Protein 6ZSI (pdb70)

Nearest PDB structures (foldseek):
  6zsj-assembly1_A  TM=1.001E+00  e=4.972E-34  Homo sapiens
  9ikq-assembly1_B  TM=9.886E-01  e=4.206E-33  Homo sapiens
  6whe-assembly1_A  TM=9.885E-01  e=8.393E-33  Homo sapiens
  4lhw-assembly2_B  TM=9.897E-01  e=6.131E-33  Homo sapiens
  4rkf-assembly1_A  TM=9.813E-01  e=5.889E-26  Drosophila melanogaster

Secondary structure (DSSP, 8-state):
---EEEEEEEE-STTSSHHHHHHHHHHS----S-----SEEEEEEEEEETTEEEEEEEEEE--SGGGHHHHHTTSTT-SEEEEEEETT-HHHHHTHHHHHHHHHHHS-TT-EEEEEEE-TT-GGG--S-HHHHHHHHHHHT-EEEE-BTTTTBSHHHHHHHHHHHHHTT--/---SEEEEEEEEESTTSSHHHHHHHHHHS----S-----SEEEEEEEEEETTEEEEEEEEEE--SGGGHHHHHTTSTT-SEEEEEEETT-HHHHHTHHHHHHHHHHHS-TT-EEEEEEE-TT-GGG--S-HHHHHHHHHHHT-EEEE-BTTTTBSHHHHHHHHHHHHHHHHT-/-THHHHHHHHHHHHHHHHHHHHHHHHHHTTSS-S-SHHHHHHHHHHHHHHHHHHHHHHHHHHHHHHHHHHHHHHHHHHHHHHHHHHHTS-GGGS-HHHHHHHHHHHHHHHHHHHHHHHHHHHHHHTTT--/-THHHHHHHHHHHHHHHHHHHHHHHHHHHHHS-S-SSHHHHHHHHHHHHHHHHHHHHHHHHHHHHHHHHHHHHHHHHHHHHHHHHHHTS-GGGS-HHHHHHHHHHHHHHHHHHHHHHHHHHHHHHHHHHHTT-

GO terms:
  GO:0097730 non-motile cilium (C, IDA)
  GO:0005813 centrosome (C, IDA)
  GO:0005929 cilium (C, IDA)
  GO:0005525 GTP binding (F, IDA)
  GO:0045335 phagocytic vesicle (C, IDA)
  GO:0055038 recycling endosome membrane (C, IDA)
  GO:0010008 endosome membrane (C, IDA)
  GO:0030496 midbody (C, IDA)
  GO:0003925 G protein activity (F, IDA)
  GO:0019003 GDP binding (F, IDA)
  GO:0010506 regulation of autophagy (P, IMP)
  GO:0060271 cilium assembly (P, IMP)
  GO:0007030 Golgi organization (P, IMP)
  GO:0005515 protein binding (F, IPI)
  GO:0032588 trans-Golgi network membrane (C, TAS)
  GO:0000139 Golgi membrane (C, TAS)
  GO:0055038 recycling endosome membrane (C, TAS)
  GO:0005829 cytosol (C, TAS)
  GO:0060271 cilium assembly (P, IDA)
  GO:0048210 Golgi vesicle fusion to target membrane (P, IDA)

Radius of gyration: 33.67 Å; Cα contacts (8 Å, |Δi|>4): 830; chains: 4; bounding box: 106×55×89 Å

InterPro domains:
  IPR001806 Small GTPase [PF00071] (10-170)
  IPR001806 Small GTPase [PS51421] (1-207)
  IPR001806 Small GTPase [SM00174] (11-172)
  IPR005225 Small GTP-binding domain [TIGR00231] (7-162)
  IPR027417 P-loop containing nucleoside triphosphate hydrolase [G3DSA:3.40.50.300] (1-204)
  IPR027417 P-loop containing nucleoside triphosphate hydrolase [SSF52540] (4-182)
  IPR050305 Small GTPase superfamily, Rab [PTHR47980] (2-192)

Sequence (607 aa):
TYDYLFKLLLIGDSGVGKTCVLFRFSEDAFNSTFISTIGIDFKIRTIELDGKRIIKLQIWDTAGQERFRTITTAYYRGAMGIMLVYDITNEKSFDNIRNWIRNIEEHASADVEKMILGNKCDVNDKRQVSKERGEKLALDDYGIKFMETSAKANINVENAFFTLARDIKAKMDKTYDYLFKLLLIGDSGVGKTCVLFRFSEDAFNSTFISTIGIDFKIRTIELDGKRIKLQIWDTAGQERRFRTITTAYYRGAMGIMLVYDITNEKSFDNIRNWIRNIEEHASADVEKMILGNKCDVNDKRQVSKERGEKLALDYGIKFMETSAKANINVENAFFTLARDIKAKMDKVVGELAALENEQKQIDTRAALVEKRLRYLMDTGRNTEEEEAMAQEWFMLVNKKNALIRRMNQLSLLEKEHDLERRYELLNRELRAMLAIEDWQKTEAQKRREQLLLDELVALVNKRDALVRDLDAQEKQAVVGELAALENEQKQIDTRAALVEKRLRYLMDTGRNTEEEEAMAQEWFMLVNKKNALIRRMNQLSLLEKEHDLERRYELLNRELRAMLAIEDWQKTEAQKRREQLLLDELVALVNKRDALVRDLDAQEKQAEEE

Foldseek 3Di:
DADEEAEEEEAFAQPLQQVLLQCCQAVVDGDPDRDFDDAKDWDWDWDCAPNHIYIYIYMYGGRDPVNVVSRLVPAARHLEYEYEGEQLDPVRVVCSVVVVVSNCVRYDVNRAYEYEHEPVVDPVRGPHDVVNQCVVCVVVVHHYYYAYSVVGRCSNVVVSVRVVVSCVVPD/DQFDEEAEEEEAFAQPLQQVLLQCCVQPVDGDPDRDFDDQKDWDWDWDADPNGTYIYTYMYGGRDPVRVVSRLQCLARHQEYEYEGEQLDVVRVVCSVVVVVSNCVRYDVNRAYEYEHEPPVCPVRGPHDPVNQVVVCVVVVHHYDYYYSVVGGCSNVVVNVSVVVSVVVVVD/DLVVLVVLVVVLVVLVVVLVVLVCVLVVCPVPVPDVPVNVVSVVVNVVSVVVNVVSVLVSLVSVLVVVLVVLVVVLVVLVVVLVVVVVDDPVPDDVVVVVVSVVSVVVSVVSVVVNVVSVVVVVVSVVPD/DVVVLVVLVVVLVVLVVVLVVLVVVLVVCPVPVPDDPVNVVSVVSNVVSVVVNVVSVLVSVVSVLVVVLVVLVVVLVVLVVVLCVVVVDDPVVDDVVVVVVSVVSVVVSVVSVVVNVVSVVVVVVSVVVVPVD

Solvent-accessible surface area: 33455 Å² total; per-residue (Å²): 138,28,70,57,43,4,63,0,1,0,1,1,26,45,33,2,15,11,33,25,0,1,52,31,2,18,98,102,41,74,68,104,93,136,75,36,24,12,0,2,21,6,47,61,78,65,4,117,1,23,75,37,72,0,15,0,1,0,19,4,4,2,8,39,130,131,3,70,110,38,3,28,82,44,0,194,27,7,57,0,0,0,0,0,0,7,0,12,66,58,139,2,21,48,29,0,127,73,14,4,158,35,0,112,125,80,17,44,117,102,13,38,54,1,2,0,0,4,63,18,47,46,111,142,124,77,85,0,35,103,130,100,1,76,128,46,1,22,87,87,61,7,99,30,22,12,0,0,2,128,52,63,70,60,0,84,72,0,0,49,30,3,0,68,33,0,7,46,111,89,80,132,84,19,67,41,32,2,44,2,1,1,0,0,25,49,25,2,14,12,35,28,0,1,48,29,5,27,103,83,37,71,76,104,98,140,77,33,26,12,1,2,22,9,47,64,70,61,4,86,16,74,28,76,67,0,25,0,0,0,14,5,3,1,7,67,147,117,0,71,114,38,2,23,77,42,0,152,47,7,69,0,0,1,0,0,0,7,0,22,62,49,134,3,12,49,32,0,144,97,13,5,167,27,1,110,122,81,13,25,112,118,10,39,50,0,0,0,0,4,63,16,52,35,106,131,126,76,108,0,51,93,135,102,1,75,120,28,2,142,105,83,70,18,105,34,25,10,0,0,3,124,17,18,39,16,1,62,57,0,0,46,28,1,0,127,19,8,27,40,94,91,91,181,169,85,48,93,29,55,53,22,82,93,84,48,126,98,11,69,78,93,8,46,88,1,76,119,106,27,159,92,0,94,104,93,49,154,51,88,129,82,27,117,52,25,40,113,35,105,118,79,11,42,66,112,50,72,52,11,60,141,107,28,61,82,36,38,13,69,71,128,54,96,45,12,70,140,126,20,80,100,20,25,131,90,1,85,64,45,55,78,73,69,96,205,106,23,73,97,62,65,70,170,113,14,94,118,42,20,74,84,2,28,41,8,0,64,112,23,27,30,22,16,144,67,45,44,31,68,44,166,118,123,167,48,42,99,19,60,48,22,88,72,82,42,122,100,19,44,74,107,14,56,120,0,53,128,115,18,121,84,2,86,118,51,58,163,58,102,135,81,32,92,54,29,36,84,55,97,121,130,14,48,63,107,67,76,56,10,68,114,120,29,73,84,38,31,8,68,74,104,57,74,70,14,70,143,114,19,86,114,22,24,118,83,1,70,69,50,39,85,74,88,84,186,108,13,87,94,44,78,58,143,108,8,80,122,33,6,74,86,3,28,38,6,0,65,105,27,16,25,15,12,131,71,34,23,58,50,21,138,122,17,114,154,143

Structure (mmCIF, N/CA/C/O backbone):
data_6ZSI
#
_entry.id   6ZSI
#
_cell.length_a   116.360
_cell.length_b   35.380
_cell.length_c   165.670
_cell.angle_alpha   90.000
_cell.angle_beta   93.760
_cell.angle_gamma   90.000
#
_symmetry.space_group_name_H-M   'C 1 2 1'
#
loop_
_entity.id
_entity.type
_entity.pdbx_description
1 polymer 'Ras-related protein Rab-8A'
2 polymer 'EH domain-binding protein 1'
3 non-polymer 'PHOSPHOAMINOPHOSPHONIC ACID-GUANYLATE ESTER'
4 non-polymer DI(HYDROXYETHYL)ETHER
5 non-polymer 'MAGNESIUM ION'
6 water water
#
loop_
_atom_site.group_PDB
_atom_site.id
_atom_site.type_symbol
_atom_site.label_atom_id
_atom_site.label_alt_id
_atom_site.label_comp_id
_atom_site.label_asym_id
_atom_site.label_entity_id
_atom_site.label_seq_id
_atom_site.pdbx_PDB_ins_code
_atom_site.Cartn_x
_atom_site.Cartn_y
_atom_site.Cartn_z
_atom_site.occupancy
_atom_site.B_iso_or_equiv
_atom_site.auth_seq_id
_atom_site.auth_comp_id
_atom_site.auth_asym_id
_atom_site.auth_atom_id
_atom_site.pdbx_PDB_model_num
ATOM 1 N N . THR A 1 6 ? 39.748 25.341 24.069 1.00 158.21 4 THR A N 1
ATOM 2 C CA . THR A 1 6 ? 39.529 26.594 24.792 1.00 160.87 4 THR A CA 1
ATOM 3 C C . THR A 1 6 ? 40.712 26.990 25.707 1.00 155.40 4 THR A C 1
ATOM 4 O O . THR A 1 6 ? 41.160 26.217 26.561 1.00 157.33 4 THR A O 1
ATOM 8 N N . TYR A 1 7 ? 41.244 28.191 25.446 1.00 147.06 5 TYR A N 1
ATOM 9 C CA . TYR A 1 7 ? 42.251 28.846 26.281 1.00 131.88 5 TYR A CA 1
ATOM 10 C C . TYR A 1 7 ? 41.978 30.367 26.315 1.00 124.55 5 TYR A C 1
ATOM 11 O O . TYR A 1 7 ? 41.360 30.934 25.410 1.00 123.20 5 TYR A O 1
ATOM 20 N N . ASP A 1 8 ? 42.524 31.030 27.327 1.00 126.27 6 ASP A N 1
ATOM 21 C CA . ASP A 1 8 ? 42.228 32.428 27.584 1.00 124.16 6 ASP A CA 1
ATOM 22 C C . ASP A 1 8 ? 43.339 33.363 27.027 1.00 128.57 6 ASP A C 1
ATOM 23 O O . ASP A 1 8 ? 43.043 34.400 26.390 1.00 104.99 6 ASP A O 1
ATOM 28 N N . TYR A 1 9 ? 44.615 33.016 27.285 1.00 125.91 7 TYR A N 1
ATOM 29 C CA . TYR A 1 9 ? 45.736 33.918 26.892 1.00 124.37 7 TYR A CA 1
ATOM 30 C C . TYR A 1 9 ? 46.953 33.309 26.273 1.00 107.44 7 TYR A C 1
ATOM 31 O O . TYR A 1 9 ? 47.192 32.113 26.347 1.00 118.46 7 TYR A O 1
ATOM 40 N N . LEU A 1 10 ? 47.746 34.196 25.693 1.00 95.55 8 LEU A N 1
ATOM 41 C CA . LEU A 1 10 ? 48.883 33.806 24.886 1.00 86.08 8 LEU A CA 1
ATOM 42 C C . LEU A 1 10 ? 50.066 34.731 25.152 1.00 80.38 8 LEU A C 1
ATOM 43 O O . LEU A 1 10 ? 50.092 35.866 24.661 1.00 74.90 8 LEU A O 1
ATOM 48 N N . PHE A 1 11 ? 51.040 34.235 25.924 1.00 66.60 9 PHE A N 1
ATOM 49 C CA . PHE A 1 11 ? 52.204 35.022 26.275 1.00 68.20 9 PHE A CA 1
ATOM 50 C C . PHE A 1 11 ? 53.434 34.412 25.589 1.00 68.90 9 PHE A C 1
ATOM 51 O O . PHE A 1 11 ? 53.637 33.193 25.643 1.00 70.36 9 PHE A O 1
ATOM 59 N N . LYS A 1 12 ? 54.236 35.250 24.937 1.00 58.84 10 LYS A N 1
ATOM 60 C CA . LYS A 1 12 ? 55.470 34.789 24.323 1.00 64.42 10 LYS A CA 1
ATOM 61 C C . LYS A 1 12 ? 56.691 35.126 25.202 1.00 61.39 10 LYS A C 1
ATOM 62 O O . LYS A 1 12 ? 56.968 36.288 25.501 1.00 60.95 10 LYS A O 1
ATOM 68 N N . LEU A 1 13 ? 57.398 34.083 25.615 1.00 51.89 11 LEU A N 1
ATOM 69 C CA . LEU A 1 13 ? 58.566 34.204 26.494 1.00 51.76 11 LEU A CA 1
ATOM 70 C C . LEU A 1 13 ? 59.839 33.805 25.755 1.00 55.60 11 LEU A C 1
ATOM 71 O O . LEU A 1 13 ? 59.785 33.098 24.741 1.00 52.81 11 LEU A O 1
ATOM 76 N N . LEU A 1 14 ? 60.985 34.240 26.270 1.00 51.82 12 LEU A N 1
ATOM 77 C CA . LEU A 1 14 ? 62.261 33.985 25.611 1.00 51.50 12 LEU A CA 1
ATOM 78 C C . LEU A 1 14 ? 63.373 33.624 26.597 1.00 47.47 12 LEU A C 1
ATOM 79 O O . LEU A 1 14 ? 63.535 34.293 27.634 1.00 44.88 12 LEU A O 1
ATOM 84 N N . LEU A 1 15 ? 64.124 32.563 26.289 1.00 36.56 13 LEU A N 1
ATOM 85 C CA . LEU A 1 15 ? 65.298 32.188 27.083 1.00 34.64 13 LEU A CA 1
ATOM 86 C C . LEU A 1 15 ? 66.605 32.491 26.362 1.00 38.60 13 LEU A C 1
ATOM 87 O O . LEU A 1 15 ? 66.816 32.036 25.223 1.00 37.01 13 LEU A O 1
ATOM 92 N N . ILE A 1 16 ? 67.502 33.210 27.043 1.00 36.19 14 ILE A N 1
ATOM 93 C CA . ILE A 1 16 ? 68.800 33.530 26.483 1.00 37.07 14 ILE A CA 1
ATOM 94 C C . ILE A 1 16 ? 69.892 33.310 27.513 1.00 33.68 14 ILE A C 1
ATOM 95 O O . ILE A 1 16 ? 69.632 33.253 28.729 1.00 34.03 14 ILE A O 1
ATOM 100 N N . GLY A 1 17 ? 71.113 33.155 27.028 1.00 37.31 15 GLY A N 1
ATOM 101 C CA . GLY A 1 17 ? 72.249 32.893 27.910 1.00 39.86 15 GLY A CA 1
ATOM 102 C C . GLY A 1 17 ? 73.277 32.047 27.201 1.00 40.27 15 GLY A C 1
ATOM 103 O O . GLY A 1 17 ? 72.999 31.557 26.100 1.00 41.47 15 GLY A O 1
ATOM 104 N N . ASP A 1 18 ? 74.446 31.865 27.823 1.00 39.94 16 ASP A N 1
ATOM 105 C CA . ASP A 1 18 ? 75.549 31.095 27.244 1.00 39.88 16 ASP A CA 1
ATOM 106 C C . ASP A 1 18 ? 75.138 29.641 26.978 1.00 35.87 16 ASP A C 1
ATOM 107 O O . ASP A 1 18 ? 74.290 29.101 27.676 1.00 32.23 16 ASP A O 1
ATOM 112 N N . SER A 1 19 ? 75.769 29.015 25.993 1.00 36.94 17 SER A N 1
ATOM 113 C CA . SER A 1 19 ? 75.575 27.593 25.766 1.00 36.39 17 SER A CA 1
ATOM 114 C C . SER A 1 19 ? 75.964 26.825 27.015 1.00 40.35 17 SER A C 1
ATOM 115 O O . SER A 1 19 ? 76.979 27.128 27.635 1.00 42.05 17 SER A O 1
ATOM 118 N N . GLY A 1 20 ? 75.135 25.850 27.398 1.00 38.58 18 GLY A N 1
ATOM 119 C CA . GLY A 1 20 ? 75.416 24.993 28.540 1.00 37.09 18 GLY A CA 1
ATOM 120 C C . GLY A 1 20 ? 74.828 25.388 29.895 1.00 39.22 18 GLY A C 1
ATOM 121 O O . GLY A 1 20 ? 74.962 24.622 30.843 1.00 37.91 18 GLY A O 1
ATOM 122 N N . VAL A 1 21 ? 74.186 26.555 30.008 1.00 39.28 19 VAL A N 1
ATOM 123 C CA . VAL A 1 21 ? 73.690 27.009 31.319 1.00 31.55 19 VAL A CA 1
ATOM 124 C C . VAL A 1 21 ? 72.405 26.297 31.767 1.00 29.02 19 VAL A C 1
ATOM 125 O O . VAL A 1 21 ? 72.062 26.326 32.959 1.00 30.45 19 VAL A O 1
ATOM 129 N N . GLY A 1 22 ? 71.715 25.656 30.828 1.00 29.68 20 GLY A N 1
ATOM 130 C CA . GLY A 1 22 ? 70.527 24.871 31.131 1.00 29.81 20 GLY A CA 1
ATOM 131 C C . GLY A 1 22 ? 69.201 25.485 30.675 1.00 34.53 20 GLY A C 1
ATOM 132 O O . GLY A 1 22 ? 68.147 25.166 31.248 1.00 29.42 20 GLY A O 1
ATOM 133 N N . LYS A 1 23 ? 69.228 26.341 29.650 1.00 27.76 21 LYS A N 1
ATOM 134 C CA . LYS A 1 23 ? 67.992 26.926 29.103 1.00 31.61 21 LYS A CA 1
ATOM 135 C C . LYS A 1 23 ? 66.984 25.867 28.638 1.00 34.28 21 LYS A C 1
ATOM 136 O O . LYS A 1 23 ? 65.777 25.938 28.921 1.00 33.17 21 LYS A O 1
ATOM 142 N N . THR A 1 24 ? 67.474 24.889 27.896 1.00 29.48 22 THR A N 1
ATOM 143 C CA . THR A 1 24 ? 66.568 23.861 27.364 1.00 33.90 22 THR A CA 1
ATOM 144 C C . THR A 1 24 ? 66.042 23.025 28.506 1.00 33.77 22 THR A C 1
ATOM 145 O O . THR A 1 24 ? 64.857 22.680 28.539 1.00 30.16 22 THR A O 1
ATOM 149 N N . CYS A 1 25 ? 66.901 22.690 29.470 1.00 28.95 23 CYS A N 1
ATOM 150 C CA . CYS A 1 25 ? 66.428 21.857 30.587 1.00 36.98 23 CYS A CA 1
ATOM 151 C C . CYS A 1 25 ? 65.416 22.581 31.433 1.00 37.07 23 CYS A C 1
ATOM 152 O O . CYS A 1 25 ? 64.466 21.956 31.915 1.00 37.27 23 CYS A O 1
ATOM 155 N N . VAL A 1 26 ? 65.621 23.890 31.625 1.00 29.03 24 VAL A N 1
ATOM 156 C CA . VAL A 1 26 ? 64.636 24.691 32.353 1.00 36.10 24 VAL A CA 1
ATOM 157 C C . VAL A 1 26 ? 63.294 24.637 31.610 1.00 39.48 24 VAL A C 1
ATOM 158 O O . VAL A 1 26 ? 62.234 24.401 32.222 1.00 39.35 24 VAL A O 1
ATOM 162 N N . LEU A 1 27 ? 63.355 24.855 30.301 1.00 34.72 25 LEU A N 1
ATOM 163 C CA . LEU A 1 27 ? 62.154 24.794 29.457 1.00 36.87 25 LEU A CA 1
ATOM 164 C C . LEU A 1 27 ? 61.542 23.391 29.451 1.00 45.56 25 LEU A C 1
ATOM 165 O O . LEU A 1 27 ? 60.310 23.251 29.472 1.00 52.96 25 LEU A O 1
ATOM 170 N N . PHE A 1 28 ? 62.377 22.352 29.406 1.00 41.76 26 PHE A N 1
ATOM 171 C CA . PHE A 1 28 ? 61.830 20.980 29.367 1.00 50.08 26 PHE A CA 1
ATOM 172 C C . PHE A 1 28 ? 61.223 20.569 30.695 1.00 57.43 26 PHE A C 1
ATOM 173 O O . PHE A 1 28 ? 60.180 19.878 30.738 1.00 57.26 26 PHE A O 1
ATOM 181 N N . ARG A 1 29 ? 61.873 20.979 31.779 1.00 53.20 27 ARG A N 1
ATOM 182 C CA . ARG A 1 29 ? 61.309 20.762 33.102 1.00 56.10 27 ARG A CA 1
ATOM 183 C C . ARG A 1 29 ? 59.921 21.329 33.147 1.00 58.35 27 ARG A C 1
ATOM 184 O O . ARG A 1 29 ? 58.982 20.674 33.569 1.00 64.20 27 ARG A O 1
ATOM 192 N N . PHE A 1 30 ? 59.807 22.577 32.726 1.00 53.56 28 PHE A N 1
ATOM 193 C CA . PHE A 1 30 ? 58.555 23.269 32.855 1.00 62.44 28 PHE A CA 1
ATOM 194 C C . PHE A 1 30 ? 57.505 22.723 31.885 1.00 65.19 28 PHE A C 1
ATOM 195 O O . PHE A 1 30 ? 56.319 22.696 32.202 1.00 61.83 28 PHE A O 1
ATOM 203 N N . SER A 1 31 ? 57.934 22.274 30.711 1.00 60.20 29 SER A N 1
ATOM 204 C CA . SER A 1 31 ? 56.973 21.859 29.685 1.00 64.65 29 SER A CA 1
ATOM 205 C C . SER A 1 31 ? 56.616 20.378 29.713 1.00 58.61 29 SER A C 1
ATOM 206 O O . SER A 1 31 ? 55.453 20.012 29.575 1.00 72.72 29 SER A O 1
ATOM 209 N N . GLU A 1 32 ? 57.630 19.529 29.851 1.00 64.41 30 GLU A N 1
ATOM 210 C CA . GLU A 1 32 ? 57.476 18.085 29.736 1.00 71.99 30 GLU A CA 1
ATOM 211 C C . GLU A 1 32 ? 57.667 17.374 31.073 1.00 71.81 30 GLU A C 1
ATOM 212 O O . GLU A 1 32 ? 57.540 16.151 31.147 1.00 69.39 30 GLU A O 1
ATOM 218 N N . ASP A 1 33 ? 57.992 18.144 32.112 1.00 78.18 31 ASP A N 1
ATOM 219 C CA . ASP A 1 33 ? 58.416 17.604 33.407 1.00 73.83 31 ASP A CA 1
ATOM 220 C C . ASP A 1 33 ? 59.529 16.568 33.222 1.00 67.09 31 ASP A C 1
ATOM 221 O O . ASP A 1 33 ? 59.594 15.577 33.941 1.00 79.15 31 ASP A O 1
ATOM 226 N N . ALA A 1 34 ? 60.395 16.806 32.241 1.00 61.49 32 ALA A N 1
ATOM 227 C CA . ALA A 1 34 ? 61.495 15.897 31.921 1.00 69.80 32 ALA A CA 1
ATOM 228 C C . ALA A 1 34 ? 62.840 16.541 32.231 1.00 57.39 32 ALA A C 1
ATOM 229 O O . ALA A 1 34 ? 62.914 17.748 32.381 1.00 49.22 32 ALA A O 1
ATOM 231 N N . PHE A 1 35 ? 63.895 15.739 32.323 1.00 60.45 33 PHE A N 1
ATOM 232 C CA . PHE A 1 35 ? 65.249 16.283 32.437 1.00 53.05 33 PHE A CA 1
ATOM 233 C C . PHE A 1 35 ? 66.244 15.370 31.727 1.00 57.10 33 PHE A C 1
ATOM 234 O O . PHE A 1 35 ? 66.300 14.162 31.985 1.00 60.33 33 PHE A O 1
ATOM 242 N N . ASN A 1 36 ? 67.038 15.952 30.835 1.00 54.00 34 ASN A N 1
ATOM 243 C CA . ASN A 1 36 ? 68.099 15.213 30.173 1.00 64.52 34 ASN A CA 1
ATOM 244 C C . ASN A 1 36 ? 69.434 15.575 30.791 1.00 59.42 34 ASN A C 1
ATOM 245 O O . ASN A 1 36 ? 69.777 16.758 30.855 1.00 51.65 34 ASN A O 1
ATOM 250 N N . SER A 1 37 ? 70.195 14.571 31.228 1.00 50.75 35 SER A N 1
ATOM 251 C CA . SER A 1 37 ? 71.540 14.837 31.732 1.00 56.65 35 SER A CA 1
ATOM 252 C C . SER A 1 37 ? 72.475 15.066 30.563 1.00 51.53 35 SER A C 1
ATOM 253 O O . SER A 1 37 ? 73.483 15.751 30.686 1.00 65.19 35 SER A O 1
ATOM 256 N N . THR A 1 38 ? 72.140 14.487 29.420 1.00 47.36 36 THR A N 1
ATOM 257 C CA . THR A 1 38 ? 72.990 14.626 28.250 1.00 54.78 36 THR A CA 1
ATOM 258 C C . THR A 1 38 ? 72.937 16.070 27.790 1.00 55.62 36 THR A C 1
ATOM 259 O O . THR A 1 38 ? 71.868 16.681 27.798 1.00 60.27 36 THR A O 1
ATOM 263 N N . PHE A 1 39 ? 74.086 16.608 27.404 1.00 46.61 37 PHE A N 1
ATOM 264 C CA . PHE A 1 39 ? 74.135 17.936 26.820 1.00 50.08 37 PHE A CA 1
ATOM 265 C C . PHE A 1 39 ? 73.872 17.822 25.322 1.00 50.39 37 PHE A C 1
ATOM 266 O O . PHE A 1 39 ? 74.732 17.395 24.549 1.00 49.58 37 PHE A O 1
ATOM 274 N N . ILE A 1 40 ? 72.664 18.197 24.931 1.00 43.88 38 ILE A N 1
ATOM 275 C CA . ILE A 1 40 ? 72.277 18.242 23.534 1.00 46.85 38 ILE A CA 1
ATOM 276 C C . ILE A 1 40 ? 72.051 19.699 23.159 1.00 45.97 38 ILE A C 1
ATOM 277 O O . ILE A 1 40 ? 70.984 20.259 23.438 1.00 42.56 38 ILE A O 1
ATOM 282 N N . SER A 1 41 ? 73.061 20.308 22.548 1.00 42.62 39 SER A N 1
ATOM 283 C CA . SER A 1 41 ? 73.032 21.732 22.245 1.00 40.33 39 SER A CA 1
ATOM 284 C C . SER A 1 41 ? 71.886 22.096 21.303 1.00 40.69 39 SER A C 1
ATOM 285 O O . SER A 1 41 ? 71.610 21.383 20.336 1.00 45.87 39 SER A O 1
ATOM 288 N N . THR A 1 42 ? 71.247 23.224 21.557 1.00 43.48 40 THR A N 1
ATOM 289 C CA . THR A 1 42 ? 70.144 23.683 20.709 1.00 39.68 40 THR A CA 1
ATOM 290 C C . THR A 1 42 ? 70.632 24.264 19.377 1.00 51.54 40 THR A C 1
ATOM 291 O O . THR A 1 42 ? 71.617 25.002 19.321 1.00 46.38 40 THR A O 1
ATOM 295 N N . ILE A 1 43 ? 69.952 23.899 18.297 1.00 50.80 41 ILE A N 1
ATOM 296 C CA . ILE A 1 43 ? 70.293 24.425 16.984 1.00 45.16 41 ILE A CA 1
ATOM 297 C C . ILE A 1 43 ? 69.376 25.582 16.584 1.00 43.28 41 ILE A C 1
ATOM 298 O O . ILE A 1 43 ? 68.197 25.380 16.335 1.00 46.41 41 ILE A O 1
ATOM 303 N N . GLY A 1 44 ? 69.925 26.787 16.505 1.00 52.94 42 GLY A N 1
ATOM 304 C CA . GLY A 1 44 ? 69.131 27.957 16.158 1.00 52.74 42 GLY A CA 1
ATOM 305 C C . GLY A 1 44 ? 68.091 28.291 17.213 1.00 45.64 42 GLY A C 1
ATOM 306 O O . GLY A 1 44 ? 68.405 28.817 18.288 1.00 49.64 42 GLY A O 1
ATOM 307 N N . ILE A 1 45 ? 66.839 27.965 16.922 1.00 47.37 43 ILE A N 1
ATOM 308 C CA . ILE A 1 45 ? 65.755 28.374 17.806 1.00 48.37 43 ILE A CA 1
ATOM 309 C C . ILE A 1 45 ? 64.605 27.372 17.806 1.00 46.66 43 ILE A C 1
ATOM 310 O O . ILE A 1 45 ? 64.372 26.688 16.819 1.00 47.85 43 ILE A O 1
ATOM 315 N N . ASP A 1 46 ? 63.905 27.280 18.939 1.00 39.63 44 ASP A N 1
ATOM 316 C CA . ASP A 1 46 ? 62.763 26.360 19.064 1.00 41.20 44 ASP A CA 1
ATOM 317 C C . ASP A 1 46 ? 61.768 26.971 20.037 1.00 43.11 44 ASP A C 1
ATOM 318 O O . ASP A 1 46 ? 62.085 27.953 20.710 1.00 40.47 44 ASP A O 1
ATOM 323 N N . PHE A 1 47 ? 60.560 26.433 20.102 1.00 40.64 45 PHE A N 1
ATOM 324 C CA . PHE A 1 47 ? 59.694 26.828 21.203 1.00 38.97 45 PHE A CA 1
ATOM 325 C C . PHE A 1 47 ? 58.817 25.677 21.680 1.00 39.21 45 PHE A C 1
ATOM 326 O O . PHE A 1 47 ? 58.544 24.730 20.926 1.00 39.73 45 PHE A O 1
ATOM 334 N N . LYS A 1 48 ? 58.365 25.786 22.925 1.00 44.93 46 LYS A N 1
ATOM 335 C CA . LYS A 1 48 ? 57.340 24.883 23.449 1.00 45.50 46 LYS A CA 1
ATOM 336 C C . LYS A 1 48 ? 56.163 25.658 23.962 1.00 55.03 46 LYS A C 1
ATOM 337 O O . LYS A 1 48 ? 56.274 26.853 24.250 1.00 56.04 46 LYS A O 1
ATOM 343 N N . ILE A 1 49 ? 55.034 24.962 24.069 1.00 52.34 47 ILE A N 1
ATOM 344 C CA . ILE A 1 49 ? 53.824 25.512 24.661 1.00 67.58 47 ILE A CA 1
ATOM 345 C C . ILE A 1 49 ? 53.408 24.643 25.833 1.00 70.36 47 ILE A C 1
ATOM 346 O O . ILE A 1 49 ? 53.322 23.420 25.709 1.00 70.72 47 ILE A O 1
ATOM 351 N N . ARG A 1 50 ? 53.168 25.265 26.974 1.00 68.44 48 ARG A N 1
ATOM 352 C CA . ARG A 1 50 ? 52.402 24.607 28.020 1.00 65.74 48 ARG A CA 1
ATOM 353 C C . ARG A 1 50 ? 51.346 25.572 28.502 1.00 74.31 48 ARG A C 1
ATOM 354 O O . ARG A 1 50 ? 51.652 26.726 28.820 1.00 76.56 48 ARG A O 1
ATOM 362 N N . THR A 1 51 ? 50.103 25.096 28.528 1.00 75.21 49 THR A N 1
ATOM 363 C CA . THR A 1 51 ? 48.993 25.871 29.033 1.00 77.21 49 THR A CA 1
ATOM 364 C C . THR A 1 51 ? 48.814 25.565 30.512 1.00 83.16 49 THR A C 1
ATOM 365 O O . THR A 1 51 ? 48.630 24.411 30.900 1.00 82.48 49 THR A O 1
ATOM 369 N N . ILE A 1 52 ? 48.874 26.605 31.336 1.00 74.96 50 ILE A N 1
ATOM 370 C CA . ILE A 1 52 ? 48.906 26.418 32.772 1.00 90.26 50 ILE A CA 1
ATOM 371 C C . ILE A 1 52 ? 47.606 26.906 33.393 1.00 109.45 50 ILE A C 1
ATOM 372 O O . ILE A 1 52 ? 46.871 27.680 32.778 1.00 113.34 50 ILE A O 1
ATOM 377 N N . GLU A 1 53 ? 47.314 26.432 34.600 1.00 118.26 51 GLU A N 1
ATOM 378 C CA . GLU A 1 53 ? 46.186 26.943 35.367 1.00 127.99 51 GLU A CA 1
ATOM 379 C C . GLU A 1 53 ? 46.686 27.942 36.395 1.00 131.31 51 GLU A C 1
ATOM 380 O O . GLU A 1 53 ? 47.375 27.582 37.348 1.00 129.88 51 GLU A O 1
ATOM 386 N N . LEU A 1 54 ? 46.333 29.204 36.189 1.00 132.14 52 LEU A N 1
ATOM 387 C CA . LEU A 1 54 ? 46.860 30.288 37.001 1.00 128.02 52 LEU A CA 1
ATOM 388 C C . LEU A 1 54 ? 45.735 31.144 37.553 1.00 129.58 52 LEU A C 1
ATOM 389 O O . LEU A 1 54 ? 44.952 31.691 36.787 1.00 137.90 52 LEU A O 1
ATOM 394 N N . ASP A 1 55 ? 45.669 31.263 38.877 1.00 122.31 53 ASP A N 1
ATOM 395 C CA . ASP A 1 55 ? 44.753 32.185 39.546 1.00 121.46 53 ASP A CA 1
ATOM 396 C C . ASP A 1 55 ? 43.313 32.054 39.016 1.00 133.67 53 ASP A C 1
ATOM 397 O O . ASP A 1 55 ? 42.642 33.055 38.764 1.00 130.01 53 ASP A O 1
ATOM 402 N N . GLY A 1 56 ? 42.867 30.804 38.850 1.00 145.57 54 GLY A N 1
ATOM 403 C CA . GLY A 1 56 ? 41.500 30.477 38.453 1.00 163.58 54 GLY A CA 1
ATOM 404 C C . GLY A 1 56 ? 41.290 30.645 36.963 1.00 158.95 54 GLY A C 1
ATOM 405 O O . GLY A 1 56 ? 40.161 30.753 36.470 1.00 171.98 54 GLY A O 1
ATOM 406 N N . LYS A 1 57 ? 42.402 30.627 36.241 1.00 136.20 55 LYS A N 1
ATOM 407 C CA . LYS A 1 57 ? 42.449 31.178 34.898 1.00 126.39 55 LYS A CA 1
ATOM 408 C C . LYS A 1 57 ? 43.549 30.562 34.043 1.00 120.99 55 LYS A C 1
ATOM 409 O O . LYS A 1 57 ? 44.692 30.419 34.478 1.00 103.31 55 LYS A O 1
ATOM 415 N N . ARG A 1 58 ? 43.193 30.191 32.819 1.00 123.40 56 ARG A N 1
ATOM 416 C CA . ARG A 1 58 ? 44.077 29.367 32.004 1.00 120.19 56 ARG A CA 1
ATOM 417 C C . ARG A 1 58 ? 44.899 30.190 31.025 1.00 115.25 56 ARG A C 1
ATOM 418 O O . ARG A 1 58 ? 44.378 31.017 30.281 1.00 119.14 56 ARG A O 1
ATOM 426 N N . ILE A 1 59 ? 46.200 29.933 31.035 1.00 98.40 57 ILE A N 1
ATOM 427 C CA A ILE A 1 59 ? 47.175 30.682 30.243 0.22 90.57 57 ILE A CA 1
ATOM 428 C CA B ILE A 1 59 ? 47.076 30.674 30.170 0.78 90.75 57 ILE A CA 1
ATOM 429 C C . ILE A 1 59 ? 48.067 29.757 29.437 1.00 84.93 57 ILE A C 1
ATOM 430 O O . ILE A 1 59 ? 48.771 28.922 30.029 1.00 73.69 57 ILE A O 1
ATOM 439 N N . LYS A 1 60 ? 48.077 29.926 28.117 1.00 85.47 58 LYS A N 1
ATOM 440 C CA . LYS A 1 60 ? 48.997 29.212 27.256 1.00 80.42 58 LYS A CA 1
ATOM 441 C C . LYS A 1 60 ? 50.293 30.048 27.097 1.00 72.37 58 LYS A C 1
ATOM 442 O O . LYS A 1 60 ? 50.274 31.198 26.645 1.00 73.49 58 LYS A O 1
ATOM 448 N N . LEU A 1 61 ? 51.418 29.485 27.523 1.00 64.94 59 LEU A N 1
ATOM 449 C CA . LEU A 1 61 ? 52.697 30.166 27.374 1.00 69.92 59 LEU A CA 1
ATOM 450 C C . LEU A 1 61 ? 53.482 29.648 26.163 1.00 60.10 59 LEU A C 1
ATOM 451 O O . LEU A 1 61 ? 53.723 28.445 26.072 1.00 64.57 59 LEU A O 1
ATOM 456 N N . GLN A 1 62 ? 53.885 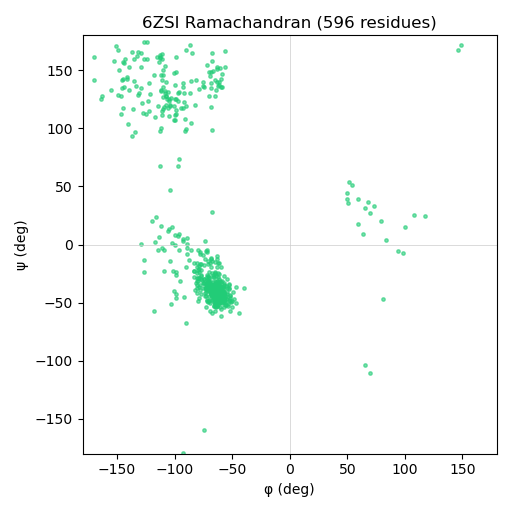30.536 25.250 1.00 57.12 60 GLN A N 1
ATOM 457 C CA . GLN A 1 62 ? 54.800 30.143 24.154 1.00 53.44 60 GLN A CA 1
ATOM 458 C C . GLN A 1 62 ? 56.237 30.575 24.463 1.00 49.30 60 GLN A C 1
ATOM 459 O O . GLN A 1 62 ? 56.583 31.745 24.366 1.00 59.33 60 GLN A O 1
ATOM 465 N N . ILE A 1 63 ? 57.086 29.611 24.785 1.00 45.42 61 ILE A N 1
ATOM 466 C CA . ILE A 1 63 ? 58.400 29.910 25.323 1.00 37.06 61 ILE A CA 1
ATOM 467 C C . ILE A 1 63 ? 59.453 29.542 24.287 1.00 50.25 61 ILE A C 1
ATOM 468 O O . ILE A 1 63 ? 59.588 28.394 23.920 1.00 44.02 61 ILE A O 1
ATOM 473 N N . TRP A 1 64 ? 60.161 30.548 23.798 1.00 44.67 62 TRP A N 1
ATOM 474 C CA . TRP A 1 64 ? 61.177 30.370 22.785 1.00 40.21 62 TRP A CA 1
ATOM 475 C C . TRP A 1 64 ? 62.497 30.033 23.424 1.00 41.56 62 TRP A C 1
ATOM 476 O O . TRP A 1 64 ? 62.956 30.729 24.329 1.00 42.24 62 TRP A O 1
ATOM 487 N N . ASP A 1 65 ? 63.118 28.979 22.923 1.00 35.71 63 ASP A N 1
ATOM 488 C CA . ASP A 1 65 ? 64.396 28.520 23.450 1.00 35.00 63 ASP A CA 1
ATOM 489 C C . ASP A 1 65 ? 65.501 28.856 22.447 1.00 44.12 63 ASP A C 1
ATOM 490 O O . ASP A 1 65 ? 65.394 28.539 21.286 1.00 46.91 63 ASP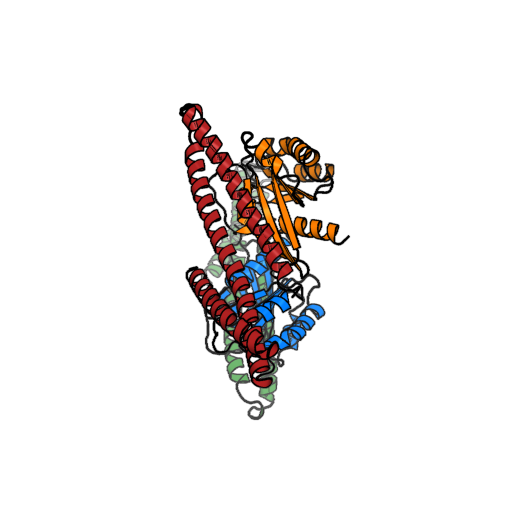 A O 1
ATOM 495 N N . THR A 1 66 ? 66.563 29.521 22.869 1.00 40.88 64 THR A N 1
ATOM 496 C CA . THR A 1 66 ? 67.552 29.936 21.883 1.00 40.17 64 THR A CA 1
ATOM 497 C C . THR A 1 66 ? 68.833 29.157 22.042 1.00 38.80 64 THR A C 1
ATOM 498 O O . THR A 1 66 ? 69.169 28.753 23.148 1.00 39.71 64 THR A O 1
ATOM 502 N N . ALA A 1 67 ? 69.541 28.956 20.935 1.00 40.01 65 ALA A N 1
ATOM 503 C CA . ALA A 1 67 ? 70.878 28.399 20.988 1.00 43.04 65 ALA A CA 1
ATOM 504 C C . ALA A 1 67 ? 71.805 29.412 21.636 1.00 39.60 65 ALA A C 1
ATOM 505 O O . ALA A 1 67 ? 71.748 30.607 21.318 1.00 50.72 65 ALA A O 1
ATOM 507 N N . GLY A 1 68 ? 72.634 28.943 22.561 1.00 42.09 66 GLY A N 1
ATOM 508 C CA . GLY A 1 68 ? 73.580 29.792 23.251 1.00 41.44 66 GLY A CA 1
ATOM 509 C C . GLY A 1 68 ? 74.888 30.041 22.506 1.00 52.27 66 GLY A C 1
ATOM 510 O O . GLY A 1 68 ? 75.573 31.019 22.764 1.00 50.55 66 GLY A O 1
ATOM 511 N N . GLN A 1 69 ? 75.235 29.151 21.587 1.00 52.45 67 GLN A N 1
ATOM 512 C CA . GLN A 1 69 ? 76.427 29.323 20.760 1.00 58.59 67 GLN A CA 1
ATOM 513 C C . GLN A 1 69 ? 76.378 30.566 19.859 1.00 63.49 67 GLN A C 1
ATOM 514 O O . GLN A 1 69 ? 75.366 30.866 19.213 1.00 59.88 67 GLN A O 1
ATOM 520 N N . GLU A 1 70 ? 77.506 31.271 19.830 1.00 65.12 68 GLU A N 1
ATOM 521 C CA . GLU A 1 70 ? 77.714 32.457 19.005 1.00 70.27 68 GLU A CA 1
ATOM 522 C C . GLU A 1 70 ? 77.491 32.189 17.511 1.00 61.92 68 GLU A C 1
ATOM 523 O O . GLU A 1 70 ? 77.163 33.096 16.749 1.00 65.30 68 GLU A O 1
ATOM 529 N N . ARG A 1 71 ? 77.700 30.938 17.113 1.00 50.51 69 ARG A N 1
ATOM 530 C CA . ARG A 1 71 ? 77.420 30.463 15.761 1.00 64.59 69 ARG A CA 1
ATOM 531 C C . ARG A 1 71 ? 75.970 30.729 15.320 1.00 66.06 69 ARG A C 1
ATOM 532 O O . ARG A 1 71 ? 75.692 30.902 14.131 1.00 63.33 69 ARG A O 1
ATOM 540 N N . PHE A 1 72 ? 75.053 30.754 16.284 1.00 56.36 70 PHE A N 1
ATOM 541 C CA . PHE A 1 72 ? 73.642 30.986 15.988 1.00 62.74 70 PHE A CA 1
ATOM 542 C C . PHE A 1 72 ? 73.144 32.314 16.523 1.00 65.41 70 PHE A C 1
ATOM 543 O O . PHE A 1 72 ? 71.938 32.536 16.599 1.00 59.47 70 PHE A O 1
ATOM 551 N N . ARG A 1 73 ? 74.070 33.199 16.880 1.00 63.81 71 ARG A N 1
ATOM 552 C CA . ARG A 1 73 ? 73.713 34.407 17.607 1.00 63.94 71 ARG A CA 1
ATOM 553 C C . ARG A 1 73 ? 72.801 35.297 16.784 1.00 65.41 71 ARG A C 1
ATOM 554 O O . ARG A 1 73 ? 71.827 35.830 17.299 1.00 74.24 71 ARG A O 1
ATOM 562 N N . THR A 1 74 ? 73.104 35.440 15.498 1.00 67.00 72 THR A N 1
ATOM 563 C CA . THR A 1 74 ? 72.295 36.266 14.619 1.00 72.14 72 THR A CA 1
ATOM 564 C C . THR A 1 74 ? 70.877 35.757 14.475 1.00 67.30 72 THR A C 1
ATOM 565 O O . THR A 1 74 ? 69.925 36.540 14.522 1.00 62.30 72 THR A O 1
ATOM 569 N N . ILE A 1 75 ? 70.750 34.450 14.275 1.00 62.74 73 ILE A N 1
ATOM 570 C CA . ILE A 1 75 ? 69.446 33.810 14.169 1.00 66.29 73 ILE A CA 1
ATOM 571 C C . ILE A 1 75 ? 68.584 34.096 15.393 1.00 58.32 73 ILE A C 1
ATOM 572 O O . ILE A 1 75 ? 67.413 34.448 15.277 1.00 59.19 73 ILE A O 1
ATOM 577 N N . THR A 1 76 ? 69.173 33.938 16.567 1.00 55.38 74 THR A N 1
ATOM 578 C CA . THR A 1 76 ? 68.422 34.052 17.813 1.00 52.81 74 THR A CA 1
ATOM 579 C C . THR A 1 76 ? 67.984 35.477 18.101 1.00 61.22 74 THR A C 1
ATOM 580 O O . THR A 1 76 ? 66.878 35.706 18.579 1.00 58.71 74 THR A O 1
ATOM 584 N N . THR A 1 77 ? 68.845 36.442 17.805 1.00 71.89 75 THR A N 1
ATOM 585 C CA . THR A 1 77 ? 68.538 37.826 18.158 1.00 74.30 75 THR A CA 1
ATOM 586 C C . THR A 1 77 ? 67.311 38.297 17.387 1.00 71.42 75 THR A C 1
ATOM 587 O O . THR A 1 77 ? 66.557 39.139 17.866 1.00 69.96 75 THR A O 1
ATOM 591 N N . ALA A 1 78 ? 67.082 37.698 16.221 1.00 65.93 76 ALA A N 1
ATOM 592 C CA . ALA A 1 78 ? 65.921 38.030 15.408 1.00 63.19 76 ALA A CA 1
ATOM 593 C C . ALA A 1 78 ? 64.591 37.772 16.126 1.00 63.42 76 ALA A C 1
ATOM 594 O O . ALA A 1 78 ? 63.561 38.328 15.740 1.00 64.21 76 ALA A O 1
ATOM 596 N N . TYR A 1 79 ? 64.612 36.949 17.172 1.00 61.75 77 TYR A N 1
ATOM 597 C CA . TYR A 1 79 ? 63.385 36.600 17.887 1.00 52.97 77 TYR A CA 1
ATOM 598 C C . TYR A 1 79 ? 63.125 37.428 19.147 1.00 54.06 77 TYR A C 1
ATOM 599 O O . TYR A 1 79 ? 62.198 37.145 19.901 1.00 70.17 77 TYR A O 1
ATOM 608 N N . TYR A 1 80 ? 63.928 38.452 19.378 1.00 57.87 78 TYR A N 1
ATOM 609 C CA . TYR A 1 80 ? 63.791 39.224 20.621 1.00 60.62 78 TYR A CA 1
ATOM 610 C C . TYR A 1 80 ? 62.547 40.140 20.668 1.00 67.03 78 TYR A C 1
ATOM 611 O O . TYR A 1 80 ? 61.877 40.217 21.700 1.00 75.01 78 TYR A O 1
ATOM 620 N N . ARG A 1 81 ? 62.221 40.807 19.558 1.00 75.06 79 ARG A N 1
ATOM 621 C CA . ARG A 1 81 ? 61.202 41.869 19.578 1.00 77.68 79 ARG A CA 1
ATOM 622 C C . ARG A 1 81 ? 59.799 41.341 19.912 1.00 74.78 79 ARG A C 1
ATOM 623 O O . ARG A 1 81 ? 58.961 42.065 20.441 1.00 77.29 79 ARG A O 1
ATOM 631 N N . GLY A 1 82 ? 59.556 40.065 19.651 1.00 72.87 80 GLY A N 1
ATOM 632 C CA . GLY A 1 82 ? 58.268 39.488 19.978 1.00 75.60 80 GLY A CA 1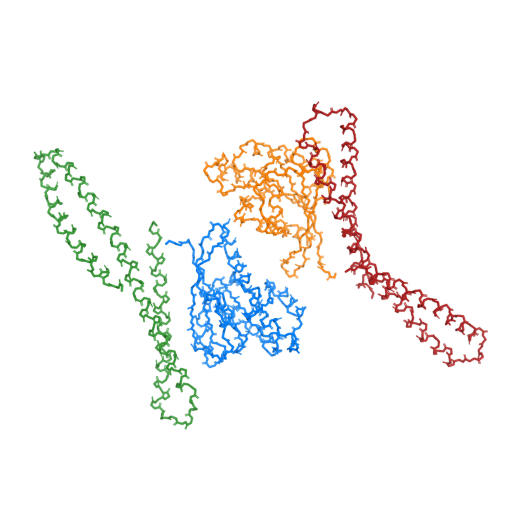
ATOM 633 C C . GLY A 1 82 ? 58.053 39.129 21.438 1.00 76.45 80 GLY A C 1
ATOM 634 O O . GLY A 1 82 ? 56.917 39.022 21.890 1.00 75.26 80 GLY A O 1
ATOM 635 N N . ALA A 1 83 ? 59.138 38.952 22.188 1.00 71.63 81 ALA A N 1
ATOM 636 C CA . ALA A 1 83 ? 59.016 38.518 23.574 1.00 65.86 81 ALA A CA 1
ATOM 637 C C . ALA A 1 83 ? 58.283 39.530 24.462 1.00 71.44 81 ALA A C 1
ATOM 638 O O . ALA A 1 83 ? 58.560 40.719 24.426 1.00 73.64 81 ALA A O 1
ATOM 640 N N . MET A 1 84 ? 57.335 39.031 25.251 1.00 70.62 82 MET A N 1
ATOM 641 C CA . MET A 1 84 ? 56.688 39.804 26.308 1.00 69.71 82 MET A CA 1
ATOM 642 C C . MET A 1 84 ? 57.482 39.643 27.611 1.00 61.73 82 MET A C 1
ATOM 643 O O . MET A 1 84 ? 57.236 40.301 28.627 1.00 63.51 82 MET A O 1
ATOM 648 N N . GLY A 1 85 ? 58.456 38.744 27.577 1.00 61.15 83 GLY A N 1
ATOM 649 C CA . GLY A 1 85 ? 59.248 38.494 28.767 1.00 61.20 83 GLY A CA 1
ATOM 650 C C . GLY A 1 85 ? 60.449 37.633 28.453 1.00 58.35 83 GLY A C 1
ATOM 651 O O . GLY A 1 85 ? 60.362 36.721 27.627 1.00 61.72 83 GLY A O 1
ATOM 652 N N . ILE A 1 86 ? 61.581 37.932 29.085 1.00 52.68 84 ILE A N 1
ATOM 653 C CA . ILE A 1 86 ? 62.814 37.198 28.789 1.00 51.23 84 ILE A CA 1
ATOM 654 C C . ILE A 1 86 ? 63.502 36.666 30.047 1.00 52.38 84 ILE A C 1
ATOM 655 O O . ILE A 1 86 ? 63.626 37.388 31.043 1.00 52.29 84 ILE A O 1
ATOM 660 N N . MET A 1 87 ? 63.938 35.398 30.014 1.00 48.81 85 MET A N 1
ATOM 661 C CA . MET A 1 87 ? 64.807 34.883 31.065 1.00 45.33 85 MET A CA 1
ATOM 662 C C . MET A 1 87 ? 66.241 34.968 30.613 1.00 46.94 85 MET A C 1
ATOM 663 O O . MET A 1 87 ? 66.584 34.410 29.572 1.00 46.98 85 MET A O 1
ATOM 668 N N . LEU A 1 88 ? 67.073 35.656 31.391 1.00 47.81 86 LEU A N 1
ATOM 669 C CA . LEU A 1 88 ? 68.523 35.602 31.224 1.00 44.50 86 LEU A CA 1
ATOM 670 C C . LEU A 1 88 ? 69.072 34.546 32.158 1.00 41.45 86 LEU A C 1
ATOM 671 O O . LEU A 1 88 ? 68.960 34.659 33.383 1.00 43.97 86 LEU A O 1
ATOM 676 N N . VAL A 1 89 ? 69.670 33.515 31.584 1.00 39.82 87 VAL A N 1
ATOM 677 C CA . VAL A 1 89 ? 70.086 32.404 32.386 1.00 30.00 87 VAL A CA 1
ATOM 678 C C . VAL A 1 89 ? 71.598 32.315 32.444 1.00 29.51 87 VAL A C 1
ATOM 679 O O . VAL A 1 89 ? 72.292 32.359 31.403 1.00 34.48 87 VAL A O 1
ATOM 683 N N . TYR A 1 90 ? 72.084 32.136 33.654 1.00 36.07 88 TYR A N 1
ATOM 684 C CA . TYR A 1 90 ? 73.448 31.689 33.842 1.00 35.23 88 TYR A CA 1
ATOM 685 C C . TYR A 1 90 ? 73.511 30.412 34.673 1.00 36.25 88 TYR A C 1
ATOM 686 O O . TYR A 1 90 ? 72.496 29.885 35.171 1.00 33.37 88 TYR A O 1
ATOM 695 N N . ASP A 1 91 ? 74.732 29.892 34.778 1.00 30.20 89 ASP A N 1
ATOM 696 C CA . ASP A 1 91 ? 75.023 28.651 35.459 1.00 33.54 89 ASP A CA 1
ATOM 697 C C . ASP A 1 91 ? 75.754 29.027 36.727 1.00 32.56 89 ASP A C 1
ATOM 698 O O . ASP A 1 91 ? 76.839 29.607 36.641 1.00 32.47 89 ASP A O 1
ATOM 703 N N . ILE A 1 92 ? 75.207 28.706 37.900 1.00 27.14 90 ILE A N 1
ATOM 704 C CA . ILE A 1 92 ? 75.840 29.142 39.136 1.00 31.46 90 ILE A CA 1
ATOM 705 C C . ILE A 1 92 ? 77.190 28.415 39.332 1.00 35.67 90 ILE A C 1
ATOM 706 O O . ILE A 1 92 ? 77.999 28.843 40.159 1.00 36.87 90 ILE A O 1
ATOM 711 N N . THR A 1 93 ? 77.425 27.343 38.571 1.00 31.41 91 THR A N 1
ATOM 712 C CA . THR A 1 93 ? 78.722 26.609 38.680 1.00 31.03 91 THR A CA 1
ATOM 713 C C . THR A 1 93 ? 79.772 27.134 37.651 1.00 33.62 91 THR A C 1
ATOM 714 O O . THR A 1 93 ? 80.885 26.577 37.528 1.00 38.30 91 THR A O 1
ATOM 718 N N . ASN A 1 94 ? 79.411 28.162 36.897 1.00 34.52 92 ASN A N 1
ATOM 719 C CA . ASN A 1 94 ? 80.282 28.690 35.827 1.00 31.86 92 ASN A CA 1
ATOM 720 C C . ASN A 1 94 ? 80.327 30.197 35.898 1.00 41.19 92 ASN A C 1
ATOM 721 O O . ASN A 1 94 ? 79.463 30.881 35.349 1.00 36.30 92 ASN A O 1
ATOM 726 N N . GLU A 1 95 ? 81.369 30.701 36.553 1.00 40.76 93 GLU A N 1
ATOM 727 C CA . GLU A 1 95 ? 81.599 32.120 36.732 1.00 41.15 93 GLU A CA 1
ATOM 728 C C . GLU A 1 95 ? 81.485 32.928 35.439 1.00 40.25 93 GLU A C 1
ATOM 729 O O . GLU A 1 95 ? 80.957 34.036 35.425 1.00 47.54 93 GLU A O 1
ATOM 735 N N . LYS A 1 96 ? 82.016 32.377 34.357 1.00 44.53 94 LYS A N 1
ATOM 736 C CA . LYS A 1 96 ? 82.059 33.121 33.109 1.00 49.42 94 LYS A CA 1
ATOM 737 C C . LYS A 1 96 ? 80.659 33.346 32.546 1.00 50.78 94 LYS A C 1
ATOM 738 O O . LYS A 1 96 ? 80.385 34.399 31.965 1.00 46.05 94 LYS A O 1
ATOM 744 N N . SER A 1 97 ? 79.764 32.381 32.736 1.00 44.28 95 SER A N 1
ATOM 745 C CA . SER A 1 97 ? 78.414 32.550 32.227 1.00 37.83 95 SER A CA 1
ATOM 746 C C . SER A 1 97 ? 77.701 33.678 32.972 1.00 42.74 95 SER A C 1
ATOM 747 O O . SER A 1 97 ? 76.826 34.343 32.414 1.00 42.27 95 SER A O 1
ATOM 750 N N . PHE A 1 98 ? 78.094 33.908 34.219 1.00 36.03 96 PHE A N 1
ATOM 751 C CA . PHE A 1 98 ? 77.489 34.951 35.051 1.00 39.10 96 PHE A CA 1
ATOM 752 C C . PHE A 1 98 ? 78.045 36.289 34.631 1.00 51.83 96 PHE A C 1
ATOM 753 O O . PHE A 1 98 ? 77.336 37.296 34.576 1.00 52.74 96 PHE A O 1
ATOM 761 N N . ASP A 1 99 ? 79.335 36.292 34.339 1.00 50.68 97 ASP A N 1
ATOM 762 C CA . ASP A 1 99 ? 79.979 37.522 33.900 1.00 63.09 97 ASP A CA 1
ATOM 763 C C . ASP A 1 99 ? 79.289 38.040 32.632 1.00 65.01 97 ASP A C 1
ATOM 764 O O . ASP A 1 99 ? 79.170 39.260 32.425 1.00 55.12 97 ASP A O 1
ATOM 769 N N . ASN A 1 100 ? 78.773 37.109 31.828 1.00 57.99 98 ASN A N 1
ATOM 770 C CA . ASN A 1 100 ? 78.177 37.451 30.537 1.00 59.57 98 ASN A CA 1
ATOM 771 C C . ASN A 1 100 ? 76.773 37.996 30.606 1.00 61.84 98 ASN A C 1
ATOM 772 O O . ASN A 1 100 ? 76.210 38.387 29.585 1.00 68.11 98 ASN A O 1
ATOM 777 N N . ILE A 1 101 ? 76.204 38.020 31.804 1.00 57.13 99 ILE A N 1
ATOM 778 C CA . ILE A 1 101 ? 74.850 38.507 31.966 1.00 62.48 99 ILE A CA 1
ATOM 779 C C . ILE A 1 101 ? 74.746 39.961 31.504 1.00 67.94 99 ILE A C 1
ATOM 780 O O . ILE A 1 101 ? 73.777 40.320 30.840 1.00 65.48 99 ILE A O 1
ATOM 785 N N . ARG A 1 102 ? 75.761 40.777 31.800 1.00 66.08 100 ARG A N 1
ATOM 786 C CA . ARG A 1 102 ? 75.763 42.176 31.361 1.00 70.97 100 ARG A CA 1
ATOM 787 C C . ARG A 1 102 ? 75.617 42.338 29.829 1.00 70.81 100 ARG A C 1
ATOM 788 O O . ARG A 1 102 ? 74.843 43.176 29.360 1.00 66.97 100 ARG A O 1
ATOM 796 N N . ASN A 1 103 ? 76.354 41.531 29.066 1.00 72.75 101 ASN A N 1
ATOM 797 C CA . ASN A 1 103 ? 76.248 41.506 27.608 1.00 75.95 101 ASN A CA 1
ATOM 798 C C . ASN A 1 103 ? 74.876 41.095 27.108 1.00 68.17 101 ASN A C 1
ATOM 799 O O . ASN A 1 103 ? 74.403 41.596 26.092 1.00 66.66 101 ASN A O 1
ATOM 804 N N . TRP A 1 104 ? 74.265 40.136 27.798 1.00 58.09 102 TRP A N 1
ATOM 805 C CA . TRP A 1 104 ? 72.973 39.626 27.392 1.00 61.12 102 TRP A CA 1
ATOM 806 C C . TRP A 1 104 ? 71.895 40.657 27.731 1.00 63.61 102 TRP A C 1
ATOM 807 O O . TRP A 1 104 ? 70.869 40.739 27.054 1.00 60.24 102 TRP A O 1
ATOM 818 N N . ILE A 1 105 ? 72.132 41.444 28.783 1.00 59.84 103 ILE A N 1
ATOM 819 C CA . ILE A 1 105 ? 71.248 42.557 29.110 1.00 64.06 103 ILE A CA 1
ATOM 820 C C . ILE A 1 105 ? 71.309 43.599 27.993 1.00 68.61 103 ILE A C 1
ATOM 821 O O . ILE A 1 105 ? 70.289 44.215 27.634 1.00 62.95 103 ILE A O 1
ATOM 826 N N . ARG A 1 106 ? 72.500 43.767 27.422 1.00 65.10 104 ARG A N 1
ATOM 827 C CA . ARG A 1 106 ? 72.666 44.688 26.303 1.00 77.35 104 ARG A CA 1
ATOM 828 C C . ARG A 1 106 ? 71.812 44.267 25.104 1.00 74.35 104 ARG A C 1
ATOM 829 O O . ARG A 1 106 ? 71.085 45.082 24.535 1.00 69.57 104 ARG A O 1
ATOM 837 N N . ASN A 1 107 ? 71.874 42.997 24.717 1.00 76.26 105 ASN A N 1
ATOM 838 C CA . ASN A 1 107 ? 71.108 42.589 23.544 1.00 73.35 105 ASN A CA 1
ATOM 839 C C . ASN A 1 107 ? 69.602 42.719 23.760 1.00 69.76 105 ASN A C 1
ATOM 840 O O . ASN A 1 107 ? 68.899 43.184 22.871 1.00 72.73 105 ASN A O 1
ATOM 845 N N . ILE A 1 108 ? 69.105 42.356 24.940 1.00 57.05 106 ILE A N 1
ATOM 846 C CA . ILE A 1 108 ? 67.695 42.629 25.263 1.00 54.97 106 ILE A CA 1
ATOM 847 C C . ILE A 1 108 ? 67.271 44.095 25.082 1.00 64.81 106 ILE A C 1
ATOM 848 O O . ILE A 1 108 ? 66.280 44.412 24.416 1.00 66.91 106 ILE A O 1
ATOM 853 N N . GLU A 1 109 ? 68.012 44.997 25.696 1.00 67.25 107 GLU A N 1
ATOM 854 C CA . GLU A 1 109 ? 67.610 46.403 25.668 1.00 70.98 107 GLU A CA 1
ATOM 855 C C . GLU A 1 109 ? 67.800 46.989 24.267 1.00 74.84 107 GLU A C 1
ATOM 856 O O . GLU A 1 109 ? 67.081 47.906 23.849 1.00 80.16 107 GLU A O 1
ATOM 862 N N . GLU A 1 110 ? 68.739 46.412 23.527 1.00 72.51 108 GLU A N 1
ATOM 863 C CA . GLU A 1 110 ? 68.989 46.802 22.147 1.00 75.95 108 GLU A CA 1
ATOM 864 C C . GLU A 1 110 ? 67.991 46.216 21.140 1.00 74.51 108 GLU A C 1
ATOM 865 O O . GLU A 1 110 ? 67.775 46.804 20.096 1.00 78.82 108 GLU A O 1
ATOM 871 N N . HIS A 1 111 ? 67.407 45.048 21.410 1.00 75.06 109 HIS A N 1
ATOM 872 C CA . HIS A 1 111 ? 66.564 44.415 20.380 1.00 81.06 109 HIS A CA 1
ATOM 873 C C . HIS A 1 111 ? 65.137 44.023 20.784 1.00 82.91 109 HIS A C 1
ATOM 874 O O . HIS A 1 111 ? 64.325 43.704 19.923 1.00 84.96 109 HIS A O 1
ATOM 881 N N . ALA A 1 112 ? 64.825 44.017 22.073 1.00 78.55 110 ALA A N 1
ATOM 882 C CA . ALA A 1 112 ? 63.454 43.726 22.495 1.00 78.69 110 ALA A CA 1
ATOM 883 C C . ALA A 1 112 ? 62.638 45.017 22.639 1.00 81.80 110 ALA A C 1
ATOM 884 O O . ALA A 1 112 ? 63.156 46.104 22.405 1.00 83.33 110 ALA A O 1
ATOM 886 N N . SER A 1 113 ? 61.371 44.873 23.034 1.00 82.94 111 SER A N 1
ATOM 887 C CA . SER A 1 113 ? 60.515 46.006 23.395 1.00 97.19 111 SER A CA 1
ATOM 888 C C . SER A 1 113 ? 60.984 46.645 24.704 1.00 95.45 111 SER A C 1
ATOM 889 O O . SER A 1 113 ? 61.445 45.949 25.613 1.00 79.42 111 SER A O 1
ATOM 892 N N . ALA A 1 114 ? 60.852 47.967 24.816 1.00 94.73 112 ALA A N 1
ATOM 893 C CA . ALA A 1 114 ? 61.378 48.682 25.977 1.00 89.72 112 ALA A CA 1
ATOM 894 C C . ALA A 1 114 ? 60.714 48.243 27.279 1.00 93.98 112 ALA A C 1
ATOM 895 O O . ALA A 1 114 ? 61.315 48.322 28.354 1.00 97.51 112 ALA A O 1
ATOM 897 N N . ASP A 1 115 ? 59.471 47.784 27.176 1.00 94.35 113 ASP A N 1
ATOM 898 C CA . ASP A 1 115 ? 58.710 47.350 28.343 1.00 104.57 113 ASP A CA 1
ATOM 899 C C . ASP A 1 115 ? 58.777 45.837 28.570 1.00 93.85 113 ASP A C 1
ATOM 900 O O . ASP A 1 115 ? 58.032 45.301 29.397 1.00 93.82 113 ASP A O 1
ATOM 905 N N . VAL A 1 116 ? 59.640 45.151 27.827 1.00 84.69 114 VAL A N 1
ATOM 906 C CA . VAL A 1 116 ? 59.746 43.693 27.969 1.00 85.65 114 VAL A CA 1
ATOM 907 C C . VAL A 1 116 ? 60.178 43.344 29.383 1.00 72.59 114 VAL A C 1
ATOM 908 O O . VAL A 1 116 ? 61.036 44.005 29.958 1.00 80.97 114 VAL A O 1
ATOM 912 N N . GLU A 1 117 ? 59.561 42.333 29.973 1.00 75.07 115 GLU A N 1
ATOM 913 C CA . GLU A 1 117 ? 59.842 42.089 31.371 1.00 75.49 115 GLU A CA 1
ATOM 914 C C . GLU A 1 117 ? 60.913 41.022 31.509 1.00 78.74 115 GLU A C 1
ATOM 915 O O . GLU A 1 117 ? 60.855 39.968 30.876 1.00 70.88 115 GLU A O 1
ATOM 921 N N . LYS A 1 118 ? 61.905 41.346 32.329 1.00 71.71 116 LYS A N 1
ATOM 922 C CA . LYS A 1 118 ? 63.140 40.585 32.415 1.00 71.37 116 LYS A CA 1
ATOM 923 C C . LYS A 1 118 ? 63.286 39.903 33.761 1.00 74.17 116 LYS A C 1
ATOM 924 O O . LYS A 1 118 ? 62.718 40.328 34.771 1.00 78.20 116 LYS A O 1
ATOM 930 N N . MET A 1 119 ? 64.087 38.848 33.767 1.00 60.94 117 MET A N 1
ATOM 931 C CA . MET A 1 119 ? 64.223 38.014 34.935 1.00 53.71 117 MET A CA 1
ATOM 932 C C . MET A 1 119 ? 65.482 37.195 34.776 1.00 49.63 117 MET A C 1
ATOM 933 O O . MET A 1 119 ? 65.690 36.578 33.734 1.00 53.46 117 MET A O 1
ATOM 938 N N . ILE A 1 120 ? 66.335 37.236 35.789 1.00 49.69 118 ILE A N 1
ATOM 939 C CA . ILE A 1 120 ? 67.587 36.488 35.762 1.00 45.90 118 ILE A CA 1
ATOM 940 C C . ILE A 1 120 ? 67.414 35.228 36.561 1.00 45.68 118 ILE A C 1
ATOM 941 O O . ILE A 1 120 ? 66.802 35.227 37.620 1.00 47.93 118 ILE A O 1
ATOM 946 N N . LEU A 1 121 ? 67.926 34.134 36.017 1.00 40.08 119 LEU A N 1
ATOM 947 C CA . LEU A 1 121 ? 67.845 32.874 36.665 1.00 35.63 119 LEU A CA 1
ATOM 948 C C . LEU A 1 121 ? 69.288 32.381 36.803 1.00 37.86 119 LEU A C 1
ATOM 949 O O . LEU A 1 121 ? 70.014 32.314 35.798 1.00 40.84 119 LEU A O 1
ATOM 954 N N . GLY A 1 122 ? 69.687 32.100 38.041 1.00 38.72 120 GLY A N 1
ATOM 955 C CA . GLY A 1 122 ? 70.912 31.361 38.316 1.00 34.02 120 GLY A CA 1
ATOM 956 C C . GLY A 1 122 ? 70.546 29.898 38.384 1.00 29.17 120 GLY A C 1
ATOM 957 O O . G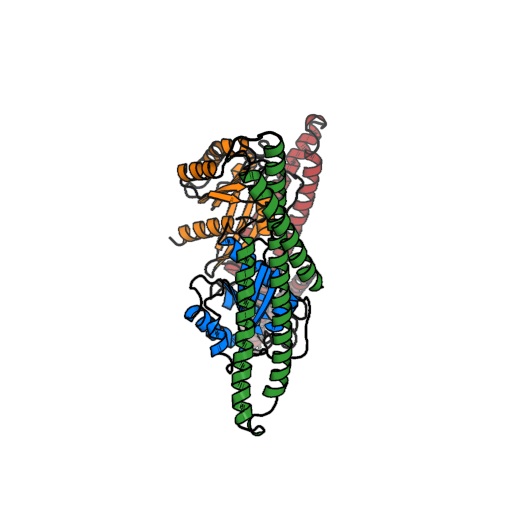LY A 1 122 ? 70.072 29.375 39.400 1.00 36.11 120 GLY A O 1
ATOM 958 N N . ASN A 1 123 ? 70.763 29.220 37.280 1.00 30.51 121 ASN A N 1
ATOM 959 C CA . ASN A 1 123 ? 70.407 27.824 37.201 1.00 29.96 121 ASN A CA 1
ATOM 960 C C . ASN A 1 123 ? 71.495 26.888 37.754 1.00 32.24 121 ASN A C 1
ATOM 961 O O . ASN A 1 123 ? 72.641 27.317 37.993 1.00 32.84 121 ASN A O 1
ATOM 966 N N . LYS A 1 124 ? 71.097 25.637 37.994 1.00 32.63 122 LYS A N 1
ATOM 967 C CA . LYS A 1 124 ? 71.929 24.547 38.540 1.00 36.01 122 LYS A CA 1
ATOM 968 C C . LYS A 1 124 ? 72.199 24.757 40.019 1.00 38.91 122 LYS A C 1
ATOM 969 O O . LYS A 1 124 ? 73.275 24.392 40.523 1.00 36.55 122 LYS A O 1
ATOM 975 N N . CYS A 1 125 ? 71.228 25.341 40.729 1.00 34.25 123 CYS A N 1
ATOM 976 C CA . CYS A 1 125 ? 71.445 25.660 42.134 1.00 37.52 123 CYS A CA 1
ATOM 977 C C . CYS A 1 125 ? 71.422 24.408 43.015 1.00 45.58 123 CYS A C 1
ATOM 978 O O . CYS A 1 125 ? 71.573 24.495 44.227 1.00 50.14 123 CYS A O 1
ATOM 981 N N . ASP A 1 126 ? 71.281 23.240 42.393 1.00 40.53 124 ASP A N 1
ATOM 982 C CA . ASP A 1 126 ? 71.444 21.964 43.082 1.00 48.02 124 ASP A CA 1
ATOM 983 C C . ASP A 1 126 ? 72.911 21.567 43.295 1.00 50.57 124 ASP A C 1
ATOM 984 O O . ASP A 1 126 ? 73.210 20.726 44.135 1.00 49.67 124 ASP A O 1
ATOM 989 N N . VAL A 1 127 ? 73.821 22.179 42.541 1.00 40.44 125 VAL A N 1
ATOM 990 C CA . VAL A 1 127 ? 75.227 21.743 42.525 1.00 42.77 125 VAL A CA 1
ATOM 991 C C . VAL A 1 127 ? 76.097 22.558 43.484 1.00 46.65 125 VAL A C 1
ATOM 992 O O . VAL A 1 127 ? 76.910 23.376 43.050 1.00 50.82 125 VAL A O 1
ATOM 996 N N . ASN A 1 128 ? 75.942 22.305 44.783 1.00 46.29 126 ASN A N 1
ATOM 997 C CA . ASN A 1 128 ? 76.655 23.043 45.824 1.00 44.29 126 ASN A CA 1
ATOM 998 C C . ASN A 1 128 ? 78.190 22.963 45.769 1.00 49.44 126 ASN A C 1
ATOM 999 O O . ASN A 1 128 ? 78.882 23.963 46.011 1.00 42.92 126 ASN A O 1
ATOM 1004 N N . ASP A 1 129 ? 78.736 21.778 45.506 1.00 41.30 127 ASP A N 1
ATOM 1005 C CA . ASP A 1 129 ? 80.192 21.630 45.628 1.00 44.27 127 ASP A CA 1
ATOM 1006 C C . ASP A 1 129 ? 80.929 22.426 44.530 1.00 36.29 127 ASP A C 1
ATOM 1007 O O . ASP A 1 129 ? 82.103 22.772 44.698 1.00 44.44 127 ASP A O 1
ATOM 1012 N N . LYS A 1 130 ? 80.234 22.777 43.447 1.00 35.36 128 LYS A N 1
ATOM 1013 C CA . LYS A 1 130 ? 80.895 23.515 42.359 1.00 38.15 128 LYS A CA 1
ATOM 1014 C C . LYS A 1 130 ? 80.315 24.909 42.166 1.00 35.68 128 LYS A C 1
ATOM 1015 O O . LYS A 1 130 ? 80.432 25.494 41.078 1.00 30.55 128 LYS A O 1
ATOM 1021 N N . ARG A 1 131 ? 79.707 25.457 43.216 1.00 37.61 129 ARG A N 1
ATOM 1022 C CA . ARG A 1 131 ? 79.118 26.791 43.098 1.00 32.91 129 ARG A CA 1
ATOM 1023 C C . ARG A 1 131 ? 80.227 27.835 42.943 1.00 30.72 129 ARG A C 1
ATOM 1024 O O . ARG A 1 131 ? 81.073 27.982 43.818 1.00 38.90 129 ARG A O 1
ATOM 1032 N N . GLN A 1 132 ? 80.216 28.537 41.819 1.00 33.37 130 GLN A N 1
ATOM 1033 C CA . GLN A 1 132 ? 81.197 29.595 41.588 1.00 37.83 130 GLN A CA 1
ATOM 1034 C C . GLN A 1 132 ? 80.615 30.990 41.765 1.00 35.68 130 GLN A C 1
ATOM 1035 O O . GLN A 1 132 ? 81.356 31.953 41.889 1.00 40.31 130 GLN A O 1
ATOM 1041 N N . VAL A 1 133 ? 79.283 31.098 41.809 1.00 35.67 131 VAL A N 1
ATOM 1042 C CA . VAL A 1 133 ? 78.586 32.382 41.999 1.00 35.58 131 VAL A CA 1
ATOM 1043 C C . VAL A 1 133 ? 77.631 32.298 43.208 1.00 35.90 131 VAL A C 1
ATOM 1044 O O . VAL A 1 133 ? 76.658 31.547 43.158 1.00 40.14 131 VAL A O 1
ATOM 1048 N N . SER A 1 134 ? 77.925 33.034 44.278 1.00 35.09 132 SER A N 1
ATOM 1049 C CA . SER A 1 134 ? 77.129 33.025 45.499 1.00 41.62 132 SER A CA 1
ATOM 1050 C C . SER A 1 134 ? 75.747 33.634 45.214 1.00 45.93 132 SER A C 1
ATOM 1051 O O . SER A 1 134 ? 75.608 34.488 44.340 1.00 41.88 132 SER A O 1
ATOM 1054 N N . LYS A 1 135 ? 74.728 33.175 45.935 1.00 46.30 133 LYS A N 1
ATOM 1055 C CA . LYS A 1 135 ? 73.356 33.661 45.693 1.00 52.54 133 LYS A CA 1
ATOM 1056 C C . LYS A 1 135 ? 73.273 35.156 45.955 1.00 50.41 133 LYS A C 1
ATOM 1057 O O . LYS A 1 135 ? 72.490 35.882 45.298 1.00 49.93 133 LYS A O 1
ATOM 1063 N N . GLU A 1 136 ? 74.072 35.609 46.923 1.00 46.56 134 GLU A N 1
ATOM 1064 C CA . GLU A 1 136 ? 74.094 37.020 47.290 1.00 55.41 134 GLU A CA 1
ATOM 1065 C C . GLU A 1 136 ? 74.627 37.865 46.116 1.00 64.59 134 GLU A C 1
ATOM 1066 O O . GLU A 1 136 ? 74.093 38.953 45.850 1.00 64.33 134 GLU A O 1
ATOM 1072 N N . ARG A 1 137 ? 75.623 37.358 45.377 1.00 56.50 135 ARG A N 1
ATOM 1073 C CA . ARG A 1 137 ? 76.116 38.095 44.203 1.00 64.70 135 ARG A CA 1
ATOM 1074 C C . ARG A 1 137 ? 75.072 38.093 43.077 1.00 68.85 135 ARG A C 1
ATOM 1075 O O . ARG A 1 137 ? 74.973 39.050 42.313 1.00 69.47 135 ARG A O 1
ATOM 1083 N N . GLY A 1 138 ? 74.288 37.024 42.987 1.00 58.02 136 GLY A N 1
ATOM 1084 C CA . GLY A 1 138 ? 73.215 36.969 42.006 1.00 53.34 136 GLY A CA 1
ATOM 1085 C C . GLY A 1 138 ? 72.100 37.942 42.370 1.00 56.81 136 GLY A C 1
ATOM 1086 O O . GLY A 1 138 ? 71.662 38.757 41.551 1.00 59.58 136 GLY A O 1
ATOM 1087 N N . GLU A 1 139 ? 71.655 37.860 43.623 1.00 56.81 137 GLU A N 1
ATOM 1088 C CA . GLU A 1 139 ? 70.515 38.634 44.104 1.00 64.49 137 GLU A CA 1
ATOM 1089 C C . GLU A 1 139 ? 70.764 40.123 44.015 1.00 70.62 137 GLU A C 1
ATOM 1090 O O . GLU A 1 139 ? 69.836 40.913 43.709 1.00 65.50 137 GLU A O 1
ATOM 1096 N N . LYS A 1 140 ? 72.004 40.531 44.276 1.00 57.33 138 LYS A N 1
ATOM 1097 C CA . LYS A 1 140 ? 72.251 41.960 44.276 1.00 67.18 138 LYS A CA 1
ATOM 1098 C C . LYS A 1 140 ? 72.485 42.486 42.861 1.00 63.42 138 LYS A C 1
ATOM 1099 O O . LYS A 1 140 ? 72.289 43.666 42.611 1.00 77.48 138 LYS A O 1
ATOM 1105 N N . LEU A 1 141 ? 72.899 41.628 41.934 1.00 54.37 139 LEU A N 1
ATOM 1106 C CA . LEU A 1 141 ? 73.002 42.080 40.546 1.00 65.39 139 LEU A CA 1
ATOM 1107 C C . LEU A 1 141 ? 71.611 42.400 39.990 1.00 68.09 139 LEU A C 1
ATOM 1108 O O . LEU A 1 141 ? 71.374 43.467 39.420 1.00 65.49 139 LEU A O 1
ATOM 1113 N N . ALA A 1 142 ? 70.691 41.460 40.179 1.00 53.76 140 ALA A N 1
ATOM 1114 C CA . ALA A 1 142 ? 69.299 41.646 39.813 1.00 66.62 140 ALA A CA 1
ATOM 1115 C C . ALA A 1 142 ? 68.621 42.851 40.510 1.00 73.86 140 ALA A C 1
ATOM 1116 O O . ALA A 1 142 ? 67.828 43.545 39.890 1.00 69.67 140 ALA A O 1
ATOM 1118 N N . LEU A 1 143 ? 68.924 43.101 41.782 1.00 86.62 141 LEU A N 1
ATOM 1119 C CA . LEU A 1 143 ? 68.431 44.327 42.421 1.00 85.93 141 LEU A CA 1
ATOM 1120 C C . LEU A 1 143 ? 68.984 45.545 41.668 1.00 89.66 141 LEU A C 1
ATOM 1121 O O . LEU A 1 143 ? 68.254 46.505 41.404 1.00 99.38 141 LEU A O 1
ATOM 1126 N N . ASP A 1 144 ? 70.261 45.470 41.293 1.00 83.10 142 ASP A N 1
ATOM 1127 C CA A ASP A 1 144 ? 70.938 46.572 40.605 0.49 86.97 142 ASP A CA 1
ATOM 1128 C CA B ASP A 1 144 ? 70.955 46.557 40.605 0.51 84.61 142 ASP A CA 1
ATOM 1129 C C . ASP A 1 144 ? 70.330 46.910 39.244 1.00 91.20 142 ASP A C 1
ATOM 1130 O O . ASP A 1 144 ? 70.392 48.056 38.808 1.00 101.23 142 ASP A O 1
ATOM 1139 N N . TYR A 1 145 ? 69.736 45.920 38.573 1.00 82.18 143 TYR A N 1
ATOM 1140 C CA . TYR A 1 145 ? 69.122 46.138 37.259 1.00 72.07 143 TYR A CA 1
ATOM 1141 C C . TYR A 1 145 ? 67.605 46.311 37.345 1.00 70.80 143 TYR A C 1
ATOM 1142 O O . TYR A 1 145 ? 66.934 46.477 36.328 1.00 71.76 143 TYR A O 1
ATOM 1151 N N . GLY A 1 146 ? 67.068 46.242 38.563 1.00 82.64 144 GLY A N 1
ATOM 1152 C CA . GLY A 1 146 ? 65.630 46.343 38.769 1.00 86.61 144 GLY A CA 1
ATOM 1153 C C . GLY A 1 146 ? 64.923 45.115 38.228 1.00 85.53 144 GLY A C 1
ATOM 1154 O O . GLY A 1 146 ? 63.749 45.164 37.856 1.00 93.41 144 GLY A O 1
ATOM 1155 N N . ILE A 1 147 ? 65.663 44.008 38.204 1.00 79.72 145 ILE A N 1
ATOM 1156 C CA . ILE A 1 147 ? 65.242 42.744 37.605 1.00 77.65 145 ILE A CA 1
ATOM 1157 C C . ILE A 1 147 ? 64.937 41.723 38.698 1.00 72.16 145 ILE A C 1
ATOM 1158 O O . ILE A 1 147 ? 65.648 41.668 39.688 1.00 69.16 145 ILE A O 1
ATOM 1163 N N . LYS A 1 148 ? 63.881 40.929 38.546 1.00 62.06 146 LYS A N 1
ATOM 1164 C CA . LYS A 1 148 ? 63.611 39.915 39.562 1.00 64.51 146 LYS A CA 1
ATOM 1165 C C . LYS A 1 148 ? 64.666 38.825 39.431 1.00 60.01 146 LYS A C 1
ATOM 1166 O O . LYS A 1 148 ? 65.221 38.639 38.352 1.00 53.52 146 LYS A O 1
ATOM 1172 N N . PHE A 1 149 ? 64.923 38.117 40.521 1.00 62.80 147 PHE A N 1
ATOM 1173 C CA . PHE A 1 149 ? 65.961 37.089 40.547 1.00 50.29 147 PHE A CA 1
ATOM 1174 C C . PHE A 1 149 ? 65.439 35.817 41.194 1.00 55.76 147 PHE A C 1
ATOM 1175 O O . PHE A 1 149 ? 64.732 35.867 42.199 1.00 60.34 147 PHE A O 1
ATOM 1183 N N . MET A 1 150 ? 65.749 34.682 40.589 1.00 48.37 148 MET A N 1
ATOM 1184 C CA . MET A 1 150 ? 65.477 33.384 41.201 1.00 54.34 148 MET A CA 1
ATOM 1185 C C . MET A 1 150 ? 66.637 32.448 40.906 1.00 52.19 148 MET A C 1
ATOM 1186 O O . MET A 1 150 ? 67.203 32.499 39.813 1.00 49.92 148 MET A O 1
ATOM 1191 N N . GLU A 1 151 ? 66.995 31.615 41.877 1.00 44.26 149 GLU A N 1
ATOM 1192 C CA . GLU A 1 151 ? 67.907 30.512 41.619 1.00 44.81 149 GLU A CA 1
ATOM 1193 C C . GLU A 1 151 ? 67.035 29.330 41.297 1.00 43.29 149 GLU A C 1
ATOM 1194 O O . GLU A 1 151 ? 65.990 29.094 41.925 1.00 50.44 149 GLU A O 1
ATOM 1200 N N . THR A 1 152 ? 67.421 28.623 40.264 1.00 35.45 150 THR A N 1
ATOM 1201 C CA . THR A 1 152 ? 66.624 27.515 39.795 1.00 43.53 150 THR A CA 1
ATOM 1202 C C . THR A 1 152 ? 67.469 26.297 39.706 1.00 40.33 150 THR A C 1
ATOM 1203 O O . THR A 1 152 ? 68.702 26.394 39.624 1.00 39.02 150 THR A O 1
ATOM 1207 N N . SER A 1 153 ? 66.800 25.156 39.703 1.00 40.42 151 SER A N 1
ATOM 1208 C CA . SER A 1 153 ? 67.380 23.910 39.234 1.00 36.93 151 SER A CA 1
ATOM 1209 C C . SER A 1 153 ? 66.388 23.173 38.381 1.00 42.52 151 SER A C 1
ATOM 1210 O O . SER A 1 153 ? 65.350 22.750 38.881 1.00 49.15 151 SER A O 1
ATOM 1213 N N . ALA A 1 154 ? 66.704 22.987 37.107 1.00 42.38 152 ALA A N 1
ATOM 1214 C CA . ALA A 1 154 ? 65.899 22.104 36.260 1.00 49.95 152 ALA A CA 1
ATOM 1215 C C . ALA A 1 154 ? 66.011 20.652 36.700 1.00 51.56 152 ALA A C 1
ATOM 1216 O O . ALA A 1 154 ? 65.066 19.855 36.553 1.00 46.23 152 ALA A O 1
ATOM 1218 N N . LYS A 1 155 ? 67.190 20.290 37.193 1.00 38.27 153 LYS A N 1
ATOM 1219 C CA . LYS A 1 155 ? 67.427 18.907 37.607 1.00 40.86 153 LYS A CA 1
ATOM 1220 C C . LYS A 1 155 ? 66.639 18.572 38.855 1.00 51.77 153 LYS A C 1
ATOM 1221 O O . LYS A 1 155 ? 65.957 17.545 38.913 1.00 58.71 153 LYS A O 1
ATOM 1227 N N . ALA A 1 156 ? 66.716 19.446 39.853 1.00 51.63 154 ALA A N 1
ATOM 1228 C CA . ALA A 1 156 ? 66.066 19.183 41.128 1.00 62.34 154 ALA A CA 1
ATOM 1229 C C . ALA A 1 156 ? 64.637 19.701 41.130 1.00 58.13 154 ALA A C 1
ATOM 1230 O O . ALA A 1 156 ? 63.945 19.579 42.134 1.00 66.85 154 ALA A O 1
ATOM 1232 N N . ASN A 1 157 ? 64.212 20.285 40.005 1.00 50.19 155 ASN A N 1
ATOM 1233 C CA . ASN A 1 157 ? 62.916 20.959 39.915 1.00 58.06 155 ASN A CA 1
ATOM 1234 C C . ASN A 1 157 ? 62.723 21.967 41.040 1.00 61.93 155 ASN A C 1
ATOM 1235 O O . ASN A 1 157 ? 61.751 21.910 41.798 1.00 60.80 155 ASN A O 1
ATOM 1240 N N . ILE A 1 158 ? 63.685 22.871 41.162 1.00 46.82 156 ILE A N 1
ATOM 1241 C CA . ILE A 1 158 ? 63.599 23.960 42.119 1.00 45.86 156 ILE A CA 1
ATOM 1242 C C . ILE A 1 158 ? 63.261 25.266 41.445 1.00 47.23 156 ILE A C 1
ATOM 1243 O O . ILE A 1 158 ? 64.020 25.737 40.589 1.00 51.12 156 ILE A O 1
ATOM 1248 N N . ASN A 1 159 ? 62.141 25.860 41.836 1.00 55.61 157 ASN A N 1
ATOM 1249 C CA . ASN A 1 159 ? 61.757 27.188 41.365 1.00 54.03 157 ASN A CA 1
ATOM 1250 C C . ASN A 1 159 ? 61.585 27.345 39.848 1.00 47.97 157 ASN A C 1
ATOM 1251 O O . ASN A 1 159 ? 61.591 28.462 39.346 1.00 54.82 157 ASN A O 1
ATOM 1256 N N . VAL A 1 160 ? 61.444 26.248 39.109 1.00 50.66 158 VAL A N 1
ATOM 1257 C CA . VAL A 1 160 ? 61.162 26.378 37.685 1.00 51.47 158 VAL A CA 1
ATOM 1258 C C . VAL A 1 160 ? 59.712 26.836 37.476 1.00 60.14 158 VAL A C 1
ATOM 1259 O O . VAL A 1 160 ? 59.467 27.856 36.821 1.00 54.13 158 VAL A O 1
ATOM 1263 N N . GLU A 1 161 ? 58.765 26.102 38.060 1.00 58.68 159 GLU A N 1
ATOM 1264 C CA . GLU A 1 161 ? 57.356 26.475 37.947 1.00 66.74 159 GLU A CA 1
ATOM 1265 C C . GLU A 1 161 ? 57.185 27.879 38.493 1.00 62.14 159 GLU A C 1
ATOM 1266 O O . GLU A 1 161 ? 56.608 28.732 37.833 1.00 64.13 159 GLU A O 1
ATOM 1272 N N . ASN A 1 162 ? 57.723 28.106 39.690 1.00 68.52 160 ASN A N 1
ATOM 1273 C CA . ASN A 1 162 ? 57.814 29.436 40.280 1.00 56.79 160 ASN A CA 1
ATOM 1274 C C . ASN A 1 162 ? 58.286 30.467 39.251 1.00 55.59 160 ASN A C 1
ATOM 1275 O O . ASN A 1 162 ? 57.581 31.420 38.976 1.00 69.78 160 ASN A O 1
ATOM 1280 N N . ALA A 1 163 ? 59.471 30.271 38.670 1.00 60.44 161 ALA A N 1
ATOM 1281 C CA . ALA A 1 163 ? 60.023 31.207 37.672 1.00 62.85 161 ALA A CA 1
ATOM 1282 C C . ALA A 1 163 ? 59.066 31.667 36.561 1.00 62.96 161 ALA A C 1
ATOM 1283 O O . ALA A 1 163 ? 58.966 32.854 36.250 1.00 50.44 161 ALA A O 1
ATOM 1285 N N . PHE A 1 164 ? 58.410 30.711 35.927 1.00 55.40 162 PHE A N 1
ATOM 1286 C CA . PHE A 1 164 ? 57.519 31.024 34.828 1.00 53.04 162 PHE A CA 1
ATOM 1287 C C . PHE A 1 164 ? 56.176 31.535 35.332 1.00 66.86 162 PHE A C 1
ATOM 1288 O O . PHE A 1 164 ? 55.659 32.531 34.819 1.00 72.35 162 PHE A O 1
ATOM 1296 N N . PHE A 1 165 ? 55.615 30.851 36.329 1.00 59.63 163 PHE A N 1
ATOM 1297 C CA . PHE A 1 165 ? 54.349 31.287 36.935 1.00 62.49 163 PHE A CA 1
ATOM 1298 C C . PHE A 1 165 ? 54.451 32.730 37.426 1.00 67.34 163 PHE A C 1
ATOM 1299 O O . PHE A 1 165 ? 53.479 33.482 37.359 1.00 76.40 163 PHE A O 1
ATOM 1307 N N . THR A 1 166 ? 55.634 33.091 37.928 1.00 67.03 164 THR A N 1
ATOM 1308 C CA . THR A 1 166 ? 55.945 34.453 38.360 1.00 66.47 164 THR A CA 1
ATOM 1309 C C . THR A 1 166 ? 55.971 35.379 37.158 1.00 67.83 164 THR A C 1
ATOM 1310 O O . THR A 1 166 ? 55.187 36.326 37.088 1.00 71.51 164 THR A O 1
ATOM 1314 N N . LEU A 1 167 ? 56.836 35.078 36.194 1.00 60.18 165 LEU A N 1
ATOM 1315 C CA . LEU A 1 167 ? 56.970 35.912 35.000 1.00 70.51 165 LEU A CA 1
ATOM 1316 C C . LEU A 1 167 ? 55.619 36.151 34.309 1.00 76.75 165 LEU A C 1
ATOM 1317 O O . LEU A 1 167 ? 55.379 37.227 33.770 1.00 79.94 165 LEU A O 1
ATOM 1322 N N . ALA A 1 168 ? 54.739 35.151 34.345 1.00 75.72 166 ALA A N 1
ATOM 1323 C CA . ALA A 1 168 ? 53.425 35.240 33.704 1.00 71.97 166 ALA A CA 1
ATOM 1324 C C . ALA A 1 168 ? 52.380 35.999 34.533 1.00 86.36 166 ALA A C 1
ATOM 1325 O O . ALA A 1 168 ? 51.535 36.707 33.967 1.00 89.24 166 ALA A O 1
ATOM 1327 N N . ARG A 1 169 ? 52.399 35.839 35.857 1.00 100.06 167 ARG A N 1
ATOM 1328 C CA . ARG A 1 169 ? 51.502 36.639 36.698 1.00 118.64 167 ARG A CA 1
ATOM 1329 C C . ARG A 1 169 ? 51.933 38.079 36.577 1.00 122.57 167 ARG A C 1
ATOM 1330 O O . ARG A 1 169 ? 51.125 38.995 36.738 1.00 131.33 167 ARG A O 1
ATOM 1338 N N . ASP A 1 170 ? 53.225 38.256 36.303 1.00 79.63 168 ASP A N 1
ATOM 1339 C CA . ASP A 1 170 ? 53.826 39.564 36.199 1.00 80.81 168 ASP A CA 1
ATOM 1340 C C . ASP A 1 170 ? 53.355 40.161 34.882 1.00 97.81 168 ASP A C 1
ATOM 1341 O O . ASP A 1 170 ? 52.993 41.341 34.844 1.00 87.91 168 ASP A O 1
ATOM 1346 N N . ILE A 1 171 ? 53.324 39.345 33.816 1.00 78.53 169 ILE A N 1
ATOM 1347 C CA . ILE A 1 171 ? 52.700 39.774 32.554 1.00 86.41 169 ILE A CA 1
ATOM 1348 C C . ILE A 1 171 ? 51.204 40.125 32.681 1.00 96.55 169 ILE A C 1
ATOM 1349 O O . ILE A 1 171 ? 50.763 41.230 32.310 1.00 93.41 169 ILE A O 1
ATOM 1354 N N . LYS A 1 172 ? 50.430 39.166 33.183 1.00 89.36 170 LYS A N 1
ATOM 1355 C CA . LYS A 1 172 ? 49.005 39.359 33.483 1.00 104.09 170 LYS A CA 1
ATOM 1356 C C . LYS A 1 172 ? 48.729 40.653 34.238 1.00 108.83 170 LYS A C 1
ATOM 1357 O O . LYS A 1 172 ? 47.701 41.290 34.032 1.00 113.26 170 LYS A O 1
ATOM 1363 N N . ALA A 1 173 ? 49.650 41.010 35.131 1.00 106.48 171 ALA A N 1
ATOM 1364 C CA . ALA A 1 173 ? 49.509 42.168 36.005 1.00 110.65 171 ALA A CA 1
ATOM 1365 C C . ALA A 1 173 ? 49.490 43.481 35.230 1.00 112.32 171 ALA A C 1
ATOM 1366 O O . ALA A 1 173 ? 48.949 44.471 35.709 1.00 119.93 171 ALA A O 1
ATOM 1368 N N . LYS A 1 174 ? 50.094 43.498 34.044 1.00 118.15 172 LYS A N 1
ATOM 1369 C CA . LYS A 1 174 ? 50.036 44.688 33.201 1.00 120.38 172 LYS A CA 1
ATOM 1370 C C . LYS A 1 174 ? 48.660 44.813 32.564 1.00 135.10 172 LYS A C 1
ATOM 1371 O O . LYS A 1 174 ? 48.191 45.918 32.281 1.00 141.20 172 LYS A O 1
ATOM 1377 N N . MET A 1 175 ? 48.013 43.673 32.343 1.00 133.73 173 MET A N 1
ATOM 1378 C CA . MET A 1 175 ? 46.566 43.648 32.165 1.00 137.47 173 MET A CA 1
ATOM 1379 C C . MET A 1 175 ? 45.966 43.853 33.557 1.00 146.81 173 MET A C 1
ATOM 1380 O O . MET A 1 175 ? 46.651 44.349 34.445 1.00 149.54 173 MET A O 1
ATOM 1385 N N . ASP A 1 176 ? 44.708 43.473 33.761 1.00 155.81 174 ASP A N 1
ATOM 1386 C CA . ASP A 1 176 ? 44.054 43.679 35.060 1.00 156.29 174 ASP A CA 1
ATOM 1387 C C . ASP A 1 176 ? 44.216 45.120 35.546 1.00 153.67 174 ASP A C 1
ATOM 1388 O O . ASP A 1 176 ? 43.469 45.588 36.399 1.00 156.89 174 ASP A O 1
ATOM 1393 N N . LYS B 1 5 ? 70.672 46.773 56.557 1.00 78.26 3 LYS B N 1
ATOM 1394 C CA . LYS B 1 5 ? 71.325 45.529 56.176 1.00 86.53 3 LYS B CA 1
ATOM 1395 C C . LYS B 1 5 ? 70.409 44.598 55.378 1.00 84.73 3 LYS B C 1
ATOM 1396 O O . LYS B 1 5 ? 70.830 44.027 54.373 1.00 87.42 3 LYS B O 1
ATOM 1402 N N . THR B 1 6 ? 69.161 44.437 55.804 1.00 67.87 4 THR B N 1
ATOM 1403 C CA . THR B 1 6 ? 68.280 43.538 55.073 1.00 73.00 4 THR B CA 1
ATOM 1404 C C . THR B 1 6 ? 67.130 44.283 54.397 1.00 74.92 4 THR B C 1
ATOM 1405 O O . THR B 1 6 ? 66.232 43.655 53.826 1.00 82.68 4 THR B O 1
ATOM 1409 N N . TYR B 1 7 ? 67.157 45.613 54.455 1.00 65.30 5 TYR B N 1
ATOM 1410 C CA . TYR B 1 7 ? 66.158 46.422 53.759 1.00 65.53 5 TYR B CA 1
ATOM 1411 C C . TYR B 1 7 ? 66.562 47.877 53.789 1.00 62.83 5 TYR B C 1
ATOM 1412 O O . TYR B 1 7 ? 67.378 48.278 54.607 1.00 59.18 5 TYR B O 1
ATOM 1421 N N . ASP B 1 8 ? 65.975 48.661 52.890 1.00 54.19 6 ASP B N 1
ATOM 1422 C CA . ASP B 1 8 ? 66.322 50.068 52.734 1.00 56.71 6 ASP B CA 1
ATOM 1423 C C . ASP B 1 8 ? 65.311 50.982 53.405 1.00 56.82 6 ASP B C 1
ATOM 1424 O O . ASP B 1 8 ? 65.674 51.987 54.003 1.00 55.06 6 ASP B O 1
ATOM 1429 N N . TYR B 1 9 ? 64.031 50.642 53.282 1.00 48.30 7 TYR B N 1
ATOM 1430 C CA . TYR B 1 9 ? 62.966 51.430 53.897 1.00 46.11 7 TYR B CA 1
ATOM 1431 C C . TYR B 1 9 ? 62.053 50.513 54.696 1.00 45.01 7 TYR B C 1
ATOM 1432 O O . TYR B 1 9 ? 61.881 49.334 54.348 1.00 42.68 7 TYR B O 1
ATOM 1441 N N . LEU B 1 10 ? 61.425 51.070 55.727 1.00 43.86 8 LEU B N 1
ATOM 1442 C CA . LEU B 1 10 ? 60.385 50.355 56.462 1.00 41.79 8 LEU B CA 1
ATOM 1443 C C . LEU B 1 10 ? 59.092 51.165 56.430 1.00 44.01 8 LEU B C 1
ATOM 1444 O O . LEU B 1 10 ? 59.040 52.262 56.965 1.00 46.92 8 LEU B O 1
ATOM 1449 N N . PHE B 1 11 ? 58.053 50.629 55.789 1.00 42.52 9 PHE B N 1
ATOM 1450 C CA . PHE B 1 11 ? 56.791 51.357 55.656 1.00 37.55 9 PHE B CA 1
ATOM 1451 C C . PHE B 1 11 ? 55.715 50.690 56.490 1.00 42.39 9 PHE B C 1
ATOM 1452 O O . PHE B 1 11 ? 55.655 49.452 56.566 1.00 41.46 9 PHE B O 1
ATOM 1460 N N . LYS B 1 12 ? 54.862 51.496 57.121 1.00 38.33 10 LYS B N 1
ATOM 1461 C CA . LYS B 1 12 ? 53.724 50.925 57.841 1.00 39.00 10 LYS B CA 1
ATOM 1462 C C . LYS B 1 12 ? 52.446 51.140 57.038 1.00 28.01 10 LYS B C 1
ATOM 1463 O O . LYS B 1 12 ? 52.131 52.269 56.672 1.00 34.49 10 LYS B O 1
ATOM 1469 N N . LEU B 1 13 ? 51.750 50.041 56.731 1.00 33.84 11 LEU B N 1
ATOM 1470 C CA . LEU B 1 13 ? 50.481 50.093 55.996 1.00 32.56 11 LEU B CA 1
ATOM 1471 C C . LEU B 1 13 ? 49.364 49.593 56.890 1.00 32.92 11 LEU B C 1
ATOM 1472 O O . LEU B 1 13 ? 49.600 48.868 57.863 1.00 34.18 11 LEU B O 1
ATOM 1477 N N . LEU B 1 14 ? 48.138 49.932 56.514 1.00 32.61 12 LEU B N 1
ATOM 1478 C CA . LEU B 1 14 ? 46.983 49.647 57.367 1.00 30.13 12 LEU B CA 1
ATOM 1479 C C . LEU B 1 14 ? 45.799 49.319 56.455 1.00 33.55 12 LEU B C 1
ATOM 1480 O O . LEU B 1 14 ? 45.589 50.005 55.455 1.00 32.18 12 LEU B O 1
ATOM 1485 N N . LEU B 1 15 ? 45.064 48.254 56.780 1.00 28.72 13 LEU B N 1
ATOM 1486 C CA . LEU B 1 15 ? 43.835 47.897 56.038 1.00 28.75 13 LEU B CA 1
ATOM 1487 C C . LEU B 1 15 ? 42.622 48.151 56.912 1.00 25.19 13 LEU B C 1
ATOM 1488 O O . LEU B 1 15 ? 42.580 47.664 58.051 1.00 33.35 13 LEU B O 1
ATOM 1493 N N . ILE B 1 16 ? 41.659 48.919 56.396 1.00 30.43 14 ILE B N 1
ATOM 1494 C CA . ILE B 1 16 ? 40.447 49.182 57.142 1.00 26.66 14 ILE B CA 1
ATOM 1495 C C . ILE B 1 16 ? 39.232 48.979 56.248 1.00 28.13 14 ILE B C 1
ATOM 1496 O O . ILE B 1 16 ? 39.357 48.926 55.025 1.00 30.66 14 ILE B O 1
ATOM 1501 N N . GLY B 1 17 ? 38.067 48.823 56.871 1.00 30.16 15 GLY B N 1
ATOM 1502 C CA . GLY B 1 17 ? 36.852 48.563 56.114 1.00 29.23 15 GLY B CA 1
ATOM 1503 C C . GLY B 1 17 ? 35.925 47.662 56.903 1.00 32.09 15 GLY B C 1
ATOM 1504 O O . GLY B 1 17 ? 36.331 47.081 57.920 1.00 31.69 15 GLY B O 1
ATOM 1505 N N . ASP B 1 18 ? 34.681 47.548 56.447 1.00 32.32 16 ASP B N 1
ATOM 1506 C CA . ASP B 1 18 ? 33.656 46.793 57.172 1.00 32.08 16 ASP B CA 1
ATOM 1507 C C . ASP B 1 18 ? 34.075 45.341 57.429 1.00 33.36 16 ASP B C 1
ATOM 1508 O O . ASP B 1 18 ? 34.831 44.762 56.666 1.00 28.52 16 ASP B O 1
ATOM 1513 N N . SER B 1 19 ? 33.561 44.731 58.482 1.00 32.01 17 SER B N 1
ATOM 1514 C CA . SER B 1 19 ? 33.816 43.293 58.661 1.00 33.67 17 SER B CA 1
ATOM 1515 C C . SER B 1 19 ? 33.275 42.508 57.458 1.00 39.32 17 SER B C 1
ATOM 1516 O O . SER B 1 19 ? 32.191 42.799 56.966 1.00 32.31 17 SER B O 1
ATOM 1519 N N . GLY B 1 20 ? 34.061 41.562 56.951 1.00 33.66 18 GLY B N 1
ATOM 1520 C CA . GLY B 1 20 ? 33.602 40.651 55.912 1.00 32.36 18 GLY B CA 1
ATOM 1521 C C . GLY B 1 20 ? 34.024 41.034 54.499 1.00 28.45 18 GLY B C 1
ATOM 1522 O O . GLY B 1 20 ? 33.766 40.268 53.564 1.00 33.41 18 GLY B O 1
ATOM 1523 N N . VAL B 1 21 ? 34.626 42.207 54.329 1.00 31.62 19 VAL B N 1
ATOM 1524 C CA . VAL B 1 21 ? 34.949 42.725 52.982 1.00 33.10 19 VAL B CA 1
ATOM 1525 C C . VAL B 1 21 ? 36.175 42.043 52.366 1.00 27.85 19 VAL B C 1
ATOM 1526 O O . VAL B 1 21 ? 36.355 42.107 51.151 1.00 31.03 19 VAL B O 1
ATOM 1530 N N . GLY B 1 22 ? 37.032 41.458 53.200 1.00 30.38 20 GLY B N 1
ATOM 1531 C CA . GLY B 1 22 ? 38.132 40.609 52.726 1.00 26.74 20 GLY B CA 1
ATOM 1532 C C . GLY B 1 22 ? 39.514 41.152 53.069 1.00 31.66 20 GLY B C 1
ATOM 1533 O O . GLY B 1 22 ? 40.490 40.835 52.398 1.00 28.42 20 GLY B O 1
ATOM 1534 N N . LYS B 1 23 ? 39.608 41.959 54.112 1.00 27.07 21 LYS B N 1
ATOM 1535 C CA . LYS B 1 23 ? 40.903 42.568 54.448 1.00 31.93 21 LYS B CA 1
ATOM 1536 C C . LYS B 1 23 ? 41.975 41.533 54.758 1.00 31.44 21 LYS B C 1
ATOM 1537 O O . LYS B 1 23 ? 43.083 41.585 54.240 1.00 31.52 21 LYS B O 1
ATOM 1543 N N . THR B 1 24 ? 41.638 40.599 55.624 1.00 28.88 22 THR B N 1
ATOM 1544 C CA . THR B 1 24 ? 42.585 39.556 56.019 1.00 32.74 22 THR B CA 1
ATOM 1545 C C . THR B 1 24 ? 42.998 38.698 54.840 1.00 34.89 22 THR B C 1
ATOM 1546 O O . THR B 1 24 ? 44.185 38.361 54.670 1.00 33.34 22 THR B O 1
ATOM 1550 N N . CYS B 1 25 ? 42.032 38.392 53.985 1.00 31.42 23 CYS B N 1
ATOM 1551 C CA . CYS B 1 25 ? 42.305 37.587 52.806 1.00 35.49 23 CYS B CA 1
ATOM 1552 C C . CYS B 1 25 ? 43.230 38.330 51.838 1.00 30.68 23 CYS B C 1
ATOM 1553 O O . CYS B 1 25 ? 44.116 37.714 51.243 1.00 30.73 23 CYS B O 1
ATOM 1556 N N . VAL B 1 26 ? 43.021 39.633 51.664 1.00 32.11 24 VAL B N 1
ATOM 1557 C CA . VAL B 1 26 ? 43.904 40.431 50.805 1.00 28.97 24 VAL B CA 1
ATOM 1558 C C . VAL B 1 26 ? 45.316 40.376 51.394 1.00 28.82 24 VAL B C 1
ATOM 1559 O O . VAL B 1 26 ? 46.288 40.119 50.684 1.00 33.79 24 VAL B O 1
ATOM 1563 N N . LEU B 1 27 ? 45.410 40.584 52.700 1.00 29.55 25 LEU B N 1
ATOM 1564 C CA . LEU B 1 27 ? 46.736 40.509 53.352 1.00 38.21 25 LEU B CA 1
ATOM 1565 C C . LEU B 1 27 ? 47.389 39.120 53.227 1.00 42.04 25 LEU B C 1
ATOM 1566 O O . LEU B 1 27 ? 48.596 38.982 53.000 1.00 39.36 25 LEU B O 1
ATOM 1571 N N . PHE B 1 28 ? 46.594 38.080 53.396 1.00 34.43 26 PHE B N 1
ATOM 1572 C CA . PHE B 1 28 ? 47.126 36.745 53.326 1.00 38.43 26 PHE B CA 1
ATOM 1573 C C . PHE B 1 28 ? 47.514 36.370 51.904 1.00 34.82 26 PHE B C 1
ATOM 1574 O O . PHE B 1 28 ? 48.515 35.647 51.698 1.00 37.13 26 PHE B O 1
ATOM 1582 N N . ARG B 1 29 ? 46.745 36.835 50.909 1.00 33.62 27 ARG B N 1
ATOM 1583 C CA . ARG B 1 29 ? 47.184 36.620 49.515 1.00 37.62 27 ARG B CA 1
ATOM 1584 C C . ARG B 1 29 ? 48.528 37.306 49.265 1.00 41.40 27 ARG B C 1
ATOM 1585 O O . ARG B 1 29 ? 49.441 36.732 48.695 1.00 41.59 27 ARG B O 1
ATOM 1593 N N . PHE B 1 30 ? 48.649 38.549 49.694 1.00 35.39 28 PHE B N 1
ATOM 1594 C CA . PHE B 1 30 ? 49.882 39.290 49.431 1.00 36.58 28 PHE B CA 1
ATOM 1595 C C . PHE B 1 30 ? 51.117 38.739 50.183 1.00 36.83 28 PHE B C 1
ATOM 1596 O O . PHE B 1 30 ? 52.219 38.698 49.645 1.00 39.49 28 PHE B O 1
ATOM 1604 N N . SER B 1 31 ? 50.945 38.317 51.429 1.00 37.10 29 SER B N 1
ATOM 1605 C CA . SER B 1 31 ? 52.117 37.996 52.253 1.00 43.97 29 SER B CA 1
ATOM 1606 C C . SER B 1 31 ? 52.395 36.498 52.275 1.00 54.07 29 SER B C 1
ATOM 1607 O O . SER B 1 31 ? 53.523 36.072 52.504 1.00 49.75 29 SER B O 1
ATOM 1610 N N . GLU B 1 32 ? 51.382 35.682 52.011 1.00 41.24 30 GLU B N 1
ATOM 1611 C CA . GLU B 1 32 ? 51.613 34.240 52.093 1.00 53.78 30 GLU B CA 1
ATOM 1612 C C . GLU B 1 32 ? 51.147 33.478 50.862 1.00 48.85 30 GLU B C 1
ATOM 1613 O O . GLU B 1 32 ? 51.327 32.257 50.774 1.00 50.13 30 GLU B O 1
ATOM 1619 N N . ASP B 1 33 ? 50.607 34.207 49.889 1.00 45.91 31 ASP B N 1
ATOM 1620 C CA . ASP B 1 33 ? 49.983 33.612 48.713 1.00 49.34 31 ASP B CA 1
ATOM 1621 C C . ASP B 1 33 ? 48.977 32.527 49.107 1.00 54.72 31 ASP B C 1
ATOM 1622 O O . ASP B 1 33 ? 48.904 31.470 48.469 1.00 54.15 31 ASP B O 1
ATOM 1627 N N . ALA B 1 34 ? 48.229 32.784 50.174 1.00 54.95 32 ALA B N 1
ATOM 1628 C CA . ALA B 1 34 ? 47.229 31.845 50.688 1.00 58.35 32 ALA B CA 1
ATOM 1629 C C . ALA B 1 34 ? 45.827 32.399 50.457 1.00 48.91 32 ALA B C 1
ATOM 1630 O O . ALA B 1 34 ? 45.675 33.590 50.202 1.00 39.02 32 ALA B O 1
ATOM 1632 N N . PHE B 1 35 ? 44.805 31.552 50.552 1.00 45.18 33 PHE B N 1
ATOM 1633 C CA . PHE B 1 35 ? 43.423 32.067 50.633 1.00 47.43 33 PHE B CA 1
ATOM 1634 C C . PHE B 1 35 ? 42.574 31.121 51.455 1.00 41.34 33 PHE B C 1
ATOM 1635 O O . PHE B 1 35 ? 42.602 29.920 51.207 1.00 53.17 33 PHE B O 1
ATOM 1643 N N . ASN B 1 36 ? 41.866 31.655 52.446 1.00 52.85 34 ASN B N 1
ATOM 1644 C CA . ASN B 1 36 ? 40.910 30.878 53.224 1.00 58.33 34 ASN B CA 1
ATOM 1645 C C . ASN B 1 36 ? 39.488 31.245 52.816 1.00 48.19 34 ASN B C 1
ATOM 1646 O O . ASN B 1 36 ? 39.152 32.416 52.736 1.00 46.34 34 ASN B O 1
ATOM 1651 N N . SER B 1 37 ? 38.670 30.230 52.551 1.00 42.12 35 SER B N 1
ATOM 1652 C CA . SER B 1 37 ? 37.239 30.401 52.278 1.00 41.76 35 SER B CA 1
ATOM 1653 C C . SER B 1 37 ? 36.451 30.698 53.538 1.00 37.92 35 SER B C 1
ATOM 1654 O O . SER B 1 37 ? 35.515 31.461 53.513 1.00 48.27 35 SER B O 1
ATOM 1657 N N . THR B 1 38 ? 36.830 30.063 54.641 1.00 40.95 36 THR B N 1
ATOM 1658 C CA . THR B 1 38 ? 36.139 30.232 55.918 1.00 46.48 36 THR B CA 1
ATOM 1659 C C . THR B 1 38 ? 36.267 31.667 56.449 1.00 52.62 36 THR B C 1
ATOM 1660 O O . THR B 1 38 ? 37.374 32.202 56.547 1.00 47.12 36 THR B O 1
ATOM 1664 N N . PHE B 1 39 ? 35.127 32.267 56.784 1.00 41.03 37 PHE B N 1
ATOM 1665 C CA . PHE B 1 39 ? 35.059 33.568 57.462 1.00 39.56 37 PHE B CA 1
ATOM 1666 C C . PHE B 1 39 ? 35.602 33.453 58.885 1.00 43.18 37 PHE B C 1
ATOM 1667 O O . PHE B 1 39 ? 34.877 33.043 59.788 1.00 44.01 37 PHE B O 1
ATOM 1675 N N . ILE B 1 40 ? 36.856 33.826 59.105 1.00 44.29 38 ILE B N 1
ATOM 1676 C CA . ILE B 1 40 ? 37.378 33.873 60.469 1.00 44.09 38 ILE B CA 1
ATOM 1677 C C . ILE B 1 40 ? 37.632 35.317 60.864 1.00 44.40 38 ILE B C 1
ATOM 1678 O O . ILE B 1 40 ? 38.650 35.905 60.488 1.00 36.88 38 ILE B O 1
ATOM 1683 N N . SER B 1 41 ? 36.700 35.888 61.617 1.00 36.56 39 SER B N 1
ATOM 1684 C CA . SER B 1 41 ? 36.743 37.333 61.884 1.00 41.47 39 SER B CA 1
ATOM 1685 C C . SER B 1 41 ? 38.008 37.729 62.661 1.00 38.39 39 SER B C 1
ATOM 1686 O O . SER B 1 41 ? 38.416 37.024 63.565 1.00 39.43 39 SER B O 1
ATOM 1689 N N . THR B 1 42 ? 38.608 38.857 62.312 1.00 36.45 40 THR B N 1
ATOM 1690 C CA . THR B 1 42 ? 39.827 39.309 62.974 1.00 39.02 40 THR B CA 1
ATOM 1691 C C . THR B 1 42 ? 39.501 39.871 64.350 1.00 39.58 40 THR B C 1
ATOM 1692 O O . THR B 1 42 ? 38.480 40.517 64.540 1.00 42.63 40 THR B O 1
ATOM 1696 N N . ILE B 1 43 ? 40.355 39.563 65.324 1.00 40.36 41 ILE B N 1
ATOM 1697 C CA . ILE B 1 43 ? 40.156 40.034 66.684 1.00 42.52 41 ILE B CA 1
ATOM 1698 C C . ILE B 1 43 ? 41.123 41.153 66.995 1.00 39.22 41 ILE B C 1
ATOM 1699 O O . ILE B 1 43 ? 42.319 40.921 67.132 1.00 40.80 41 ILE B O 1
ATOM 1704 N N . GLY B 1 44 ? 40.597 42.361 67.137 1.00 40.40 42 GLY B N 1
ATOM 1705 C CA . GLY B 1 44 ? 41.418 43.509 67.458 1.00 38.70 42 GLY B CA 1
ATOM 1706 C C . GLY B 1 44 ? 42.310 43.910 66.303 1.00 35.50 42 GLY B C 1
ATOM 1707 O O . GLY B 1 44 ? 41.852 44.427 65.291 1.00 35.75 42 GLY B O 1
ATOM 1708 N N . ILE B 1 45 ? 43.618 43.697 66.459 1.00 33.12 43 ILE B N 1
ATOM 1709 C CA . ILE B 1 45 ? 44.567 44.143 65.437 1.00 32.64 43 ILE B CA 1
ATOM 1710 C C . ILE B 1 45 ? 45.649 43.059 65.242 1.00 30.09 43 ILE B C 1
ATOM 1711 O O . ILE B 1 45 ? 45.905 42.310 66.172 1.00 36.41 43 ILE B O 1
ATOM 1716 N N . ASP B 1 46 ? 46.242 42.980 64.050 1.00 31.74 44 ASP B N 1
ATOM 1717 C CA . ASP B 1 46 ? 47.414 42.118 63.826 1.00 40.63 44 ASP B CA 1
ATOM 1718 C C . ASP B 1 46 ? 48.261 42.742 62.724 1.00 37.72 44 ASP B C 1
ATOM 1719 O O . ASP B 1 46 ? 47.834 43.718 62.118 1.00 38.08 44 ASP B O 1
ATOM 1724 N N . PHE B 1 47 ? 49.469 42.225 62.494 1.00 34.90 45 PHE B N 1
ATOM 1725 C CA . PHE B 1 47 ? 50.247 42.649 61.343 1.00 33.62 45 PHE B CA 1
ATOM 1726 C C . PHE B 1 47 ? 51.039 41.489 60.746 1.00 35.03 45 PHE B C 1
ATOM 1727 O O . PHE B 1 47 ? 51.367 40.499 61.426 1.00 38.00 45 PHE B O 1
ATOM 1735 N N . LYS B 1 48 ? 51.364 41.625 59.466 1.00 36.35 46 LYS B N 1
ATOM 1736 C CA . LYS B 1 48 ? 52.250 40.680 58.792 1.00 38.29 46 LYS B CA 1
ATOM 1737 C C . LYS B 1 48 ? 53.329 41.471 58.085 1.00 37.13 46 LYS B C 1
ATOM 1738 O O . LYS B 1 48 ? 53.203 42.678 57.881 1.00 37.21 46 LYS B O 1
ATOM 1744 N N . ILE B 1 49 ? 54.386 40.791 57.686 1.00 32.57 47 ILE B N 1
ATOM 1745 C CA . ILE B 1 49 ? 55.510 41.483 57.055 1.00 35.43 47 ILE B CA 1
ATOM 1746 C C . ILE B 1 49 ? 55.730 40.887 55.675 1.00 38.13 47 ILE B C 1
ATOM 1747 O O . ILE B 1 49 ? 55.670 39.672 55.519 1.00 44.51 47 ILE B O 1
ATOM 1752 N N . ARG B 1 50 ? 56.005 41.735 54.684 1.00 39.36 48 ARG B N 1
ATOM 1753 C CA . ARG B 1 50 ? 56.665 41.274 53.458 1.00 42.58 48 ARG B CA 1
ATOM 1754 C C . ARG B 1 50 ? 57.620 42.326 52.937 1.00 45.59 48 ARG B C 1
ATOM 1755 O O . ARG B 1 50 ? 57.297 43.513 52.890 1.00 37.70 48 ARG B O 1
ATOM 1763 N N . THR B 1 51 ? 58.809 41.887 52.546 1.00 38.92 49 THR B N 1
ATOM 1764 C CA . THR B 1 51 ? 59.779 42.783 51.965 1.00 44.87 49 THR B CA 1
ATOM 1765 C C . THR B 1 51 ? 59.727 42.655 50.447 1.00 52.28 49 THR B C 1
ATOM 1766 O O . THR B 1 51 ? 59.815 41.558 49.899 1.00 45.03 49 THR B O 1
ATOM 1770 N N . ILE B 1 52 ? 59.538 43.781 49.773 1.00 41.10 50 ILE B N 1
ATOM 1771 C CA . ILE B 1 52 ? 59.444 43.786 48.328 1.00 43.04 50 ILE B CA 1
ATOM 1772 C C . ILE B 1 52 ? 60.651 44.506 47.768 1.00 47.48 50 ILE B C 1
ATOM 1773 O O . ILE B 1 52 ? 61.315 45.258 48.479 1.00 50.14 50 ILE B O 1
ATOM 1778 N N . GLU B 1 53 ? 60.922 44.279 46.491 1.00 48.71 51 GLU B N 1
ATOM 1779 C CA . GLU B 1 53 ? 61.945 45.029 45.803 1.00 58.50 51 GLU B CA 1
ATOM 1780 C C . GLU B 1 53 ? 61.280 45.988 44.838 1.00 60.79 51 GLU B C 1
ATOM 1781 O O . GLU B 1 53 ? 60.382 45.621 44.068 1.00 58.06 51 GLU B O 1
ATOM 1787 N N . LEU B 1 54 ? 61.701 47.238 44.914 1.00 58.07 52 LEU B N 1
ATOM 1788 C CA . LEU B 1 54 ? 61.069 48.296 44.155 1.00 59.84 52 LEU B CA 1
ATOM 1789 C C . LEU B 1 54 ? 62.097 49.335 43.736 1.00 55.78 52 LEU B C 1
ATOM 1790 O O . LEU B 1 54 ? 62.651 50.033 44.577 1.00 56.17 52 LEU B O 1
ATOM 1795 N N . ASP B 1 55 ? 62.350 49.420 42.434 1.00 56.34 53 ASP B N 1
ATOM 1796 C CA . ASP B 1 55 ? 63.239 50.425 41.873 1.00 60.58 53 ASP B CA 1
ATOM 1797 C C . ASP B 1 55 ? 64.634 50.299 42.475 1.00 61.22 53 ASP B C 1
ATOM 1798 O O . ASP B 1 55 ? 65.289 51.298 42.756 1.00 61.23 53 ASP B O 1
ATOM 1803 N N . GLY B 1 56 ? 65.071 49.061 42.677 1.00 58.76 54 GLY B N 1
ATOM 1804 C CA . GLY B 1 56 ? 66.422 48.790 43.145 1.00 62.88 54 GLY B CA 1
ATOM 1805 C C . GLY B 1 56 ? 66.543 48.889 44.655 1.00 55.51 54 GLY B C 1
ATOM 1806 O O . GLY B 1 56 ? 67.626 48.751 45.210 1.00 57.59 54 GLY B O 1
ATOM 1807 N N . LYS B 1 57 ? 65.423 49.126 45.319 1.00 51.94 55 LYS B N 1
ATOM 1808 C CA . LYS B 1 57 ? 65.378 49.240 46.778 1.00 62.96 55 LYS B CA 1
ATOM 1809 C C . LYS B 1 57 ? 64.628 48.080 47.437 1.00 62.53 55 LYS B C 1
ATOM 1810 O O . LYS B 1 57 ? 63.650 47.587 46.903 1.00 60.31 55 LYS B O 1
ATOM 1816 N N . ARG B 1 58 ? 65.087 47.684 48.616 1.00 57.26 56 ARG B N 1
ATOM 1817 C CA . ARG B 1 58 ? 64.390 46.720 49.451 1.00 51.71 56 ARG B CA 1
ATOM 1818 C C . ARG B 1 58 ? 63.481 47.455 50.442 1.00 50.85 56 ARG B C 1
ATOM 1819 O O . ARG B 1 58 ? 63.937 48.247 51.272 1.00 46.73 56 ARG B O 1
ATOM 1827 N N . ILE B 1 59 ? 62.189 47.214 50.322 1.00 44.74 57 ILE B N 1
ATOM 1828 C CA . ILE B 1 59 ? 61.200 47.894 51.141 1.00 47.21 57 ILE B CA 1
ATOM 1829 C C . ILE B 1 59 ? 60.428 46.908 52.029 1.00 47.95 57 ILE B C 1
ATOM 1830 O O . ILE B 1 59 ? 59.623 46.100 51.552 1.00 41.71 57 ILE B O 1
ATOM 1835 N N . LYS B 1 60 ? 60.682 46.981 53.329 1.00 45.01 58 LYS B N 1
ATOM 1836 C CA . LYS B 1 60 ? 59.996 46.129 54.278 1.00 42.60 58 LYS B CA 1
ATOM 1837 C C . LYS B 1 60 ? 58.642 46.745 54.592 1.00 39.86 58 LYS B C 1
ATOM 1838 O O . LYS B 1 60 ? 58.552 47.900 55.021 1.00 39.23 58 LYS B O 1
ATOM 1844 N N . LEU B 1 61 ? 57.583 45.995 54.301 1.00 41.38 59 LEU B N 1
ATOM 1845 C CA . LEU B 1 61 ? 56.241 46.457 54.552 1.00 38.44 59 LEU B CA 1
ATOM 1846 C C . LEU B 1 61 ? 55.692 45.753 55.796 1.00 38.17 59 LEU B C 1
ATOM 1847 O O . LEU B 1 61 ? 55.616 44.522 55.850 1.00 39.95 59 LEU B O 1
ATOM 1852 N N . GLN B 1 62 ? 55.362 46.541 56.808 1.00 35.49 60 GLN B N 1
ATOM 1853 C CA . GLN B 1 62 ? 54.628 46.040 57.960 1.00 34.02 60 GLN B CA 1
ATOM 1854 C C . GLN B 1 62 ? 53.166 46.425 57.759 1.00 36.52 60 GLN B C 1
ATOM 1855 O O . GLN B 1 62 ? 52.790 47.605 57.861 1.00 37.21 60 GLN B O 1
ATOM 1861 N N . ILE B 1 63 ? 52.352 45.429 57.441 1.00 37.68 61 ILE B N 1
ATOM 1862 C CA . ILE B 1 63 ? 50.970 45.690 57.081 1.00 34.71 61 ILE B CA 1
ATOM 1863 C C . ILE B 1 63 ? 50.033 45.287 58.207 1.00 32.88 61 ILE B C 1
ATOM 1864 O O . ILE B 1 63 ? 49.953 44.115 58.591 1.00 31.48 61 ILE B O 1
ATOM 1869 N N . TRP B 1 64 ? 49.334 46.293 58.728 1.00 31.63 62 TRP B N 1
ATOM 1870 C CA . TRP B 1 64 ? 48.466 46.118 59.863 1.00 32.46 62 TRP B CA 1
ATOM 1871 C C . TRP B 1 64 ? 47.063 45.794 59.389 1.00 37.63 62 TRP B C 1
ATOM 1872 O O . TRP B 1 64 ? 46.515 46.471 58.510 1.00 33.54 62 TRP B O 1
ATOM 1883 N N . ASP B 1 65 ? 46.514 44.738 59.975 1.00 33.98 63 ASP B N 1
ATOM 1884 C CA . ASP B 1 65 ? 45.190 44.210 59.627 1.00 33.50 63 ASP B CA 1
ATOM 1885 C C . ASP B 1 65 ? 44.274 44.589 60.769 1.00 28.80 63 ASP B C 1
ATOM 1886 O O . ASP B 1 65 ? 44.597 44.312 61.910 1.00 38.14 63 ASP B O 1
ATOM 1891 N N . THR B 1 66 ? 43.161 45.259 60.487 1.00 33.95 64 THR B N 1
ATOM 1892 C CA . THR B 1 66 ? 42.256 45.682 61.550 1.00 35.31 64 THR B CA 1
ATOM 1893 C C . THR B 1 66 ? 40.976 44.866 61.551 1.00 34.91 64 THR B C 1
ATOM 1894 O O . THR B 1 66 ? 40.552 44.343 60.535 1.00 37.33 64 THR B O 1
ATOM 1898 N N . ALA B 1 67 ? 40.358 44.773 62.712 1.00 31.86 65 ALA B N 1
ATOM 1899 C CA . ALA B 1 67 ? 39.058 44.139 62.815 1.00 39.80 65 ALA B CA 1
ATOM 1900 C C . ALA B 1 67 ? 38.015 45.091 62.249 1.00 38.85 65 ALA B C 1
ATOM 1901 O O . ALA B 1 67 ? 38.065 46.298 62.523 1.00 36.73 65 ALA B O 1
ATOM 1903 N N . GLY B 1 68 ? 37.088 44.579 61.441 1.00 36.03 66 GLY B N 1
ATOM 1904 C CA . GLY B 1 68 ? 35.997 45.423 60.972 1.00 33.76 66 GLY B CA 1
ATOM 1905 C C . GLY B 1 68 ? 34.866 45.584 61.978 1.00 34.20 66 GLY B C 1
ATOM 1906 O O . GLY B 1 68 ? 34.110 46.569 61.925 1.00 43.58 66 GLY B O 1
ATOM 1907 N N . GLN B 1 69 ? 34.715 44.626 62.884 1.00 34.92 67 GLN B N 1
ATOM 1908 C CA . GLN B 1 69 ? 33.553 44.689 63.797 1.00 44.36 67 GLN B CA 1
ATOM 1909 C C . GLN B 1 69 ? 33.596 45.884 64.715 1.00 44.45 67 GLN B C 1
ATOM 1910 O O . GLN B 1 69 ? 34.661 46.258 65.234 1.00 40.00 67 GLN B O 1
ATOM 1916 N N . GLU B 1 70 ? 32.408 46.457 64.926 1.00 43.59 68 GLU B N 1
ATOM 1917 C CA . GLU B 1 70 ? 32.245 47.682 65.698 1.00 48.65 68 GLU B CA 1
ATOM 1918 C C . GLU B 1 70 ? 32.811 47.519 67.083 1.00 46.54 68 GLU B C 1
ATOM 1919 O O . GLU B 1 70 ? 33.315 48.480 67.667 1.00 44.78 68 GLU B O 1
ATOM 1925 N N . ARG B 1 71 ? 32.709 46.299 67.610 1.00 42.22 69 ARG B N 1
ATOM 1926 C CA A ARG B 1 71 ? 33.137 46.068 68.984 0.50 48.33 69 ARG B CA 1
ATOM 1927 C CA B ARG B 1 71 ? 33.179 45.946 68.943 0.50 49.32 69 ARG B CA 1
ATOM 1928 C C . ARG B 1 71 ? 34.628 46.371 69.129 1.00 49.30 69 ARG B C 1
ATOM 1929 O O . ARG B 1 71 ? 35.093 46.697 70.224 1.00 46.84 69 ARG B O 1
ATOM 1944 N N . PHE B 1 72 ? 35.361 46.325 68.032 1.00 38.27 70 PHE B N 1
ATOM 1945 C CA . PHE B 1 72 ? 36.789 46.612 68.086 1.00 47.91 70 PHE B CA 1
ATOM 1946 C C . PHE B 1 72 ? 37.150 47.989 67.531 1.00 40.03 70 PHE B C 1
ATOM 1947 O O . PHE B 1 72 ? 38.316 48.266 67.287 1.00 42.76 70 PHE B O 1
ATOM 1955 N N . ARG B 1 73 ? 36.164 48.851 67.334 1.00 43.14 71 ARG B N 1
ATOM 1956 C CA . ARG B 1 73 ? 36.437 50.088 66.610 1.00 37.98 71 ARG B CA 1
ATOM 1957 C C . ARG B 1 73 ? 37.476 50.945 67.347 1.00 40.11 71 ARG B C 1
ATOM 1958 O O . ARG B 1 73 ? 38.410 51.438 66.733 1.00 45.17 71 ARG B O 1
ATOM 1966 N N . THR B 1 74 ? 37.346 51.081 68.659 1.00 38.08 72 THR B N 1
ATOM 1967 C CA . THR B 1 74 ? 38.215 52.002 69.374 1.00 47.68 72 THR B CA 1
ATOM 1968 C C . THR B 1 74 ? 39.645 51.475 69.405 1.00 48.57 72 THR B C 1
ATOM 1969 O O . THR B 1 74 ? 40.596 52.250 69.255 1.00 44.21 72 THR B O 1
ATOM 1973 N N . ILE B 1 75 ? 39.811 50.162 69.553 1.00 48.26 73 ILE B N 1
ATOM 1974 C CA . ILE B 1 75 ? 41.158 49.579 69.508 1.00 45.38 73 ILE B CA 1
ATOM 1975 C C . ILE B 1 75 ? 41.862 49.845 68.181 1.00 43.74 73 ILE B C 1
ATOM 1976 O O . ILE B 1 75 ? 43.040 50.221 68.137 1.00 42.75 73 ILE B O 1
ATOM 1981 N N . THR B 1 76 ? 41.147 49.622 67.083 1.00 38.37 74 THR B N 1
ATOM 1982 C CA . THR B 1 76 ? 41.781 49.727 65.769 1.00 38.73 74 THR B CA 1
ATOM 1983 C C . THR B 1 76 ? 42.158 51.166 65.460 1.00 34.41 74 THR B C 1
ATOM 1984 O O . THR B 1 76 ? 43.201 51.438 64.863 1.00 37.19 74 THR B O 1
ATOM 1988 N N . THR B 1 77 ? 41.315 52.112 65.843 1.00 42.36 75 THR B N 1
ATOM 1989 C CA . THR B 1 77 ? 41.551 53.467 65.356 1.00 38.72 75 THR B CA 1
ATOM 1990 C C . THR B 1 77 ? 42.794 54.016 66.053 1.00 47.58 75 THR B C 1
ATOM 1991 O O . THR B 1 77 ? 43.465 54.944 65.570 1.00 42.75 75 THR B O 1
ATOM 1995 N N . ALA B 1 78 ? 43.180 53.363 67.142 1.00 57.15 76 ALA B N 1
ATOM 1996 C CA . ALA B 1 78 ? 44.432 53.710 67.806 1.00 47.33 76 ALA B CA 1
ATOM 1997 C C . ALA B 1 78 ? 45.687 53.484 66.938 1.00 43.78 76 ALA B C 1
ATOM 1998 O O . ALA B 1 78 ? 46.749 54.048 67.224 1.00 48.85 76 ALA B O 1
ATOM 2000 N N . TYR B 1 79 ? 45.586 52.673 65.887 1.00 38.86 77 TYR B N 1
ATOM 2001 C CA . TYR B 1 79 ? 46.759 52.380 65.043 1.00 35.50 77 TYR B CA 1
ATOM 2002 C C . TYR B 1 79 ? 46.814 53.196 63.764 1.00 41.31 77 TYR B C 1
ATOM 2003 O O . TYR B 1 79 ? 47.642 52.921 62.898 1.00 39.92 77 TYR B O 1
ATOM 2012 N N . TYR B 1 80 ? 45.914 54.171 63.629 1.00 39.21 78 TYR B N 1
ATOM 2013 C CA . TYR B 1 80 ? 45.851 55.002 62.425 1.00 37.97 78 TYR B CA 1
ATOM 2014 C C . TYR B 1 80 ? 47.029 55.948 62.308 1.00 38.01 78 TYR B C 1
ATOM 2015 O O . TYR B 1 80 ? 47.560 56.173 61.220 1.00 41.42 78 TYR B O 1
ATOM 2024 N N . ARG B 1 81 ? 47.417 56.515 63.443 1.00 39.99 79 ARG B N 1
ATOM 2025 C CA . ARG B 1 81 ? 48.371 57.598 63.466 1.00 42.75 79 ARG B CA 1
ATOM 2026 C C . ARG B 1 81 ? 49.744 57.177 62.936 1.00 47.24 79 ARG B C 1
ATOM 2027 O O . ARG B 1 81 ? 50.437 57.966 62.294 1.00 51.66 79 ARG B O 1
ATOM 2035 N N . GLY B 1 82 ? 50.131 55.935 63.178 1.00 46.52 80 GLY B N 1
ATOM 2036 C CA . GLY B 1 82 ? 51.437 55.481 62.720 1.00 60.03 80 GLY B CA 1
ATOM 2037 C C . GLY B 1 82 ? 51.520 55.131 61.239 1.00 53.14 80 GLY B C 1
ATOM 2038 O O . GLY B 1 82 ? 52.601 54.900 60.696 1.00 46.30 80 GLY B O 1
ATOM 2039 N N . ALA B 1 83 ? 50.382 55.105 60.559 1.00 39.81 81 ALA B N 1
ATOM 2040 C CA . ALA B 1 83 ? 50.363 54.541 59.213 1.00 33.90 81 ALA B CA 1
ATOM 2041 C C . ALA B 1 83 ? 50.838 55.523 58.157 1.00 39.72 81 ALA B C 1
ATOM 2042 O O . ALA B 1 83 ? 50.527 56.728 58.219 1.00 42.75 81 ALA B O 1
ATOM 2044 N N . MET B 1 84 ? 51.589 55.012 57.184 1.00 41.10 82 MET B N 1
ATOM 2045 C CA . MET B 1 84 ? 52.092 55.828 56.075 1.00 41.00 82 MET B CA 1
ATOM 2046 C C . MET B 1 84 ? 51.203 55.632 54.857 1.00 35.89 82 MET B C 1
ATOM 2047 O O . MET B 1 84 ? 51.113 56.494 53.996 1.00 37.05 82 MET B O 1
ATOM 2052 N N . GLY B 1 85 ? 50.548 54.486 54.786 1.00 37.73 83 GLY B N 1
ATOM 2053 C CA . GLY B 1 85 ? 49.587 54.243 53.723 1.00 38.51 83 GLY B CA 1
ATOM 2054 C C . GLY B 1 85 ? 48.397 53.488 54.281 1.00 39.81 83 GLY B C 1
ATOM 2055 O O . GLY B 1 85 ? 48.555 52.632 55.159 1.00 36.13 83 GLY B O 1
ATOM 2056 N N . ILE B 1 86 ? 47.204 53.787 53.775 1.00 36.83 84 ILE B N 1
ATOM 2057 C CA . ILE B 1 86 ? 46.016 53.092 54.242 1.00 36.35 84 ILE B CA 1
ATOM 2058 C C . ILE B 1 86 ? 45.191 52.593 53.067 1.00 35.23 84 ILE B C 1
ATOM 2059 O O . ILE B 1 86 ? 44.875 53.355 52.140 1.00 36.70 84 ILE B O 1
ATOM 2064 N N . MET B 1 87 ? 44.817 51.320 53.122 1.00 30.50 85 MET B N 1
ATOM 2065 C CA . MET B 1 87 ? 43.893 50.802 52.131 1.00 33.19 85 MET B CA 1
ATOM 2066 C C . MET B 1 87 ? 42.521 50.641 52.755 1.00 33.17 85 MET B C 1
ATOM 2067 O O . MET B 1 87 ? 42.373 50.000 53.785 1.00 33.38 85 MET B O 1
ATOM 2072 N N . LEU B 1 88 ? 41.541 51.271 52.099 1.00 32.74 86 LEU B N 1
ATOM 2073 C CA . LEU B 1 88 ? 40.137 51.208 52.465 1.00 35.08 86 LEU B CA 1
ATOM 2074 C C . LEU B 1 88 ? 39.445 50.200 51.588 1.00 33.77 86 LEU B C 1
ATOM 2075 O O . LEU B 1 88 ? 39.360 50.375 50.361 1.00 31.29 86 LEU B O 1
ATOM 2080 N N . VAL B 1 89 ? 38.950 49.142 52.210 1.00 27.95 87 VAL B N 1
ATOM 2081 C CA . VAL B 1 89 ? 38.436 48.041 51.426 1.00 26.86 87 VAL B CA 1
ATOM 2082 C C . VAL B 1 89 ? 36.899 47.976 51.563 1.00 27.79 87 VAL B C 1
ATOM 2083 O O . VAL B 1 89 ? 36.340 48.148 52.670 1.00 27.89 87 VAL B O 1
ATOM 2087 N N . TYR B 1 90 ? 36.234 47.784 50.430 1.00 30.40 88 TYR B N 1
ATOM 2088 C CA . TYR B 1 90 ? 34.826 47.387 50.460 1.00 29.85 88 TYR B CA 1
ATOM 2089 C C . TYR B 1 90 ? 34.657 46.130 49.624 1.00 36.65 88 TYR B C 1
ATOM 2090 O O . TYR B 1 90 ? 35.587 45.637 48.991 1.00 29.16 88 TYR B O 1
ATOM 2099 N N . ASP B 1 91 ? 33.452 45.591 49.668 1.00 29.71 89 ASP B N 1
ATOM 2100 C CA . ASP B 1 91 ? 33.134 44.347 49.020 1.00 29.35 89 ASP B CA 1
ATOM 2101 C C . ASP B 1 91 ? 32.210 44.675 47.854 1.00 33.93 89 ASP B C 1
ATOM 2102 O O . ASP B 1 91 ? 31.089 45.149 48.090 1.00 30.88 89 ASP B O 1
ATOM 2107 N N . ILE B 1 92 ? 32.632 44.414 46.614 1.00 28.96 90 ILE B N 1
ATOM 2108 C CA . ILE B 1 92 ? 31.799 44.790 45.456 1.00 32.99 90 ILE B CA 1
ATOM 2109 C C . ILE B 1 92 ? 30.446 44.065 45.449 1.00 32.54 90 ILE B C 1
ATOM 2110 O O . ILE B 1 92 ? 29.517 44.490 44.738 1.00 36.87 90 ILE B O 1
ATOM 2115 N N . THR B 1 93 ? 30.327 43.011 46.244 1.00 31.30 91 THR B N 1
ATOM 2116 C CA . THR B 1 93 ? 29.053 42.236 46.311 1.00 30.84 91 THR B CA 1
ATOM 2117 C C . THR B 1 93 ? 28.157 42.749 47.437 1.00 37.44 91 THR B C 1
ATOM 2118 O O . THR B 1 93 ? 27.090 42.180 47.686 1.00 35.39 91 THR B O 1
ATOM 2122 N N . ASN B 1 94 ? 28.582 43.828 48.098 1.00 30.07 92 ASN B N 1
ATOM 2123 C CA . ASN B 1 94 ? 27.916 44.335 49.300 1.00 32.99 92 ASN B CA 1
ATOM 2124 C C . ASN B 1 94 ? 27.785 45.848 49.284 1.00 37.02 92 ASN B C 1
ATOM 2125 O O . ASN B 1 94 ? 28.697 46.559 49.717 1.00 32.94 92 ASN B O 1
ATOM 2130 N N . GLU B 1 95 ? 26.644 46.335 48.796 1.00 31.48 93 GLU B N 1
ATOM 2131 C CA . GLU B 1 95 ? 26.408 47.772 48.698 1.00 33.60 93 GLU B CA 1
ATOM 2132 C C . GLU B 1 95 ? 26.642 48.513 50.008 1.00 34.38 93 GLU B C 1
ATOM 2133 O O . GLU B 1 95 ? 27.126 49.633 49.997 1.00 34.42 93 GLU B O 1
ATOM 2139 N N . LYS B 1 96 ? 26.259 47.905 51.136 1.00 35.45 94 LYS B N 1
ATOM 2140 C CA . LYS B 1 96 ? 26.435 48.562 52.445 1.00 34.16 94 LYS B CA 1
ATOM 2141 C C . LYS B 1 96 ? 27.898 48.901 52.734 1.00 36.77 94 LYS B C 1
ATOM 2142 O O . LYS B 1 96 ? 28.227 50.016 53.172 1.00 35.95 94 LYS B O 1
ATOM 2148 N N . SER B 1 97 ? 28.775 47.943 52.489 1.00 34.47 95 SER B N 1
ATOM 2149 C CA . SER B 1 97 ? 30.221 48.160 52.704 1.00 34.41 95 SER B CA 1
ATOM 2150 C C . SER B 1 97 ? 30.753 49.313 51.858 1.00 37.42 95 SER B C 1
ATOM 2151 O O . SER B 1 97 ? 31.685 50.015 52.267 1.00 32.76 95 SE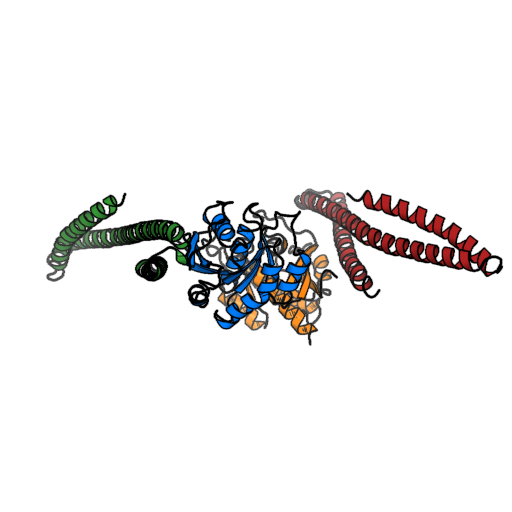R B O 1
ATOM 2154 N N . PHE B 1 98 ? 30.173 49.505 50.673 1.00 35.06 96 PHE B N 1
ATOM 2155 C CA . PHE B 1 98 ? 30.532 50.646 49.803 1.00 34.48 96 PHE B CA 1
ATOM 2156 C C . PHE B 1 98 ? 30.003 51.961 50.357 1.00 45.18 96 PHE B C 1
ATOM 2157 O O . PHE B 1 98 ? 30.715 52.963 50.417 1.00 41.87 96 PHE B O 1
ATOM 2165 N N . ASP B 1 99 ? 28.729 51.970 50.736 1.00 37.14 97 ASP B N 1
ATOM 2166 C CA . ASP B 1 99 ? 28.148 53.141 51.378 1.00 41.71 97 ASP B CA 1
ATOM 2167 C C . ASP B 1 99 ? 28.956 53.618 52.583 1.00 46.02 97 ASP B C 1
ATOM 2168 O O . ASP B 1 99 ? 29.025 54.816 52.867 1.00 47.54 97 ASP B O 1
ATOM 2173 N N . ASN B 1 100 ? 29.552 52.678 53.296 1.00 40.54 98 ASN B N 1
ATOM 2174 C CA . ASN B 1 100 ? 30.269 53.001 54.517 1.00 38.75 98 ASN B CA 1
ATOM 2175 C C . ASN B 1 100 ? 31.639 53.602 54.280 1.00 45.35 98 ASN B C 1
ATOM 2176 O O . ASN B 1 100 ? 32.299 54.006 55.231 1.00 40.37 98 ASN B O 1
ATOM 2181 N N . ILE B 1 101 ? 32.073 53.638 53.021 1.00 47.42 99 ILE B N 1
ATOM 2182 C CA . ILE B 1 101 ? 33.370 54.212 52.663 1.00 46.02 99 ILE B CA 1
ATOM 2183 C C . ILE B 1 101 ? 33.498 55.645 53.181 1.00 43.34 99 ILE B C 1
ATOM 2184 O O . ILE B 1 101 ? 34.534 56.031 53.711 1.00 44.06 99 ILE B O 1
ATOM 2189 N N . ARG B 1 102 ? 32.427 56.425 53.041 1.00 44.25 100 ARG B N 1
ATOM 2190 C CA . ARG B 1 102 ? 32.400 57.801 53.499 1.00 51.63 100 ARG B CA 1
ATOM 2191 C C . ARG B 1 102 ? 32.753 57.924 54.984 1.00 53.40 100 ARG B C 1
ATOM 2192 O O . ARG B 1 102 ? 33.556 58.796 55.375 1.00 45.27 100 ARG B O 1
ATOM 2200 N N . ASN B 1 103 ? 32.172 57.040 55.796 1.00 49.65 101 ASN B N 1
ATOM 2201 C CA . ASN B 1 103 ? 32.433 57.012 57.234 1.00 47.67 101 ASN B CA 1
ATOM 2202 C C . ASN B 1 103 ? 33.871 56.584 57.515 1.00 38.52 101 ASN B C 1
ATOM 2203 O O . ASN B 1 103 ? 34.498 57.085 58.444 1.00 39.56 101 ASN B O 1
ATOM 2208 N N . TRP B 1 104 ? 34.378 55.652 56.720 1.00 39.82 102 TRP B N 1
ATOM 2209 C CA . TRP B 1 104 ? 35.749 55.180 56.901 1.00 41.50 102 TRP B CA 1
ATOM 2210 C C . TRP B 1 104 ? 36.730 56.278 56.519 1.00 47.43 102 TRP B C 1
ATOM 2211 O O . TRP B 1 104 ? 37.787 56.416 57.128 1.00 41.41 102 TRP B O 1
ATOM 2222 N N . ILE B 1 105 ? 36.384 57.063 55.503 1.00 39.88 103 ILE B N 1
ATOM 2223 C CA . ILE B 1 105 ? 37.264 58.152 55.127 1.00 40.27 103 ILE B CA 1
ATOM 2224 C C . ILE B 1 105 ? 37.285 59.218 56.225 1.00 44.45 103 ILE B C 1
ATOM 2225 O O . ILE B 1 105 ? 38.358 59.740 56.548 1.00 39.29 103 ILE B O 1
ATOM 2230 N N . ARG B 1 106 ? 36.133 59.529 56.818 1.00 40.21 104 ARG B N 1
ATOM 2231 C CA . ARG B 1 106 ? 36.125 60.477 57.905 1.00 45.94 104 ARG B CA 1
ATOM 2232 C C . ARG B 1 106 ? 37.019 59.934 59.025 1.00 51.34 104 ARG B C 1
ATOM 2233 O O . ARG B 1 106 ? 37.774 60.688 59.628 1.00 45.92 104 ARG B O 1
ATOM 2241 N N . ASN B 1 107 ? 36.957 58.632 59.279 1.00 45.00 105 ASN B N 1
ATOM 2242 C CA . ASN B 1 107 ? 37.765 58.052 60.359 1.00 42.03 105 ASN B CA 1
ATOM 2243 C C . ASN B 1 107 ? 39.252 58.206 60.105 1.00 41.70 105 ASN B C 1
ATOM 2244 O O . ASN B 1 107 ? 39.985 58.563 61.006 1.00 40.78 105 ASN B O 1
ATOM 2249 N N . ILE B 1 108 ? 39.708 57.938 58.884 1.00 37.67 106 ILE B N 1
ATOM 2250 C CA . ILE B 1 108 ? 41.104 58.218 58.545 1.00 42.36 106 ILE B CA 1
ATOM 2251 C C . ILE B 1 108 ? 41.492 59.671 58.783 1.00 51.43 106 ILE B C 1
ATOM 2252 O O . ILE B 1 108 ? 42.497 59.982 59.422 1.00 44.53 106 ILE B O 1
ATOM 2257 N N . GLU B 1 109 ? 40.703 60.570 58.222 1.00 40.63 107 GLU B N 1
ATOM 2258 C CA . GLU B 1 109 ? 41.045 61.975 58.285 1.00 40.93 107 GLU B CA 1
ATOM 2259 C C . GLU B 1 109 ? 40.977 62.506 59.713 1.00 40.82 107 GLU B C 1
ATOM 2260 O O . GLU B 1 109 ? 41.671 63.460 60.078 1.00 43.68 107 GLU B O 1
ATOM 2266 N N . GLU B 1 110 ? 40.161 61.892 60.553 1.00 38.81 108 GLU B N 1
ATOM 2267 C CA . GLU B 1 110 ? 40.099 62.386 61.926 1.00 43.48 108 GLU B CA 1
ATOM 2268 C C . GLU B 1 110 ? 41.277 61.873 62.771 1.00 43.55 108 GLU B C 1
ATOM 2269 O O . GLU B 1 110 ? 41.626 62.495 63.773 1.00 42.62 108 GLU B O 1
ATOM 2275 N N . HIS B 1 111 ? 41.905 60.770 62.351 1.00 44.11 109 HIS B N 1
ATOM 2276 C CA . HIS B 1 111 ? 42.863 60.076 63.236 1.00 48.63 109 HIS B CA 1
ATOM 2277 C C . HIS B 1 111 ? 44.267 59.826 62.660 1.00 51.08 109 HIS B C 1
ATOM 2278 O O . HIS B 1 111 ? 45.223 59.667 63.415 1.00 52.97 109 HIS B O 1
ATOM 2285 N N . ALA B 1 112 ? 44.400 59.788 61.342 1.00 43.61 110 ALA B N 1
ATOM 2286 C CA . ALA B 1 112 ? 45.700 59.571 60.717 1.00 47.42 110 ALA B CA 1
ATOM 2287 C C . ALA B 1 112 ? 46.462 60.890 60.527 1.00 46.83 110 ALA B C 1
ATOM 2288 O O . ALA B 1 112 ? 45.911 61.975 60.736 1.00 47.92 110 ALA B O 1
ATOM 2290 N N . SER B 1 113 ? 47.723 60.791 60.120 1.00 52.39 111 SER B N 1
ATOM 2291 C CA . SER B 1 113 ? 48.463 61.965 59.671 1.00 58.12 111 SER B CA 1
ATOM 2292 C C . SER B 1 113 ? 47.710 62.577 58.503 1.00 58.98 111 SER B C 1
ATOM 2293 O O . SER B 1 113 ? 47.103 61.855 57.727 1.00 52.73 111 SER B O 1
ATOM 2296 N N . ALA B 1 114 ? 47.751 63.901 58.377 1.00 56.29 112 ALA B N 1
ATOM 2297 C CA . ALA B 1 114 ? 47.011 64.597 57.328 1.00 67.47 112 ALA B CA 1
ATOM 2298 C C . ALA B 1 114 ? 47.458 64.168 55.938 1.00 65.66 112 ALA B C 1
ATOM 2299 O O . ALA B 1 114 ? 46.667 64.186 54.993 1.00 66.50 112 ALA B O 1
ATOM 2301 N N . ASP B 1 115 ? 48.725 63.780 55.836 1.00 56.14 113 ASP B N 1
ATOM 2302 C CA . ASP B 1 115 ? 49.359 63.419 54.570 1.00 65.99 113 ASP B CA 1
ATOM 2303 C C . ASP B 1 115 ? 49.524 61.902 54.302 1.00 63.36 113 ASP B C 1
ATOM 2304 O O . ASP B 1 115 ? 50.324 61.506 53.443 1.00 60.74 113 ASP B O 1
ATOM 2309 N N . VAL B 1 116 ? 48.833 61.058 55.058 1.00 58.83 114 VAL B N 1
ATOM 2310 C CA . VAL B 1 116 ? 48.914 59.612 54.831 1.00 51.22 114 VAL B CA 1
ATOM 2311 C C . VAL B 1 116 ? 48.436 59.297 53.403 1.00 58.50 114 VAL B C 1
ATOM 2312 O O . VAL B 1 116 ? 47.508 59.932 52.903 1.00 53.20 114 VAL B O 1
ATOM 2316 N N . GLU B 1 117 ? 49.080 58.337 52.742 1.00 47.91 115 GLU B N 1
ATOM 2317 C CA . GLU B 1 117 ? 48.622 57.891 51.424 1.00 42.03 115 GLU B CA 1
ATOM 2318 C C . GLU B 1 117 ? 47.427 56.951 51.563 1.00 43.78 115 GLU B C 1
ATOM 2319 O O . GLU B 1 117 ? 47.440 56.048 52.392 1.00 41.18 115 GLU B O 1
ATOM 2325 N N . LYS B 1 118 ? 46.398 57.190 50.745 1.00 43.27 116 LYS B N 1
ATOM 2326 C CA . LYS B 1 118 ? 45.129 56.461 50.805 1.00 45.06 116 LYS B CA 1
ATOM 2327 C C . LYS B 1 118 ? 44.903 55.711 49.489 1.00 50.80 116 LYS B C 1
ATOM 2328 O O . LYS B 1 118 ? 45.278 56.195 48.414 1.00 49.28 116 LYS B O 1
ATOM 2334 N N . MET B 1 119 ? 44.276 54.541 49.565 1.00 35.89 117 MET B N 1
ATOM 2335 C CA . MET B 1 119 ? 43.904 53.804 48.366 1.00 35.63 117 MET B CA 1
ATOM 2336 C C . MET B 1 119 ? 42.574 53.103 48.652 1.00 36.61 117 MET B C 1
ATOM 2337 O O . MET B 1 119 ? 42.344 52.665 49.770 1.00 39.80 117 MET B O 1
ATOM 2342 N N . ILE B 1 120 ? 41.684 53.039 47.669 1.00 42.57 118 ILE B N 1
ATOM 2343 C CA . ILE B 1 120 ? 40.443 52.276 47.839 1.00 38.27 118 ILE B CA 1
ATOM 2344 C C . ILE B 1 120 ? 40.519 51.004 46.992 1.00 29.92 118 ILE B C 1
ATOM 2345 O O . ILE B 1 120 ? 40.852 51.058 45.810 1.00 35.43 118 ILE B O 1
ATOM 2350 N N . LEU B 1 121 ? 40.176 49.882 47.613 1.00 33.19 119 LEU B N 1
ATOM 2351 C CA . LEU B 1 121 ? 40.065 48.573 46.980 1.00 32.05 119 LEU B CA 1
ATOM 2352 C C . LEU B 1 121 ? 38.611 48.090 46.994 1.00 32.05 119 LEU B C 1
ATOM 2353 O O . LEU B 1 121 ? 38.022 47.952 48.085 1.00 35.20 119 LEU B O 1
ATOM 2358 N N . GLY B 1 122 ? 38.040 47.864 45.810 1.00 29.86 120 GLY B N 1
ATOM 2359 C CA . GLY B 1 122 ? 36.798 47.091 45.710 1.00 32.87 120 GLY B CA 1
ATOM 2360 C C . GLY B 1 122 ? 37.138 45.621 45.537 1.00 32.35 120 GLY B C 1
ATOM 2361 O O . GLY B 1 122 ? 37.477 45.162 44.441 1.00 36.91 120 GLY B O 1
ATOM 2362 N N . ASN B 1 123 ? 37.068 44.881 46.636 1.00 30.68 121 ASN B N 1
ATOM 2363 C CA . ASN B 1 123 ? 37.522 43.506 46.685 1.00 30.33 121 ASN B CA 1
ATOM 2364 C C . ASN B 1 123 ? 36.363 42.536 46.320 1.00 33.44 121 ASN B C 1
ATOM 2365 O O . ASN B 1 123 ? 35.204 42.962 46.247 1.00 32.78 121 ASN B O 1
ATOM 2370 N N . LYS B 1 124 ? 36.715 41.275 46.074 1.00 33.60 122 LYS B N 1
ATOM 2371 C CA . LYS B 1 124 ? 35.824 40.196 45.603 1.00 36.62 122 LYS B CA 1
ATOM 2372 C C . LYS B 1 124 ? 35.341 40.440 44.155 1.00 38.35 122 LYS B C 1
ATOM 2373 O O . LYS B 1 124 ? 34.215 40.121 43.813 1.00 39.40 122 LYS B O 1
ATOM 2379 N N . CYS B 1 125 ? 36.197 40.989 43.297 1.00 36.99 123 CYS B N 1
ATOM 2380 C CA . CYS B 1 125 ? 35.789 41.288 41.934 1.00 38.42 123 CYS B CA 1
ATOM 2381 C C . CYS B 1 125 ? 35.649 40.022 41.087 1.00 42.55 123 CYS B C 1
ATOM 2382 O O . CYS B 1 125 ? 35.166 40.069 39.957 1.00 46.68 123 CYS B O 1
ATOM 2385 N N . ASP B 1 126 ? 36.025 38.883 41.655 1.00 34.22 124 ASP B N 1
ATOM 2386 C CA . ASP B 1 126 ? 35.816 37.586 41.010 1.00 41.36 124 ASP B CA 1
ATOM 2387 C C . ASP B 1 126 ? 34.352 37.121 41.052 1.00 39.50 124 ASP B C 1
ATOM 2388 O O . ASP B 1 126 ? 33.965 36.230 40.296 1.00 42.92 124 ASP B O 1
ATOM 2393 N N . VAL B 1 127 ? 33.536 37.712 41.930 1.00 41.86 125 VAL B N 1
ATOM 2394 C CA . VA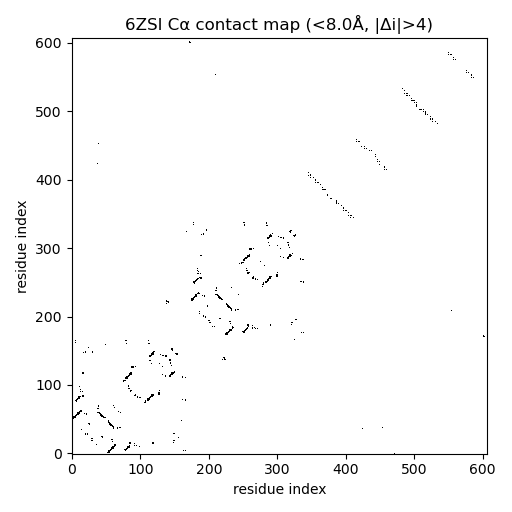L B 1 127 ? 32.131 37.286 42.064 1.00 47.03 125 VAL B CA 1
ATOM 2395 C C . VAL B 1 127 ? 31.160 38.165 41.257 1.00 40.93 125 VAL B C 1
ATOM 2396 O O . VAL B 1 127 ? 30.311 38.879 41.820 1.00 45.28 125 VAL B O 1
ATOM 2400 N N . ASN B 1 128 ? 31.260 38.087 39.934 1.00 47.30 126 ASN B N 1
ATOM 2401 C CA . ASN B 1 128 ? 30.464 38.936 39.050 1.00 56.44 126 ASN B CA 1
ATOM 2402 C C . ASN B 1 128 ? 28.965 38.733 39.177 1.00 56.74 126 ASN B C 1
ATOM 2403 O O . ASN B 1 128 ? 28.192 39.687 39.042 1.00 49.82 126 ASN B O 1
ATOM 2408 N N . ASP B 1 129 ? 28.564 37.485 39.422 1.00 48.74 127 ASP B N 1
ATOM 2409 C CA . ASP B 1 129 ? 27.158 37.134 39.554 1.00 57.84 127 ASP B CA 1
ATOM 2410 C C . ASP B 1 129 ? 26.506 37.711 40.818 1.00 52.63 127 ASP B C 1
ATOM 2411 O O . ASP B 1 129 ? 25.270 37.699 40.943 1.00 43.78 127 ASP B O 1
ATOM 2416 N N . LYS B 1 130 ? 27.314 38.217 41.751 1.00 39.49 128 LYS B N 1
ATOM 2417 C CA . LYS B 1 130 ? 26.745 38.823 42.956 1.00 41.26 128 LYS B CA 1
ATOM 2418 C C . LYS B 1 130 ? 27.114 40.274 43.126 1.00 36.58 128 LYS B C 1
ATOM 2419 O O . LYS B 1 130 ? 27.038 40.812 44.235 1.00 35.80 128 LYS B O 1
ATOM 2425 N N . ARG B 1 131 ? 27.517 40.916 42.032 1.00 39.08 129 ARG B N 1
ATOM 2426 C CA . ARG B 1 131 ? 28.026 42.288 42.121 1.00 40.62 129 ARG B CA 1
ATOM 2427 C C . ARG B 1 131 ? 26.895 43.253 42.462 1.00 41.95 129 ARG B C 1
ATOM 2428 O O . ARG B 1 131 ? 25.873 43.229 41.803 1.00 37.05 129 ARG B O 1
ATOM 2436 N N . GLN B 1 132 ? 27.067 44.079 43.485 1.00 32.04 130 GLN B N 1
ATOM 2437 C CA . GLN B 1 132 ? 26.068 45.120 43.789 1.00 37.15 130 GLN B CA 1
ATOM 2438 C C . GLN B 1 132 ? 26.590 46.517 43.467 1.00 38.02 130 GLN B C 1
ATOM 2439 O O . GLN B 1 132 ? 25.814 47.453 43.277 1.00 35.96 130 GLN B O 1
ATOM 2445 N N . VAL B 1 133 ? 27.916 46.655 43.430 1.00 35.68 131 VAL B N 1
ATOM 2446 C CA . VAL B 1 133 ? 28.560 47.934 43.140 1.00 38.52 131 VAL B CA 1
ATOM 2447 C C . VAL B 1 133 ? 29.269 47.889 41.765 1.00 40.78 131 VAL B C 1
ATOM 2448 O O . VAL B 1 133 ? 30.257 47.179 41.603 1.00 46.68 131 VAL B O 1
ATOM 2452 N N . SER B 1 134 ? 28.763 48.627 40.781 1.00 43.30 132 SER B N 1
ATOM 2453 C CA . SER B 1 134 ? 29.373 48.619 39.444 1.00 45.19 132 SER B CA 1
ATOM 2454 C C . SER B 1 134 ? 30.801 49.172 39.504 1.00 44.58 132 SER B C 1
ATOM 2455 O O . SER B 1 134 ? 31.146 49.938 40.415 1.00 40.35 132 SER B O 1
ATOM 2458 N N . LYS B 1 135 ? 31.653 48.752 38.579 1.00 51.78 133 LYS B N 1
ATOM 2459 C CA . LYS B 1 135 ? 33.050 49.198 38.630 1.00 51.40 133 LYS B CA 1
ATOM 2460 C C . LYS B 1 135 ? 33.101 50.724 38.509 1.00 50.08 133 LYS B C 1
ATOM 2461 O O . LYS B 1 135 ? 33.913 51.406 39.169 1.00 47.80 133 LYS B O 1
ATOM 2467 N N . GLU B 1 136 ? 32.199 51.248 37.686 1.00 47.84 134 GLU B N 1
ATOM 2468 C CA . GLU B 1 136 ? 32.118 52.677 37.410 1.00 49.95 134 GLU B CA 1
ATOM 2469 C C . GLU B 1 136 ? 31.744 53.499 38.644 1.00 54.59 134 GLU B C 1
ATOM 2470 O O . GLU B 1 136 ? 32.218 54.623 38.812 1.00 52.06 134 GLU B O 1
ATOM 2476 N N . ARG B 1 137 ? 30.894 52.955 39.506 1.00 53.61 135 ARG B N 1
ATOM 2477 C CA . ARG B 1 137 ? 30.602 53.638 40.761 1.00 50.69 135 ARG B CA 1
ATOM 2478 C C . ARG B 1 137 ? 31.805 53.750 41.683 1.00 46.48 135 ARG B C 1
ATOM 2479 O O . ARG B 1 137 ? 32.017 54.786 42.296 1.00 48.70 135 ARG B O 1
ATOM 2487 N N . GLY B 1 138 ? 32.574 52.677 41.802 1.00 47.31 136 GLY B N 1
ATOM 2488 C CA . GLY B 1 138 ? 33.783 52.705 42.617 1.00 41.57 136 GLY B CA 1
ATOM 2489 C C . GLY B 1 138 ? 34.740 53.738 42.046 1.00 49.99 136 GLY B C 1
ATOM 2490 O O . GLY B 1 138 ? 35.238 54.601 42.766 1.00 47.94 136 GLY B O 1
ATOM 2491 N N . GLU B 1 139 ? 34.989 53.653 40.745 1.00 46.78 137 GLU B N 1
ATOM 2492 C CA . GLU B 1 139 ? 35.914 54.570 40.090 1.00 46.97 137 GLU B CA 1
ATOM 2493 C C . GLU B 1 139 ? 35.493 56.014 40.288 1.00 51.00 137 GLU B C 1
ATOM 2494 O O . GLU B 1 139 ? 36.320 56.844 40.673 1.00 62.34 137 GLU B O 1
ATOM 2500 N N . LYS B 1 140 ? 34.212 56.301 40.048 1.00 51.83 138 LYS B N 1
ATOM 2501 C CA . LYS B 1 140 ? 33.662 57.646 40.231 1.00 60.59 138 LYS B CA 1
ATOM 2502 C C . LYS B 1 140 ? 33.846 58.167 41.661 1.00 56.74 138 LYS B C 1
ATOM 2503 O O . LYS B 1 140 ? 34.242 59.307 41.859 1.00 54.33 138 LYS B O 1
ATOM 2509 N N . LEU B 1 141 ? 33.559 57.339 42.658 1.00 53.66 139 LEU B N 1
ATOM 2510 C CA . LEU B 1 141 ? 33.745 57.753 44.049 1.00 60.77 139 LEU B CA 1
ATOM 2511 C C . LEU B 1 141 ? 35.219 58.035 44.373 1.00 58.16 139 LEU B C 1
ATOM 2512 O O . LEU B 1 141 ? 35.524 59.005 45.075 1.00 59.25 139 LEU B O 1
ATOM 2517 N N . ALA B 1 142 ? 36.130 57.190 43.887 1.00 51.17 140 ALA B N 1
ATOM 2518 C CA . ALA B 1 142 ? 37.555 57.413 44.138 1.00 48.83 140 ALA B CA 1
ATOM 2519 C C . ALA B 1 142 ? 38.065 58.633 43.358 1.00 54.72 140 ALA B C 1
ATOM 2520 O O . ALA B 1 142 ? 38.964 59.346 43.811 1.00 55.88 140 ALA B O 1
ATOM 2522 N N . LEU B 1 143 ? 37.497 58.881 42.185 1.00 58.23 141 LEU B N 1
ATOM 2523 C CA . LEU B 1 143 ? 37.826 60.114 41.469 1.00 61.48 141 LEU B CA 1
ATOM 2524 C C . LEU B 1 143 ? 37.389 61.325 42.296 1.00 58.30 141 LEU B C 1
ATOM 2525 O O . LEU B 1 143 ? 38.102 62.325 42.384 1.00 65.97 141 LEU B O 1
ATOM 2530 N N . ASP B 1 144 ? 36.227 61.196 42.925 1.00 62.62 142 ASP B N 1
ATOM 2531 C CA . ASP B 1 144 ? 35.606 62.247 43.723 1.00 63.76 142 ASP B CA 1
ATOM 2532 C C . ASP B 1 144 ? 36.428 62.623 44.947 1.00 67.58 142 ASP B C 1
ATOM 2533 O O . ASP B 1 144 ? 36.398 63.765 45.386 1.00 67.70 142 ASP B O 1
ATOM 2538 N N . TYR B 1 145 ? 37.135 61.651 45.519 1.00 58.65 143 TYR B N 1
ATOM 2539 C CA . TYR B 1 145 ? 37.974 61.903 46.681 1.00 55.77 143 TYR B CA 1
ATOM 2540 C C . TYR B 1 145 ? 39.442 62.147 46.312 1.00 58.25 143 TYR B C 1
ATOM 2541 O O . TYR B 1 145 ? 40.269 62.398 47.194 1.00 58.38 143 TYR B O 1
ATOM 2550 N N . GLY B 1 146 ? 39.777 62.010 45.029 1.00 61.20 144 GLY B N 1
ATOM 2551 C CA . GLY B 1 146 ? 41.159 62.125 44.578 1.00 63.17 144 GLY B CA 1
ATOM 2552 C C . GLY B 1 146 ? 42.083 61.035 45.110 1.00 60.82 144 GLY B C 1
ATOM 2553 O O . GLY B 1 146 ? 43.274 61.250 45.297 1.00 60.32 144 GLY B O 1
ATOM 2554 N N . ILE B 1 147 ? 41.523 59.852 45.329 1.00 54.35 145 ILE B N 1
ATOM 2555 C CA . ILE B 1 147 ? 42.236 58.693 45.869 1.00 53.11 145 ILE B CA 1
ATOM 2556 C C . ILE B 1 147 ? 42.396 57.617 44.783 1.00 53.88 145 ILE B C 1
ATOM 2557 O O . ILE B 1 147 ? 41.521 57.463 43.936 1.00 50.35 145 ILE B O 1
ATOM 2562 N N . LYS B 1 148 ? 43.500 56.880 44.787 1.00 47.83 146 LYS B N 1
ATOM 2563 C CA . LYS B 1 148 ? 43.668 55.810 43.804 1.00 53.73 146 LYS B CA 1
ATOM 2564 C C . LYS B 1 148 ? 42.677 54.672 44.079 1.00 41.72 146 LYS B C 1
ATOM 2565 O O . LYS B 1 148 ? 42.322 54.425 45.219 1.00 39.29 146 LYS B O 1
ATOM 2571 N N . PHE B 1 149 ? 42.251 53.995 43.021 1.00 41.26 147 PHE B N 1
ATOM 2572 C CA . PHE B 1 149 ? 41.235 52.956 43.110 1.00 42.81 147 PHE B CA 1
ATOM 2573 C C . PHE B 1 149 ? 41.655 51.773 42.300 1.00 46.06 147 PHE B C 1
ATOM 2574 O O . PHE B 1 149 ? 42.230 51.928 41.226 1.00 51.87 147 PHE B O 1
ATOM 2582 N N . MET B 1 150 ? 41.389 50.582 42.812 1.00 40.27 148 MET B N 1
ATOM 2583 C CA . MET B 1 150 ? 41.345 49.438 41.922 1.00 47.40 148 MET B CA 1
ATOM 2584 C C . MET B 1 150 ? 40.429 48.392 42.486 1.00 40.12 148 MET B C 1
ATOM 2585 O O . MET B 1 150 ? 40.130 48.397 43.681 1.00 36.57 148 MET B O 1
ATOM 2590 N N . GLU B 1 151 ? 39.943 47.525 41.604 1.00 38.32 149 GLU B N 1
ATOM 2591 C CA . GLU B 1 151 ? 39.161 46.383 42.014 1.00 38.27 149 GLU B CA 1
ATOM 2592 C C . GLU B 1 151 ? 40.105 45.221 42.197 1.00 40.43 149 GLU B C 1
ATOM 2593 O O . GLU B 1 151 ? 41.037 45.035 41.421 1.00 43.41 149 GLU B O 1
ATOM 2599 N N . THR B 1 152 ? 39.880 44.452 43.242 1.00 35.90 150 THR B N 1
ATOM 2600 C CA . THR B 1 152 ? 40.788 43.374 43.574 1.00 39.89 150 THR B CA 1
ATOM 2601 C C . THR B 1 152 ? 40.048 42.094 43.836 1.00 43.26 150 THR B C 1
ATOM 2602 O O . THR B 1 152 ? 38.835 42.090 44.060 1.00 33.04 150 THR B O 1
ATOM 2606 N N . SER B 1 153 ? 40.808 41.009 43.859 1.00 38.58 151 SER B N 1
ATOM 2607 C CA . SER B 1 153 ? 40.296 39.750 44.340 1.00 39.21 151 SER B CA 1
ATOM 2608 C C . SER B 1 153 ? 41.387 39.001 45.058 1.00 43.12 151 SER B C 1
ATOM 2609 O O . SER B 1 153 ? 42.394 38.632 44.451 1.00 40.84 151 SER B O 1
ATOM 2612 N N . ALA B 1 154 ? 41.185 38.763 46.347 1.00 34.32 152 ALA B N 1
ATOM 2613 C CA . ALA B 1 154 ? 42.108 37.929 47.100 1.00 41.06 152 ALA B CA 1
ATOM 2614 C C . ALA B 1 154 ? 42.050 36.460 46.668 1.00 43.76 152 ALA B C 1
ATOM 2615 O O . ALA B 1 154 ? 43.063 35.754 46.643 1.00 44.36 152 ALA B O 1
ATOM 2617 N N . LYS B 1 155 ? 40.859 36.004 46.308 1.00 36.14 153 LYS B N 1
ATOM 2618 C CA . LYS B 1 155 ? 40.646 34.638 45.881 1.00 35.96 153 LYS B CA 1
ATOM 2619 C C . LYS B 1 155 ? 41.285 34.351 44.528 1.00 48.67 153 LYS B C 1
ATOM 2620 O O . LYS B 1 155 ? 41.844 33.295 44.336 1.00 47.08 153 LYS B O 1
ATOM 2626 N N . ALA B 1 156 ? 41.194 35.280 43.586 1.00 48.17 154 ALA B N 1
ATOM 2627 C CA . ALA B 1 156 ? 41.748 35.034 42.251 1.00 48.73 154 ALA B CA 1
ATOM 2628 C C . ALA B 1 156 ? 43.050 35.806 41.991 1.00 47.38 154 ALA B C 1
ATOM 2629 O O . ALA B 1 156 ? 43.532 35.864 40.855 1.00 51.98 154 ALA B O 1
ATOM 2631 N N . ASN B 1 157 ? 43.622 36.382 43.040 1.00 40.37 155 ASN B N 1
ATOM 2632 C CA . ASN B 1 157 ? 44.900 37.089 42.932 1.00 42.67 155 ASN B CA 1
ATOM 2633 C C . ASN B 1 157 ? 44.873 38.166 41.858 1.00 47.31 155 ASN B C 1
ATOM 2634 O O . ASN B 1 157 ? 45.746 38.201 40.986 1.00 47.69 155 ASN B O 1
ATOM 2639 N N . ILE B 1 158 ? 43.868 39.033 41.917 1.00 40.44 156 ILE B N 1
ATOM 2640 C CA . ILE B 1 158 ? 43.742 40.124 40.962 1.00 44.54 156 ILE B CA 1
ATOM 2641 C C . ILE B 1 158 ? 44.066 41.454 41.616 1.00 40.78 156 ILE B C 1
ATOM 2642 O O . ILE B 1 158 ? 43.415 41.846 42.598 1.00 38.64 156 ILE B O 1
ATOM 2647 N N . ASN B 1 159 ? 45.084 42.131 41.087 1.00 41.23 157 ASN B N 1
ATOM 2648 C CA . ASN B 1 159 ? 45.474 43.473 41.527 1.00 43.45 157 ASN B CA 1
ATOM 2649 C C . ASN B 1 159 ? 45.949 43.569 42.957 1.00 42.05 157 ASN B C 1
ATOM 2650 O O . ASN B 1 159 ? 46.076 44.684 43.493 1.00 41.48 157 ASN B O 1
ATOM 2655 N N . VAL B 1 160 ? 46.144 42.430 43.613 1.00 39.49 158 VAL B N 1
ATOM 2656 C CA . VAL B 1 160 ? 46.586 42.460 45.015 1.00 36.99 158 VAL B CA 1
ATOM 2657 C C . VAL B 1 160 ? 48.059 42.918 45.055 1.00 38.84 158 VAL B C 1
ATOM 2658 O O . VAL B 1 160 ? 48.417 43.827 45.801 1.00 37.68 158 VAL B O 1
ATOM 2662 N N . GLU B 1 161 ? 48.887 42.303 44.229 1.00 37.51 159 GLU B N 1
ATOM 2663 C CA . GLU B 1 161 ? 50.289 42.730 44.097 1.00 38.20 159 GLU B CA 1
ATOM 2664 C C . GLU B 1 161 ? 50.346 44.182 43.634 1.00 48.85 159 GLU B C 1
ATOM 2665 O O . GLU B 1 161 ? 51.015 45.021 44.242 1.00 43.41 159 GLU B O 1
ATOM 2671 N N . ASN B 1 162 ? 49.595 44.482 42.580 1.00 48.47 160 ASN B N 1
ATOM 2672 C CA . ASN B 1 162 ? 49.503 45.838 42.065 1.00 44.54 160 ASN B CA 1
ATOM 2673 C C . ASN B 1 162 ? 49.148 46.866 43.130 1.00 43.42 160 ASN B C 1
ATOM 2674 O O . ASN B 1 162 ? 49.805 47.915 43.229 1.00 48.10 160 ASN B O 1
ATOM 2679 N N . ALA B 1 163 ? 48.112 46.586 43.921 1.00 45.19 161 ALA B N 1
ATOM 2680 C CA . ALA B 1 163 ? 47.668 47.519 44.962 1.00 41.98 161 ALA B CA 1
ATOM 2681 C C . ALA B 1 163 ? 48.764 47.887 45.969 1.00 38.50 161 ALA B C 1
ATOM 2682 O O . ALA B 1 163 ? 48.958 49.060 46.299 1.00 43.77 161 ALA B O 1
ATOM 2684 N N . PHE B 1 164 ? 49.440 46.884 46.503 1.00 35.81 162 PHE B N 1
ATOM 2685 C CA . PHE B 1 164 ? 50.462 47.152 47.500 1.00 40.48 162 PHE B CA 1
ATOM 2686 C C . PHE B 1 164 ? 51.678 47.851 46.913 1.00 41.36 162 PHE B C 1
ATOM 2687 O O . PHE B 1 164 ? 52.237 48.767 47.538 1.00 40.34 162 PHE B O 1
ATOM 2695 N N . PHE B 1 165 ? 52.077 47.454 45.709 1.00 44.59 163 PHE B N 1
ATOM 2696 C CA . PHE B 1 165 ? 53.288 48.022 45.109 1.00 50.38 163 PHE B CA 1
ATOM 2697 C C . PHE B 1 165 ? 53.061 49.472 44.734 1.00 48.86 163 PHE B C 1
ATOM 2698 O O . PHE B 1 165 ? 53.954 50.297 44.841 1.00 40.26 163 PHE B O 1
ATOM 2706 N N . THR B 1 166 ? 51.842 49.784 44.303 1.00 43.33 164 THR B N 1
ATOM 2707 C CA . THR B 1 166 ? 51.470 51.143 43.968 1.00 42.79 164 THR B CA 1
ATOM 2708 C C . THR B 1 166 ? 51.466 52.034 45.191 1.00 40.86 164 THR B C 1
ATOM 2709 O O . THR B 1 166 ? 51.980 53.145 45.147 1.00 44.42 164 THR B O 1
ATOM 2713 N N . LEU B 1 167 ? 50.860 51.559 46.267 1.00 41.83 165 LEU B N 1
ATOM 2714 C CA . LEU B 1 167 ? 50.840 52.298 47.523 1.00 40.17 165 LEU B CA 1
ATOM 2715 C C . LEU B 1 167 ? 52.274 52.499 48.060 1.00 35.50 165 LEU B C 1
ATOM 2716 O O . LEU B 1 167 ? 52.652 53.595 48.454 1.00 39.65 165 LEU B O 1
ATOM 2721 N N . ALA B 1 168 ? 53.064 51.434 48.026 1.00 41.14 166 ALA B N 1
ATOM 2722 C CA . ALA B 1 168 ? 54.463 51.499 48.468 1.00 43.36 166 ALA B CA 1
ATOM 2723 C C . ALA B 1 168 ? 55.258 52.468 47.586 1.00 42.47 166 ALA B C 1
ATOM 2724 O O . ALA B 1 168 ? 56.065 53.273 48.085 1.00 42.57 166 ALA B O 1
ATOM 2726 N N . ARG B 1 169 ? 55.005 52.438 46.283 1.00 44.32 167 ARG B N 1
ATOM 2727 C CA . ARG B 1 169 ? 55.704 53.330 45.360 1.00 50.11 167 ARG B CA 1
ATOM 2728 C C . ARG B 1 169 ? 55.343 54.792 45.636 1.00 52.22 167 ARG B C 1
ATOM 2729 O O . ARG B 1 169 ? 56.193 55.669 45.530 1.00 44.53 167 ARG B O 1
ATOM 2737 N N . ASP B 1 170 ? 54.084 55.036 46.009 1.00 47.11 168 ASP B N 1
ATOM 2738 C CA . ASP B 1 170 ? 53.590 56.384 46.286 1.00 47.69 168 ASP B CA 1
ATOM 2739 C C . ASP B 1 170 ? 54.136 56.969 47.595 1.00 42.23 168 ASP B C 1
ATOM 2740 O O . ASP B 1 170 ? 54.405 58.161 47.681 1.00 46.96 168 ASP B O 1
ATOM 2745 N N . ILE B 1 171 ? 54.288 56.118 48.601 1.00 42.31 169 ILE B N 1
ATOM 2746 C CA . ILE B 1 171 ? 54.893 56.488 49.879 1.00 37.04 169 ILE B CA 1
ATOM 2747 C C . ILE B 1 171 ? 56.363 56.801 49.705 1.00 41.73 169 ILE B C 1
ATOM 2748 O O . ILE B 1 171 ? 56.881 57.781 50.253 1.00 42.37 169 ILE B O 1
ATOM 2753 N N . LYS B 1 172 ? 57.027 55.968 48.918 1.00 41.18 170 LYS B N 1
ATOM 2754 C CA . LYS B 1 172 ? 58.447 56.205 48.605 1.00 43.34 170 LYS B CA 1
ATOM 2755 C C . LYS B 1 172 ? 58.643 57.556 47.911 1.00 50.53 170 LYS B C 1
ATOM 2756 O O . LYS B 1 172 ? 59.605 58.287 48.192 1.00 50.65 170 LYS B O 1
ATOM 2762 N N . ALA B 1 173 ? 57.739 57.885 46.995 1.00 46.86 171 ALA B N 1
ATOM 2763 C CA . ALA B 1 173 ? 57.906 59.101 46.198 1.00 55.47 171 ALA B CA 1
ATOM 2764 C C . ALA B 1 173 ? 57.792 60.349 47.058 1.00 56.25 171 ALA B C 1
ATOM 2765 O O . ALA B 1 173 ? 58.500 61.322 46.826 1.00 55.86 171 ALA B O 1
ATOM 2767 N N . LYS B 1 174 ? 56.921 60.310 48.060 1.00 59.35 172 LYS B N 1
ATOM 2768 C CA . LYS B 1 174 ? 56.705 61.458 48.937 1.00 61.14 172 LYS B CA 1
ATOM 2769 C C . LYS B 1 174 ? 57.927 61.715 49.792 1.00 61.82 172 LYS B C 1
ATOM 2770 O O . LYS B 1 174 ? 58.336 62.866 49.987 1.00 62.05 172 LYS B O 1
ATOM 2776 N N . MET B 1 175 ? 58.534 60.654 50.294 1.00 58.32 173 MET B N 1
ATOM 2777 C CA . MET B 1 175 ? 59.694 60.867 51.134 1.00 63.43 173 MET B CA 1
ATOM 2778 C C . MET B 1 175 ? 60.936 61.195 50.322 1.00 57.99 173 MET B C 1
ATOM 2779 O O . MET B 1 175 ? 61.781 61.954 50.787 1.00 62.00 173 MET B O 1
ATOM 2784 N N . ASP B 1 176 ? 61.031 60.692 49.093 1.00 54.77 174 ASP B N 1
ATOM 2785 C CA . ASP B 1 176 ? 62.129 61.122 48.216 1.00 62.19 174 ASP B CA 1
ATOM 2786 C C . ASP B 1 176 ? 62.088 62.626 47.933 1.00 69.91 174 ASP B C 1
ATOM 2787 O O . ASP B 1 176 ? 63.069 63.202 47.462 1.00 73.18 174 ASP B O 1
ATOM 2792 N N . LYS B 1 177 ? 60.953 63.263 48.211 1.00 72.94 175 LYS B N 1
ATOM 2793 C CA . LYS B 1 177 ? 60.865 64.720 48.138 1.00 83.96 175 LYS B CA 1
ATOM 2794 C C . LYS B 1 177 ? 61.509 65.359 49.364 1.00 88.57 175 LYS B C 1
ATOM 2795 O O . LYS B 1 177 ? 61.089 65.104 50.498 1.00 87.32 175 LYS B O 1
ATOM 2801 N N . VAL C 2 18 ? 44.091 8.710 13.503 1.00 101.70 1074 VAL C N 1
ATOM 2802 C CA . VAL C 2 18 ? 42.932 9.380 14.079 1.00 106.92 1074 VAL C CA 1
ATOM 2803 C C . VAL C 2 18 ? 42.486 10.507 13.146 1.00 114.33 1074 VAL C C 1
ATOM 2804 O O . VAL C 2 18 ? 41.427 11.110 13.334 1.00 116.84 1074 VAL C O 1
ATOM 2808 N N . VAL C 2 19 ? 43.290 10.767 12.118 1.00 113.97 1075 VAL C N 1
ATOM 2809 C CA . VAL C 2 19 ? 42.983 11.813 11.141 1.00 109.14 1075 VAL C CA 1
ATOM 2810 C C . VAL C 2 19 ? 41.838 11.399 10.202 1.00 103.91 1075 VAL C C 1
ATOM 2811 O O . VAL C 2 19 ? 41.272 12.229 9.492 1.00 102.12 1075 VAL C O 1
ATOM 2815 N N . GLY C 2 20 ? 41.484 10.118 10.219 1.00 101.14 1076 GLY C N 1
ATOM 2816 C CA . GLY C 2 20 ? 40.368 9.628 9.428 1.00 97.00 1076 GLY C CA 1
ATOM 2817 C C . GLY C 2 20 ? 39.049 10.271 9.814 1.00 97.32 1076 GLY C C 1
ATOM 2818 O O . GLY C 2 20 ? 38.124 10.344 9.004 1.00 99.53 1076 GLY C O 1
ATOM 2819 N N . GLU C 2 21 ? 38.963 10.739 11.056 1.00 95.82 1077 GLU C N 1
ATOM 2820 C CA . GLU C 2 21 ? 37.766 11.406 11.545 1.00 99.02 1077 GLU C CA 1
ATOM 2821 C C . GLU C 2 21 ? 37.552 12.692 10.777 1.00 96.10 1077 GLU C C 1
ATOM 2822 O O . GLU C 2 21 ? 36.421 13.078 10.490 1.00 91.50 1077 GLU C O 1
ATOM 2828 N N . LEU C 2 22 ? 38.656 13.342 10.436 1.00 96.95 1078 LEU C N 1
ATOM 2829 C CA . LEU C 2 22 ? 38.613 14.541 9.623 1.00 93.82 1078 LEU C CA 1
ATOM 2830 C C . LEU C 2 22 ? 37.909 14.247 8.302 1.00 96.66 1078 LEU C C 1
ATOM 2831 O O . LEU C 2 22 ? 36.953 14.928 7.946 1.00 97.37 1078 LEU C O 1
ATOM 2836 N N . ALA C 2 23 ? 38.374 13.222 7.592 1.00 94.81 1079 ALA C N 1
ATOM 2837 C CA . ALA C 2 23 ? 37.789 12.847 6.306 1.00 91.69 1079 ALA C CA 1
ATOM 2838 C C . ALA C 2 23 ? 36.325 12.413 6.442 1.00 95.40 1079 ALA C C 1
ATOM 2839 O O . ALA C 2 23 ? 35.520 12.628 5.533 1.00 99.40 1079 ALA C O 1
ATOM 2841 N N . ALA C 2 24 ? 35.984 11.806 7.576 1.00 92.08 1080 ALA C N 1
ATOM 2842 C CA . ALA C 2 24 ? 34.607 11.399 7.844 1.00 89.34 1080 ALA C CA 1
ATOM 2843 C C . ALA C 2 24 ? 33.724 12.634 7.954 1.00 94.71 1080 ALA C C 1
ATOM 2844 O O . ALA C 2 24 ? 32.566 12.651 7.530 1.00 100.79 1080 ALA C O 1
ATOM 2846 N N . LEU C 2 25 ? 34.305 13.677 8.523 1.00 88.89 1081 LEU C N 1
ATOM 2847 C CA . LEU C 2 25 ? 33.597 14.912 8.783 1.00 85.35 1081 LEU C CA 1
ATOM 2848 C C . LEU C 2 25 ? 33.331 15.693 7.490 1.00 86.41 1081 LEU C C 1
ATOM 2849 O O . LEU C 2 25 ? 32.267 16.287 7.332 1.00 79.60 1081 LEU C O 1
ATOM 2854 N N . GLU C 2 26 ? 34.296 15.681 6.568 1.00 92.43 1082 GLU C N 1
ATOM 2855 C CA . GLU C 2 26 ? 34.164 16.386 5.286 1.00 91.12 1082 GLU C CA 1
ATOM 2856 C C . GLU C 2 26 ? 33.048 15.824 4.400 1.00 86.71 1082 GLU C C 1
ATOM 2857 O O . GLU C 2 26 ? 32.446 16.566 3.621 1.00 86.26 1082 GLU C O 1
ATOM 2863 N N . ASN C 2 27 ? 32.797 14.520 4.507 1.00 86.69 1083 ASN C N 1
ATOM 2864 C CA . ASN C 2 27 ? 31.696 13.876 3.791 1.00 97.37 1083 ASN C CA 1
ATOM 2865 C C . ASN C 2 27 ? 30.369 14.159 4.476 1.00 100.50 1083 ASN C C 1
ATOM 2866 O O . ASN C 2 27 ? 29.326 14.277 3.835 1.00 98.56 1083 ASN C O 1
ATOM 2871 N N . GLU C 2 28 ? 30.417 14.245 5.798 1.00 99.18 1084 GLU C N 1
ATOM 2872 C CA . GLU C 2 28 ? 29.256 14.644 6.569 1.00 96.19 1084 GLU C CA 1
ATOM 2873 C C . GLU C 2 28 ? 28.810 16.037 6.144 1.00 81.25 1084 GLU C C 1
ATOM 2874 O O . GLU C 2 28 ? 27.624 16.265 5.885 1.00 69.90 1084 GLU C O 1
ATOM 2880 N N . GLN C 2 29 ? 29.782 16.945 6.042 1.00 79.67 1085 GLN C N 1
ATOM 2881 C CA . GLN C 2 29 ? 29.539 18.349 5.720 1.00 80.26 1085 GLN C CA 1
ATOM 2882 C C . GLN C 2 29 ? 28.839 18.539 4.382 1.00 88.09 1085 GLN C C 1
ATOM 2883 O O . GLN C 2 29 ? 27.960 19.399 4.255 1.00 86.54 1085 GLN C O 1
ATOM 2889 N N . LYS C 2 30 ? 29.232 17.756 3.379 1.00 94.18 1086 LYS C N 1
ATOM 2890 C CA . LYS C 2 30 ? 28.609 17.886 2.068 1.00 97.18 1086 LYS C CA 1
ATOM 2891 C C . LYS C 2 30 ? 27.193 17.336 2.100 1.00 97.45 1086 LYS C C 1
ATOM 2892 O O . LYS C 2 30 ? 26.336 17.795 1.353 1.00 105.66 1086 LYS C O 1
ATOM 2898 N N . GLN C 2 31 ? 26.950 16.336 2.944 1.00 89.62 1087 GLN C N 1
ATOM 2899 C CA . GLN C 2 31 ? 25.606 15.787 3.063 1.00 87.09 1087 GLN C CA 1
ATOM 2900 C C . GLN C 2 31 ? 24.710 16.840 3.695 1.00 80.29 1087 GLN C C 1
ATOM 2901 O O . GLN C 2 31 ? 23.598 17.089 3.226 1.00 81.93 1087 GLN C O 1
ATOM 2907 N N . ILE C 2 32 ? 25.211 17.468 4.752 1.00 67.80 1088 ILE C N 1
ATOM 2908 C CA . ILE C 2 32 ? 24.550 18.627 5.336 1.00 73.79 1088 ILE C CA 1
ATOM 2909 C C . ILE C 2 32 ? 24.308 19.701 4.280 1.00 82.42 1088 ILE C C 1
ATOM 2910 O O . ILE C 2 32 ? 23.214 20.252 4.176 1.00 78.79 1088 ILE C O 1
ATOM 2915 N N . ASP C 2 33 ? 25.336 19.991 3.490 1.00 94.90 1089 ASP C N 1
ATOM 2916 C CA . ASP C 2 33 ? 25.242 21.054 2.505 1.00 100.73 1089 ASP C CA 1
ATOM 2917 C C . ASP C 2 33 ? 24.339 20.661 1.338 1.00 96.44 1089 ASP C C 1
ATOM 2918 O O . ASP C 2 33 ? 23.723 21.524 0.720 1.00 101.17 1089 ASP C O 1
ATOM 2923 N N . THR C 2 34 ? 24.248 19.366 1.045 1.00 88.65 1090 THR C N 1
ATOM 2924 C CA . THR C 2 34 ? 23.363 18.895 -0.023 1.00 87.53 1090 THR C CA 1
ATOM 2925 C C . THR C 2 34 ? 21.899 19.011 0.404 1.00 87.84 1090 THR C C 1
ATOM 2926 O O . THR C 2 34 ? 21.028 19.369 -0.395 1.00 80.93 1090 THR C O 1
ATOM 2930 N N . ARG C 2 35 ? 21.642 18.708 1.673 1.00 88.71 1091 ARG C N 1
ATOM 2931 C CA . ARG C 2 35 ? 20.291 18.755 2.213 1.00 93.79 1091 ARG C CA 1
ATOM 2932 C C . ARG C 2 35 ? 19.869 20.179 2.532 1.00 88.75 1091 ARG C C 1
ATOM 2933 O O . ARG C 2 35 ? 18.706 20.539 2.354 1.00 90.71 1091 ARG C O 1
ATOM 2941 N N . ALA C 2 36 ? 20.819 20.983 3.007 1.00 84.67 1092 ALA C N 1
ATOM 2942 C CA . ALA C 2 36 ? 20.580 22.402 3.245 1.00 78.83 1092 ALA C CA 1
ATOM 2943 C C . ALA C 2 36 ? 20.309 23.108 1.928 1.00 85.96 1092 ALA C C 1
ATOM 2944 O O . ALA C 2 36 ? 19.503 24.035 1.872 1.00 85.80 1092 ALA C O 1
ATOM 2946 N N . ALA C 2 37 ? 20.986 22.659 0.874 1.00 91.33 1093 ALA C N 1
ATOM 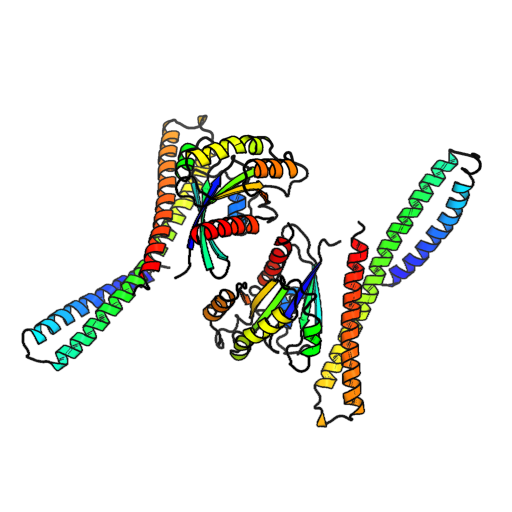2947 C CA . ALA C 2 37 ? 20.761 23.180 -0.471 1.00 97.49 1093 ALA C CA 1
ATOM 2948 C C . ALA C 2 37 ? 19.290 23.065 -0.864 1.00 97.70 1093 ALA C C 1
ATOM 2949 O O . ALA C 2 37 ? 18.669 24.044 -1.276 1.00 102.27 1093 ALA C O 1
ATOM 2951 N N . LEU C 2 38 ? 18.742 21.863 -0.720 1.00 93.47 1094 LEU C N 1
ATOM 2952 C CA . LEU C 2 38 ? 17.343 21.610 -1.039 1.00 92.81 1094 LEU C CA 1
ATOM 2953 C C . LEU C 2 38 ? 16.404 22.420 -0.149 1.00 90.98 1094 LEU C C 1
ATOM 2954 O O . LEU C 2 38 ? 15.477 23.076 -0.636 1.00 87.42 1094 LEU C O 1
ATOM 2959 N N . VAL C 2 39 ? 16.651 22.355 1.156 1.00 84.38 1095 VAL C N 1
ATOM 2960 C CA . VAL C 2 39 ? 15.832 23.042 2.146 1.00 85.29 1095 VAL C CA 1
ATOM 2961 C C . VAL C 2 39 ? 15.784 24.544 1.878 1.00 87.32 1095 VAL C C 1
ATOM 2962 O O . VAL C 2 39 ? 14.710 25.145 1.880 1.00 83.36 1095 VAL C O 1
ATOM 2966 N N . GLU C 2 40 ? 16.949 25.131 1.624 1.00 97.69 1096 GLU C N 1
ATOM 2967 C CA . GLU C 2 40 ? 17.067 26.565 1.377 1.00 107.36 1096 GLU C CA 1
ATOM 2968 C C . GLU C 2 40 ? 16.274 27.005 0.147 1.00 107.07 1096 GLU C C 1
ATOM 2969 O O . GLU C 2 40 ? 15.671 28.081 0.141 1.00 113.51 1096 GLU C O 1
ATOM 2975 N N . LYS C 2 41 ? 16.264 26.179 -0.893 1.00 97.66 1097 LYS C N 1
ATOM 2976 C CA . LYS C 2 41 ? 15.515 26.525 -2.093 1.00 93.19 1097 LYS C CA 1
ATOM 2977 C C . LYS C 2 41 ? 14.017 26.343 -1.842 1.00 88.05 1097 LYS C C 1
ATOM 2978 O O . LYS C 2 41 ? 13.206 27.099 -2.364 1.00 85.70 1097 LYS C O 1
ATOM 2984 N N . ARG C 2 42 ? 13.670 25.357 -1.016 1.00 85.34 1098 ARG C N 1
ATOM 2985 C CA . ARG C 2 42 ? 12.286 25.084 -0.637 1.00 87.52 1098 ARG C CA 1
ATOM 2986 C C . ARG C 2 42 ? 11.759 26.123 0.345 1.00 98.45 1098 ARG C C 1
ATOM 2987 O O . ARG C 2 42 ? 10.586 26.508 0.293 1.00 104.87 1098 ARG C O 1
ATOM 2995 N N . LEU C 2 43 ? 12.629 26.565 1.248 1.00 98.49 1099 LEU C N 1
ATOM 2996 C CA . LEU C 2 43 ? 12.282 27.625 2.188 1.00 96.38 1099 LEU C CA 1
ATOM 2997 C C . LEU C 2 43 ? 12.199 28.966 1.458 1.00 97.99 1099 LEU C C 1
ATOM 2998 O O . LEU C 2 43 ? 11.390 29.803 1.803 1.00 101.44 1099 LEU C O 1
ATOM 3003 N N . ARG C 2 44 ? 13.018 29.172 0.435 1.00 102.00 1100 ARG C N 1
ATOM 3004 C CA . ARG C 2 44 ? 12.942 30.424 -0.310 1.00 111.43 1100 ARG C CA 1
ATOM 3005 C C . ARG C 2 44 ? 11.836 30.351 -1.374 1.00 121.40 1100 ARG C C 1
ATOM 3006 O O . ARG C 2 44 ? 11.351 31.377 -1.871 1.00 120.53 1100 ARG C O 1
ATOM 3014 N N . TYR C 2 45 ? 11.396 29.128 -1.660 1.00 129.60 1101 TYR C N 1
ATOM 3015 C CA . TYR C 2 45 ? 10.304 28.848 -2.601 1.00 135.26 1101 TYR C CA 1
ATOM 3016 C C . TYR C 2 45 ? 8.929 29.313 -2.075 1.00 135.78 1101 TYR C C 1
ATOM 3017 O O . TYR C 2 45 ? 8.257 30.122 -2.713 1.00 141.07 1101 TYR C O 1
ATOM 3026 N N . LEU C 2 46 ? 8.536 28.819 -0.903 1.00 131.36 1102 LEU C N 1
ATOM 3027 C CA . LEU C 2 46 ? 7.644 29.541 -0.004 1.00 129.53 1102 LEU C CA 1
ATOM 3028 C C . LEU C 2 46 ? 8.370 30.874 0.241 1.00 132.28 1102 LEU C C 1
ATOM 3029 O O . LEU C 2 46 ? 9.531 30.963 -0.102 1.00 126.17 1102 LEU C O 1
ATOM 3034 N N . MET C 2 47 ? 7.705 31.885 0.806 1.00 139.26 1103 MET C N 1
ATOM 3035 C CA . MET C 2 47 ? 8.275 33.236 1.073 1.00 145.37 1103 MET C CA 1
ATOM 3036 C C . MET C 2 47 ? 8.298 34.196 -0.125 1.00 148.97 1103 MET C C 1
ATOM 3037 O O . MET C 2 47 ? 8.018 35.399 0.010 1.00 152.57 1103 MET C O 1
ATOM 3042 N N . ASP C 2 48 ? 8.760 33.693 -1.266 1.00 143.64 1104 ASP C N 1
ATOM 3043 C CA . ASP C 2 48 ? 8.840 34.501 -2.479 1.00 137.95 1104 ASP C CA 1
ATOM 3044 C C . ASP C 2 48 ? 7.481 34.413 -3.163 1.00 138.60 1104 ASP C C 1
ATOM 3045 O O . ASP C 2 48 ? 7.193 35.086 -4.164 1.00 140.08 1104 ASP C O 1
ATOM 3050 N N . THR C 2 49 ? 6.643 33.575 -2.567 1.00 137.42 1105 THR C N 1
ATOM 3051 C CA . THR C 2 49 ? 5.264 33.416 -2.966 1.00 137.76 1105 THR C CA 1
ATOM 3052 C C . THR C 2 49 ? 4.324 33.811 -1.831 1.00 136.88 1105 THR C C 1
ATOM 3053 O O . THR C 2 49 ? 3.487 34.701 -1.984 1.00 145.15 1105 THR C O 1
ATOM 3057 N N . GLY C 2 50 ? 4.480 33.151 -0.687 1.00 128.82 1106 GLY C N 1
ATOM 3058 C CA . GLY C 2 50 ? 3.501 33.225 0.380 1.00 127.67 1106 GLY C CA 1
ATOM 3059 C C . GLY C 2 50 ? 2.671 31.963 0.276 1.00 130.71 1106 GLY C C 1
ATOM 3060 O O . GLY C 2 50 ? 1.590 31.852 0.861 1.00 128.88 1106 GLY C O 1
ATOM 3061 N N . ARG C 2 51 ? 3.205 31.013 -0.490 1.00 137.83 1107 ARG C N 1
ATOM 3062 C CA . ARG C 2 51 ? 2.528 29.757 -0.794 1.00 146.66 1107 ARG C CA 1
ATOM 3063 C C . ARG C 2 51 ? 2.149 28.997 0.475 1.00 151.55 1107 ARG C C 1
ATOM 3064 O O . ARG C 2 51 ? 1.026 28.561 0.616 1.00 155.31 1107 ARG C O 1
ATOM 3072 N N . ASN C 2 52 ? 3.077 28.814 1.403 1.00 148.28 1108 ASN C N 1
ATOM 3073 C CA . ASN C 2 52 ? 2.689 28.268 2.704 1.00 145.73 1108 ASN C CA 1
ATOM 3074 C C . ASN C 2 52 ? 3.542 28.891 3.790 1.00 138.19 1108 ASN C C 1
ATOM 3075 O O . ASN C 2 52 ? 4.728 29.117 3.580 1.00 136.96 1108 ASN C O 1
ATOM 3080 N N . THR C 2 53 ? 2.959 29.188 4.947 1.00 133.97 1109 THR C N 1
ATOM 3081 C CA . THR C 2 53 ? 3.775 29.753 6.019 1.00 130.52 1109 THR C CA 1
ATOM 3082 C C . THR C 2 53 ? 3.855 28.862 7.262 1.00 130.27 1109 THR C C 1
ATOM 3083 O O . THR C 2 53 ? 4.506 29.224 8.238 1.00 132.07 1109 THR C O 1
ATOM 3087 N N . GLU C 2 54 ? 3.222 27.691 7.209 1.00 133.65 1110 GLU C N 1
ATOM 3088 C CA . GLU C 2 54 ? 3.314 26.680 8.273 1.00 138.60 1110 GLU C CA 1
ATOM 3089 C C . GLU C 2 54 ? 4.468 25.723 8.015 1.00 139.24 1110 GLU C C 1
ATOM 3090 O O . GLU C 2 54 ? 5.452 25.694 8.770 1.00 138.72 1110 GLU C O 1
ATOM 3096 N N . GLU C 2 55 ? 4.316 24.926 6.955 1.00 142.39 1111 GLU C N 1
ATOM 3097 C CA . GLU C 2 55 ? 5.399 24.130 6.390 1.00 143.65 1111 GLU C CA 1
ATOM 3098 C C . GLU C 2 55 ? 6.713 24.910 6.376 1.00 137.84 1111 GLU C C 1
ATOM 3099 O O . GLU C 2 55 ? 7.795 24.379 6.619 1.00 135.74 1111 GLU C O 1
ATOM 3105 N N . GLU C 2 56 ? 6.566 26.199 6.101 1.00 133.88 1112 GLU C N 1
ATOM 3106 C CA . GLU C 2 56 ? 7.643 27.177 6.050 1.00 130.97 1112 GLU C CA 1
ATOM 3107 C C . GLU C 2 56 ? 8.485 27.405 7.299 1.00 126.61 1112 GLU C C 1
ATOM 3108 O O . GLU C 2 56 ? 9.706 27.498 7.207 1.00 128.30 1112 GLU C O 1
ATOM 3114 N N . GLU C 2 57 ? 7.841 27.547 8.453 1.00 124.55 1113 GLU C N 1
ATOM 3115 C CA . GLU C 2 57 ? 8.583 27.702 9.696 1.00 116.50 1113 GLU C CA 1
ATOM 3116 C C . GLU C 2 57 ? 9.268 26.373 10.022 1.00 115.47 1113 GLU C C 1
ATOM 3117 O O . GLU C 2 57 ? 10.365 26.341 10.589 1.00 118.64 1113 GLU C O 1
ATOM 3123 N N . ALA C 2 58 ? 8.624 25.279 9.625 1.00 108.79 1114 ALA C N 1
ATOM 3124 C CA . ALA C 2 58 ? 9.220 23.958 9.764 1.00 106.55 1114 ALA C CA 1
ATOM 3125 C C . ALA C 2 58 ? 10.533 23.913 8.993 1.00 101.67 1114 ALA C C 1
ATOM 3126 O O . ALA C 2 58 ? 11.543 23.416 9.492 1.00 104.09 1114 ALA C O 1
ATOM 3128 N N . MET C 2 59 ? 10.517 24.468 7.786 1.00 96.38 1115 MET C N 1
ATOM 3129 C CA . MET C 2 59 ? 11.718 24.564 6.967 1.00 92.47 1115 MET C CA 1
ATOM 3130 C C . MET C 2 59 ? 12.741 25.508 7.587 1.00 92.55 1115 MET C C 1
ATOM 3131 O O . MET C 2 59 ? 13.939 25.203 7.643 1.00 88.21 1115 MET C O 1
ATOM 3136 N N . ALA C 2 60 ? 12.260 26.655 8.052 1.00 93.46 1116 ALA C N 1
ATOM 3137 C CA . ALA C 2 60 ? 13.108 27.627 8.726 1.00 89.20 1116 ALA C CA 1
ATOM 3138 C C . ALA C 2 60 ? 13.719 27.026 9.984 1.00 80.45 1116 ALA C C 1
ATOM 3139 O O . ALA C 2 60 ? 14.851 27.344 10.343 1.00 82.60 1116 ALA C O 1
ATOM 3141 N N . GLN C 2 61 ? 12.955 26.162 10.647 1.00 81.54 1117 GLN C N 1
ATOM 3142 C CA . GLN C 2 61 ? 13.416 25.463 11.841 1.00 85.31 1117 GLN C CA 1
ATOM 3143 C C . GLN C 2 61 ? 14.627 24.599 11.502 1.00 83.67 1117 GLN C C 1
ATOM 3144 O O . GLN C 2 61 ? 15.638 24.588 12.207 1.00 78.86 1117 GLN C O 1
ATOM 3150 N N . GLU C 2 62 ? 14.509 23.885 10.394 1.00 82.10 1118 GLU C N 1
ATOM 3151 C CA . GLU C 2 62 ? 15.500 22.902 10.019 1.00 85.46 1118 GLU C CA 1
ATOM 3152 C C . GLU C 2 62 ? 16.723 23.521 9.358 1.00 81.47 1118 GLU C C 1
ATOM 3153 O O . GLU C 2 62 ? 17.852 23.108 9.625 1.00 82.68 1118 GLU C O 1
ATOM 3159 N N . TRP C 2 63 ? 16.487 24.493 8.484 1.00 76.38 1119 TRP C N 1
ATOM 3160 C CA . TRP C 2 63 ? 17.563 25.294 7.914 1.00 73.88 1119 TRP C CA 1
ATOM 3161 C C . TRP C 2 63 ? 18.468 25.817 9.018 1.00 78.98 1119 TRP C C 1
ATOM 3162 O O . TRP C 2 63 ? 19.679 25.606 8.986 1.00 85.56 1119 TRP 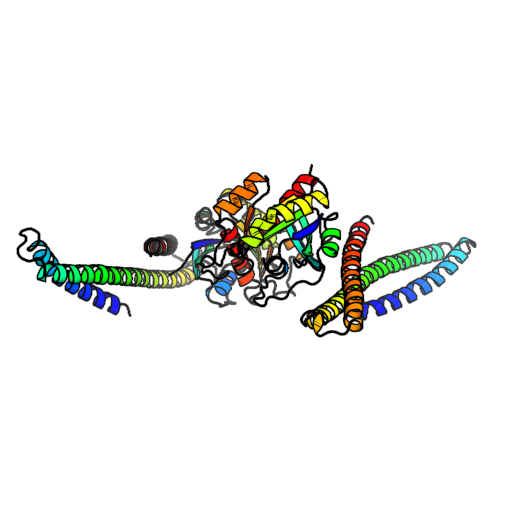C O 1
ATOM 3173 N N . PHE C 2 64 ? 17.873 26.482 10.005 1.00 80.33 1120 PHE C N 1
ATOM 3174 C CA . PHE C 2 64 ? 18.635 26.990 11.137 1.00 78.77 1120 PHE C CA 1
ATOM 3175 C C . PHE C 2 64 ? 19.385 25.860 11.839 1.00 75.16 1120 PHE C C 1
ATOM 3176 O O . PHE C 2 64 ? 20.521 26.037 12.274 1.00 70.20 1120 PHE C O 1
ATOM 3184 N N . MET C 2 65 ? 18.740 24.701 11.939 1.00 79.29 1121 MET C N 1
ATOM 3185 C CA . MET C 2 65 ? 19.364 23.531 12.539 1.00 79.76 1121 MET C CA 1
ATOM 3186 C C . MET C 2 65 ? 20.566 23.087 11.708 1.00 71.12 1121 MET C C 1
ATOM 3187 O O . MET C 2 65 ? 21.624 22.788 12.252 1.00 70.26 1121 MET C O 1
ATOM 3192 N N . LEU C 2 66 ? 20.390 23.043 10.390 1.00 70.21 1122 LEU C N 1
ATOM 3193 C CA . LEU C 2 66 ? 21.462 22.613 9.497 1.00 73.24 1122 LEU C CA 1
ATOM 3194 C C . LEU C 2 66 ? 22.610 23.605 9.482 1.00 74.32 1122 LEU C C 1
ATOM 3195 O O . LEU C 2 66 ? 23.769 23.214 9.361 1.00 78.64 1122 LEU C O 1
ATOM 3200 N N . VAL C 2 67 ? 22.292 24.890 9.607 1.00 74.55 1123 VAL C N 1
ATOM 3201 C CA . VAL C 2 67 ? 23.323 25.915 9.516 1.00 68.80 1123 VAL C CA 1
ATOM 3202 C C . VAL C 2 67 ? 24.365 25.798 10.632 1.00 69.09 1123 VAL C C 1
ATOM 3203 O O . VAL C 2 67 ? 25.554 25.728 10.333 1.00 68.89 1123 VAL C O 1
ATOM 3207 N N . ASN C 2 68 ? 23.969 25.759 11.904 1.00 74.61 1124 ASN C N 1
ATOM 3208 C CA . ASN C 2 68 ? 25.014 25.619 12.921 1.00 83.81 1124 ASN C CA 1
ATOM 3209 C C . ASN C 2 68 ? 25.348 24.161 13.244 1.00 77.38 1124 ASN C C 1
ATOM 3210 O O . ASN C 2 68 ? 26.274 23.901 14.021 1.00 72.20 1124 ASN C O 1
ATOM 3215 N N . LYS C 2 69 ? 24.645 23.203 12.639 1.00 67.69 1125 LYS C N 1
ATOM 3216 C CA . LYS C 2 69 ? 25.250 21.867 12.563 1.00 67.55 1125 LYS C CA 1
ATOM 3217 C C . LYS C 2 69 ? 26.463 21.980 11.644 1.00 63.55 1125 LYS C C 1
ATOM 3218 O O . LYS C 2 69 ? 27.537 21.456 11.950 1.00 65.71 1125 LYS C O 1
ATOM 3224 N N . LYS C 2 70 ? 26.298 22.688 10.529 1.00 69.33 1126 LYS C N 1
ATOM 3225 C CA . LYS C 2 70 ? 27.399 22.889 9.587 1.00 76.80 1126 LYS C CA 1
ATOM 3226 C C . LYS C 2 70 ? 28.529 23.684 10.227 1.00 81.27 1126 LYS C C 1
ATOM 3227 O O . LYS C 2 70 ? 29.703 23.388 10.021 1.00 88.93 1126 LYS C O 1
ATOM 3233 N N . ASN C 2 71 ? 28.166 24.698 11.005 1.00 74.76 1127 ASN C N 1
ATOM 3234 C CA . ASN C 2 71 ? 29.156 25.554 11.640 1.00 74.00 1127 ASN C CA 1
ATOM 3235 C C . ASN C 2 71 ? 29.902 24.857 12.774 1.00 74.68 1127 ASN C C 1
ATOM 3236 O O . ASN C 2 71 ? 31.083 25.114 12.987 1.00 72.15 1127 ASN C O 1
ATOM 3241 N N . ALA C 2 72 ? 29.202 24.000 13.515 1.00 68.41 1128 ALA C N 1
ATOM 3242 C CA . ALA C 2 72 ? 29.813 23.268 14.613 1.00 70.33 1128 ALA C CA 1
ATOM 3243 C C . ALA C 2 72 ? 30.894 22.391 14.032 1.00 76.53 1128 ALA C C 1
ATOM 3244 O O . ALA C 2 72 ? 31.983 22.243 14.596 1.00 73.78 1128 ALA C O 1
ATOM 3246 N N . LEU C 2 73 ? 30.573 21.829 12.875 1.00 76.33 1129 LEU C N 1
ATOM 3247 C CA . LEU C 2 73 ? 31.419 20.843 12.236 1.00 84.48 1129 LEU C CA 1
ATOM 3248 C C . LEU C 2 73 ? 32.649 21.487 11.623 1.00 87.54 1129 LEU C C 1
ATOM 3249 O O . LEU C 2 73 ? 33.754 20.960 11.763 1.00 89.19 1129 LEU C O 1
ATOM 3254 N N . ILE C 2 74 ? 32.455 22.610 10.940 1.00 86.97 1130 ILE C N 1
ATOM 3255 C CA . ILE C 2 74 ? 33.575 23.338 10.363 1.00 87.10 1130 ILE C CA 1
ATOM 3256 C C . ILE C 2 74 ? 34.552 23.765 11.468 1.00 92.39 1130 ILE C C 1
ATOM 3257 O O . ILE C 2 74 ? 35.772 23.724 11.287 1.00 96.02 1130 ILE C O 1
ATOM 3262 N N . ARG C 2 75 ? 34.012 24.126 12.627 1.00 87.49 1131 ARG C N 1
ATOM 3263 C CA . ARG C 2 75 ? 34.852 24.495 13.756 1.00 82.88 1131 ARG C CA 1
ATOM 3264 C C . ARG C 2 75 ? 35.645 23.298 14.262 1.00 88.59 1131 ARG C C 1
ATOM 3265 O O . ARG C 2 75 ? 36.821 23.429 14.602 1.00 86.85 1131 ARG C O 1
ATOM 3273 N N . ARG C 2 76 ? 35.010 22.129 14.293 1.00 87.31 1132 ARG C N 1
ATOM 3274 C CA . ARG C 2 76 ? 35.690 20.917 14.742 1.00 93.35 1132 ARG C CA 1
ATOM 3275 C C . ARG C 2 76 ? 36.699 20.440 13.705 1.00 93.04 1132 ARG C C 1
ATOM 3276 O O . ARG C 2 76 ? 37.771 19.941 14.053 1.00 92.34 1132 ARG C O 1
ATOM 3284 N N . MET C 2 77 ? 36.347 20.598 12.434 1.00 89.06 1133 MET C N 1
ATOM 3285 C CA . MET C 2 77 ? 37.269 20.294 11.352 1.00 80.20 1133 MET C CA 1
ATOM 3286 C C . MET C 2 77 ? 38.472 21.227 11.394 1.00 76.11 1133 MET C C 1
ATOM 3287 O O . MET C 2 77 ? 39.606 20.784 11.244 1.00 73.01 1133 MET C O 1
ATOM 3292 N N . ASN C 2 78 ? 38.216 22.517 11.593 1.00 76.10 1134 ASN C N 1
ATOM 3293 C CA . ASN C 2 78 ? 39.280 23.514 11.622 1.00 77.81 1134 ASN C CA 1
ATOM 3294 C C . ASN C 2 78 ? 40.314 23.204 12.693 1.00 80.33 1134 ASN C C 1
ATOM 3295 O O . ASN C 2 78 ? 41.513 23.322 12.455 1.00 77.87 1134 ASN C O 1
ATOM 3300 N N . GLN C 2 79 ? 39.844 22.788 13.866 1.00 80.52 1135 GLN C N 1
ATOM 3301 C CA . GLN C 2 79 ? 40.744 22.435 14.952 1.00 84.06 1135 GLN C CA 1
ATOM 3302 C C . GLN C 2 79 ? 41.471 21.121 14.657 1.00 79.77 1135 GLN C C 1
ATOM 3303 O O . GLN C 2 79 ? 42.632 20.972 15.018 1.00 81.88 1135 GLN C O 1
ATOM 3309 N N . LEU C 2 80 ? 40.805 20.182 13.985 1.00 79.21 1136 LEU C N 1
ATOM 3310 C CA . LEU C 2 80 ? 41.435 18.909 13.647 1.00 79.26 1136 LEU C CA 1
ATOM 3311 C C . LEU C 2 80 ? 42.534 19.091 12.606 1.00 77.24 1136 LEU C C 1
ATOM 3312 O O . LEU C 2 80 ? 43.605 18.501 12.721 1.00 74.32 1136 LEU C O 1
ATOM 3317 N N . SER C 2 81 ? 42.253 19.893 11.583 1.00 73.44 1137 SER C N 1
ATOM 3318 C CA . SER C 2 81 ? 43.232 20.171 10.535 1.00 74.68 1137 SER C CA 1
ATOM 3319 C C . SER C 2 81 ? 44.444 20.891 11.106 1.00 73.15 1137 SER C C 1
ATOM 3320 O O . SER C 2 81 ? 45.579 20.573 10.767 1.00 69.68 1137 SER C O 1
ATOM 3323 N N . LEU C 2 82 ? 44.188 21.864 11.974 1.00 73.20 1138 LEU C N 1
ATOM 3324 C CA . LEU C 2 82 ? 45.256 22.632 12.592 1.00 82.90 1138 LEU C CA 1
ATOM 3325 C C . LEU C 2 82 ? 46.109 21.715 13.465 1.00 81.89 1138 LEU C C 1
ATOM 3326 O O . LEU C 2 82 ? 47.323 21.883 13.561 1.00 83.96 1138 LEU C O 1
ATOM 3331 N N . LEU C 2 83 ? 45.467 20.733 14.087 1.00 78.84 1139 LEU C N 1
ATOM 3332 C CA . LEU C 2 83 ? 46.177 19.754 14.897 1.00 75.08 1139 LEU C CA 1
ATOM 3333 C C . LEU C 2 83 ? 47.030 18.843 14.032 1.00 76.31 1139 LEU C C 1
ATOM 3334 O O . LEU C 2 83 ? 48.152 18.498 14.402 1.00 76.05 1139 LEU C O 1
ATOM 3339 N N . GLU C 2 84 ? 46.504 18.454 12.877 1.00 66.04 1140 GLU C N 1
ATOM 3340 C CA . GLU C 2 84 ? 47.235 17.546 12.013 1.00 69.85 1140 GLU C CA 1
ATOM 3341 C C . GLU C 2 84 ? 48.479 18.212 11.437 1.00 65.71 1140 GLU C C 1
ATOM 3342 O O . GLU C 2 84 ? 49.543 17.599 11.393 1.00 65.64 1140 GLU C O 1
ATOM 3348 N N . LYS C 2 85 ? 48.347 19.461 10.999 1.00 60.92 1141 LYS C N 1
ATOM 3349 C CA . LYS C 2 85 ? 49.489 20.183 10.426 1.00 64.42 1141 LYS C CA 1
ATOM 3350 C C . LYS C 2 85 ? 50.576 20.389 11.481 1.00 62.05 1141 LYS C C 1
ATOM 3351 O O . LYS C 2 85 ? 51.766 20.328 11.176 1.00 65.61 1141 LYS C O 1
ATOM 3357 N N . GLU C 2 86 ? 50.154 20.607 12.723 1.00 61.97 1142 GLU C N 1
ATOM 3358 C CA . GLU C 2 86 ? 51.076 20.762 13.833 1.00 62.97 1142 GLU C CA 1
ATOM 3359 C C . GLU C 2 86 ? 51.877 19.490 14.112 1.00 69.10 1142 GLU C C 1
ATOM 3360 O O . GLU C 2 86 ? 53.113 19.523 14.159 1.00 70.51 1142 GLU C O 1
ATOM 3366 N N . HIS C 2 87 ? 51.184 18.368 14.286 1.00 72.67 1143 HIS C N 1
ATOM 3367 C CA . HIS C 2 87 ? 51.868 17.094 14.493 1.00 75.94 1143 HIS C CA 1
ATOM 3368 C C . HIS C 2 87 ? 52.807 16.796 13.333 1.00 71.89 1143 HIS C C 1
ATOM 3369 O O . HIS C 2 87 ? 53.886 16.230 13.524 1.00 76.31 1143 HIS C O 1
ATOM 3376 N N . ASP C 2 88 ? 52.404 17.195 12.130 1.00 64.54 1144 ASP C N 1
ATOM 3377 C CA . ASP C 2 88 ? 53.246 17.016 10.952 1.00 68.84 1144 ASP C CA 1
ATOM 3378 C C . ASP C 2 88 ? 54.523 17.845 11.040 1.00 64.60 1144 ASP C C 1
ATOM 3379 O O . ASP C 2 88 ? 55.618 17.342 10.798 1.00 62.00 1144 ASP C O 1
ATOM 3384 N N . LEU C 2 89 ? 54.357 19.127 11.350 1.00 63.96 1145 LEU C N 1
ATOM 3385 C CA . LEU C 2 89 ? 55.476 20.057 11.447 1.00 60.05 1145 LEU C CA 1
ATOM 3386 C C . LEU C 2 89 ? 56.398 19.659 12.582 1.00 59.63 1145 LEU C C 1
ATOM 3387 O O . LEU C 2 89 ? 57.622 19.688 12.434 1.00 56.62 1145 LEU C O 1
ATOM 3392 N N . GLU C 2 90 ? 55.809 19.280 13.713 1.00 55.11 1146 GLU C N 1
ATOM 3393 C CA . GLU C 2 90 ? 56.590 18.830 14.856 1.00 59.81 1146 GLU C CA 1
ATOM 3394 C C . GLU C 2 90 ? 57.495 17.644 14.498 1.00 66.50 1146 GLU C C 1
ATOM 3395 O O . GLU C 2 90 ? 58.691 17.641 14.807 1.00 65.58 1146 GLU C O 1
ATOM 3401 N N . ARG C 2 91 ? 56.935 16.647 13.827 1.00 68.42 1147 ARG C N 1
ATOM 3402 C CA . ARG C 2 91 ? 57.704 15.452 13.516 1.00 79.75 1147 ARG C CA 1
ATOM 3403 C C . ARG C 2 91 ? 58.731 15.729 12.421 1.00 70.78 1147 ARG C C 1
ATOM 3404 O O . ARG C 2 91 ? 59.820 15.169 12.451 1.00 73.17 1147 ARG C O 1
ATOM 3412 N N . ARG C 2 92 ? 58.406 16.608 11.477 1.00 63.93 1148 ARG C N 1
ATOM 3413 C CA . ARG C 2 92 ? 59.402 17.048 10.500 1.00 57.16 1148 ARG C CA 1
ATOM 3414 C C . ARG C 2 92 ? 60.553 17.790 11.190 1.00 60.47 1148 ARG C C 1
ATOM 3415 O O . ARG C 2 92 ? 61.729 17.563 10.877 1.00 56.20 1148 ARG C O 1
ATOM 3423 N N . TYR C 2 93 ? 60.209 18.676 12.126 1.00 56.55 1149 TYR C N 1
ATOM 3424 C CA . TYR C 2 93 ? 61.223 19.411 12.890 1.00 56.77 1149 TYR C CA 1
ATOM 3425 C C . TYR C 2 93 ? 62.096 18.425 13.660 1.00 55.46 1149 TYR C C 1
ATOM 3426 O O . TYR C 2 93 ? 63.318 18.447 13.534 1.00 51.95 1149 TYR C O 1
ATOM 3435 N N . GLU C 2 94 ? 61.463 17.554 14.442 1.00 54.42 1150 GLU C N 1
ATOM 3436 C CA . GLU C 2 94 ? 62.177 16.577 15.257 1.00 65.15 1150 GLU C CA 1
ATOM 3437 C C . GLU C 2 94 ? 63.160 15.748 14.435 1.00 72.68 1150 GLU C C 1
ATOM 3438 O O . GLU C 2 94 ? 64.265 15.452 14.892 1.00 70.95 1150 GLU C O 1
ATOM 3444 N N . LEU C 2 95 ? 62.783 15.398 13.209 1.00 76.00 1151 LEU C N 1
ATOM 3445 C CA . LEU C 2 95 ? 63.599 14.466 12.450 1.00 77.31 1151 LEU C CA 1
ATOM 3446 C C . LEU C 2 95 ? 64.751 15.215 11.787 1.00 72.68 1151 LEU C C 1
ATOM 3447 O O . LEU C 2 95 ? 65.873 14.724 11.728 1.00 72.53 1151 LEU C O 1
ATOM 3452 N N . LEU C 2 96 ? 64.465 16.415 11.304 1.00 65.49 1152 LEU C N 1
ATOM 3453 C CA . LEU C 2 96 ? 65.481 17.290 10.727 1.00 59.64 1152 LEU C CA 1
ATOM 3454 C C . LEU C 2 96 ? 66.456 17.811 11.787 1.00 59.31 1152 LEU C C 1
ATOM 3455 O O . LEU C 2 96 ? 67.644 17.990 11.529 1.00 60.79 1152 LEU C O 1
ATOM 3460 N N . ASN C 2 97 ? 65.953 18.047 12.988 1.00 53.02 1153 ASN C N 1
ATOM 3461 C CA . ASN C 2 97 ? 66.845 18.413 14.072 1.00 59.44 1153 ASN C CA 1
ATOM 3462 C C . ASN C 2 97 ? 67.833 17.286 14.404 1.00 63.86 1153 ASN C C 1
ATOM 3463 O O . ASN C 2 97 ? 69.049 17.506 14.429 1.00 60.33 1153 ASN C O 1
ATOM 3468 N N . ARG C 2 98 ? 67.308 16.085 14.646 1.00 64.51 1154 ARG C N 1
ATOM 3469 C CA . ARG C 2 98 ? 68.142 14.906 14.905 1.00 60.41 1154 ARG C CA 1
ATOM 3470 C C . ARG C 2 98 ? 69.139 14.705 13.795 1.00 60.51 1154 ARG C C 1
ATOM 3471 O O . ARG C 2 98 ? 70.290 14.297 14.014 1.00 65.74 1154 ARG C O 1
ATOM 3479 N N . GLU C 2 99 ? 68.688 14.985 12.586 1.00 57.03 1155 GLU C N 1
ATOM 3480 C CA . GLU C 2 99 ? 69.516 14.747 11.425 1.00 63.29 1155 GLU C CA 1
ATOM 3481 C C . GLU C 2 99 ? 70.707 15.679 11.414 1.00 59.97 1155 GLU C C 1
ATOM 3482 O O . GLU C 2 99 ? 71.838 15.254 11.207 1.00 67.10 1155 GLU C O 1
ATOM 3488 N N . LEU C 2 100 ? 70.453 16.957 11.643 1.00 58.99 1156 LEU C N 1
ATOM 3489 C CA . LEU C 2 100 ? 71.504 17.943 11.464 1.00 69.95 1156 LEU C CA 1
ATOM 3490 C C . LEU C 2 100 ? 72.391 17.931 12.722 1.00 67.22 1156 LEU C C 1
ATOM 3491 O O . LEU C 2 100 ? 73.540 18.370 12.689 1.00 62.38 1156 LEU C O 1
ATOM 3496 N N . ARG C 2 101 ? 71.870 17.400 13.827 1.00 66.74 1157 ARG C N 1
ATOM 3497 C CA . ARG C 2 101 ? 72.717 17.198 14.997 1.00 69.05 1157 ARG C CA 1
ATOM 3498 C C . ARG C 2 101 ? 73.841 16.240 14.620 1.00 75.15 1157 ARG C C 1
ATOM 3499 O O . ARG C 2 101 ? 74.997 16.448 14.983 1.00 73.91 1157 ARG C O 1
ATOM 3507 N N . ALA C 2 102 ? 73.494 15.195 13.878 1.00 75.93 1158 ALA C N 1
ATOM 3508 C CA . ALA C 2 102 ? 74.484 14.230 13.410 1.00 78.30 1158 ALA C CA 1
ATOM 3509 C C . ALA C 2 102 ? 75.445 14.856 12.398 1.00 76.45 1158 ALA C C 1
ATOM 3510 O O . ALA C 2 102 ? 76.639 14.555 12.400 1.00 80.33 1158 ALA C O 1
ATOM 3512 N N . MET C 2 103 ? 74.923 15.734 11.545 1.00 71.76 1159 MET C N 1
ATOM 3513 C CA . MET C 2 103 ? 75.725 16.394 10.516 1.00 72.46 1159 MET C CA 1
ATOM 3514 C C . MET C 2 103 ? 76.703 17.418 11.075 1.00 72.14 1159 MET C C 1
ATOM 3515 O O . MET C 2 103 ? 77.880 17.406 10.715 1.00 73.91 1159 MET C O 1
ATOM 3520 N N . LEU C 2 104 ? 76.216 18.316 11.927 1.00 70.68 1160 LEU C N 1
ATOM 3521 C CA . LEU C 2 104 ? 77.077 19.337 12.530 1.00 79.33 1160 LEU C CA 1
ATOM 3522 C C . LEU C 2 104 ? 78.136 18.746 13.445 1.00 72.84 1160 LEU C C 1
ATOM 3523 O O . LEU C 2 104 ? 79.159 19.378 13.682 1.00 68.15 1160 LEU C O 1
ATOM 3528 N N . ALA C 2 105 ? 77.864 17.546 13.962 1.00 73.16 1161 ALA C N 1
ATOM 3529 C CA . ALA C 2 105 ? 78.757 16.852 14.888 1.00 79.97 1161 ALA C CA 1
ATOM 3530 C C . ALA C 2 105 ? 80.026 16.390 14.188 1.00 88.95 1161 ALA C C 1
ATOM 3531 O O . ALA C 2 105 ? 81.014 16.035 14.833 1.00 93.53 1161 ALA C O 1
ATOM 3533 N N . ILE C 2 106 ? 79.985 16.380 12.861 1.00 93.14 1162 ILE C N 1
ATOM 3534 C CA . ILE C 2 106 ? 81.163 16.058 12.077 1.00 95.55 1162 ILE C CA 1
ATOM 3535 C C . ILE C 2 106 ? 81.982 17.323 11.883 1.00 104.39 1162 ILE C C 1
ATOM 3536 O O . ILE C 2 106 ? 81.436 18.417 11.704 1.00 99.26 1162 ILE C O 1
ATOM 3541 N N . GLU C 2 107 ? 83.297 17.160 11.952 1.00 116.36 1163 GLU C N 1
ATOM 3542 C CA . GLU C 2 107 ? 84.239 18.248 11.752 1.00 128.17 1163 GLU C CA 1
ATOM 3543 C C . GLU C 2 107 ? 84.122 18.791 10.331 1.00 135.51 1163 GLU C C 1
ATOM 3544 O O . GLU C 2 107 ? 83.763 18.057 9.409 1.00 139.34 1163 GLU C O 1
ATOM 3550 N N . ASP C 2 108 ? 84.426 20.075 10.155 1.00 136.35 1164 ASP C N 1
ATOM 3551 C CA . ASP C 2 108 ? 84.230 20.734 8.866 1.00 133.14 1164 ASP C CA 1
ATOM 3552 C C . ASP C 2 108 ? 85.335 20.415 7.866 1.00 129.04 1164 ASP C C 1
ATOM 3553 O O . ASP C 2 108 ? 85.129 20.499 6.656 1.00 129.18 1164 ASP C O 1
ATOM 3558 N N . TRP C 2 109 ? 86.503 20.035 8.369 1.00 125.47 1165 TRP C N 1
ATOM 3559 C CA . TRP C 2 109 ? 87.614 19.686 7.493 1.00 124.98 1165 TRP C CA 1
ATOM 3560 C C . TRP C 2 109 ? 87.377 18.347 6.799 1.00 124.31 1165 TRP C C 1
ATOM 3561 O O . TRP C 2 109 ? 88.158 17.943 5.939 1.00 121.89 1165 TRP C O 1
ATOM 3572 N N . GLN C 2 110 ? 86.290 17.671 7.161 1.00 122.79 1166 GLN C N 1
ATOM 3573 C CA . GLN C 2 110 ? 86.061 16.300 6.712 1.00 122.77 1166 GLN C CA 1
ATOM 3574 C C . GLN C 2 110 ? 85.061 16.159 5.545 1.00 115.16 1166 GLN C C 1
ATOM 3575 O O . GLN C 2 110 ? 85.112 15.176 4.803 1.00 120.31 1166 GLN C O 1
ATOM 3581 N N . LYS C 2 111 ? 84.176 17.139 5.368 1.00 99.11 1167 LYS C N 1
ATOM 3582 C CA . LYS C 2 111 ? 83.091 17.041 4.373 1.00 93.19 1167 LYS C CA 1
ATOM 3583 C C . LYS C 2 111 ? 83.354 17.769 3.038 1.00 96.85 1167 LYS C C 1
ATOM 3584 O O . LYS C 2 111 ? 84.210 18.638 2.986 1.00 97.38 1167 LYS C O 1
ATOM 3590 N N . THR C 2 112 ? 82.633 17.433 1.960 1.00 99.92 1168 THR C N 1
ATOM 3591 C CA . THR C 2 112 ? 82.767 18.217 0.731 1.00 107.22 1168 THR C CA 1
ATOM 3592 C C . THR C 2 112 ? 82.179 19.589 1.084 1.00 109.34 1168 THR C C 1
ATOM 3593 O O . THR C 2 112 ? 81.496 19.746 2.109 1.00 109.96 1168 THR C O 1
ATOM 3597 N N . GLU C 2 113 ? 82.441 20.595 0.261 1.00 112.01 1169 GLU C N 1
ATOM 3598 C CA . GLU C 2 113 ? 81.831 21.889 0.532 1.00 113.33 1169 GLU C CA 1
ATOM 3599 C C . GLU C 2 113 ? 80.360 21.829 0.118 1.00 110.36 1169 GLU C C 1
ATOM 3600 O O . GLU C 2 113 ? 79.523 22.453 0.760 1.00 112.10 1169 GLU C O 1
ATOM 3606 N N . ALA C 2 114 ? 80.038 21.024 -0.890 1.00 102.35 1170 ALA C N 1
ATOM 3607 C CA . ALA C 2 114 ? 78.644 20.808 -1.271 1.00 95.47 1170 ALA C CA 1
ATOM 3608 C C . ALA C 2 114 ? 77.746 20.485 -0.075 1.00 99.17 1170 ALA C C 1
ATOM 3609 O O . ALA C 2 114 ? 76.676 21.044 0.077 1.00 95.37 1170 ALA C O 1
ATOM 3611 N N . GLN C 2 115 ? 78.221 19.582 0.761 1.00 101.51 1171 GLN C N 1
ATOM 3612 C CA . GLN C 2 115 ? 77.673 19.364 2.081 1.00 104.51 1171 GLN C CA 1
ATOM 3613 C C . GLN C 2 115 ? 77.807 20.427 3.178 1.00 99.79 1171 GLN C C 1
ATOM 3614 O O . GLN C 2 115 ? 76.986 20.426 4.101 1.00 101.44 1171 GLN C O 1
ATOM 3620 N N . LYS C 2 116 ? 78.789 21.320 3.132 1.00 100.93 1172 LYS C N 1
ATOM 3621 C CA . LYS C 2 116 ? 78.785 22.365 4.148 1.00 93.88 1172 LYS C CA 1
ATOM 3622 C C . LYS C 2 116 ? 77.712 23.386 3.746 1.00 91.89 1172 LYS C C 1
ATOM 3623 O O . LYS C 2 116 ? 77.096 24.042 4.591 1.00 89.35 1172 LYS C O 1
ATOM 3629 N N . ARG C 2 117 ? 77.454 23.470 2.446 1.00 90.82 1173 ARG C N 1
ATOM 3630 C CA . ARG C 2 117 ? 76.516 24.448 1.916 1.00 95.45 1173 ARG C CA 1
ATOM 3631 C C . ARG C 2 117 ? 75.097 23.946 2.031 1.00 84.29 1173 ARG C C 1
ATOM 3632 O O . ARG C 2 117 ? 74.150 24.725 2.126 1.00 83.79 1173 ARG C O 1
ATOM 3640 N N . ARG C 2 118 ? 74.960 22.628 2.002 1.00 75.07 1174 ARG C N 1
ATOM 3641 C CA . ARG C 2 118 ? 73.656 22.005 2.136 1.00 80.74 1174 ARG C CA 1
ATOM 3642 C C . ARG C 2 118 ? 73.257 21.971 3.610 1.00 80.63 1174 ARG C C 1
ATOM 3643 O O . ARG C 2 118 ? 72.075 22.030 3.938 1.00 82.92 1174 ARG C O 1
ATOM 3651 N N . GLU C 2 119 ? 74.251 21.919 4.494 1.00 78.58 1175 GLU C N 1
ATOM 3652 C CA . GLU C 2 119 ? 74.005 22.088 5.924 1.00 82.00 1175 GLU C CA 1
ATOM 3653 C C . GLU C 2 119 ? 73.402 23.455 6.212 1.00 79.79 1175 GLU C C 1
ATOM 3654 O O . GLU C 2 119 ? 72.481 23.574 7.026 1.00 82.29 1175 GLU C O 1
ATOM 3660 N N . GLN C 2 120 ? 73.913 24.486 5.544 1.00 73.78 1176 GLN C N 1
ATOM 3661 C CA . GLN C 2 120 ? 73.355 25.818 5.716 1.00 73.76 1176 GLN C CA 1
ATOM 3662 C C . GLN C 2 120 ? 71.916 25.865 5.224 1.00 76.42 1176 GLN C C 1
ATOM 3663 O O . GLN C 2 120 ? 71.053 26.483 5.849 1.00 75.42 1176 GLN C O 1
ATOM 3669 N N . LEU C 2 121 ? 71.660 25.206 4.101 1.00 72.46 1177 LEU C N 1
ATOM 3670 C CA . LEU C 2 121 ? 70.312 25.138 3.576 1.00 67.32 1177 LEU C CA 1
ATOM 3671 C C . LEU C 2 121 ? 69.389 24.420 4.554 1.00 63.67 1177 LEU C C 1
ATOM 3672 O O . LEU C 2 121 ? 68.258 24.856 4.793 1.00 64.12 1177 LEU C O 1
ATOM 3677 N N . LEU C 2 122 ? 69.878 23.325 5.125 1.00 66.49 1178 LEU C N 1
ATOM 3678 C CA . LEU C 2 122 ? 69.096 22.561 6.087 1.00 67.97 1178 LEU C CA 1
ATOM 3679 C C . LEU C 2 122 ? 68.815 23.375 7.346 1.00 63.66 1178 LEU C C 1
ATOM 3680 O O . LEU C 2 122 ? 67.711 23.313 7.893 1.00 58.60 1178 LEU C O 1
ATOM 3685 N N . LEU C 2 123 ? 69.814 24.138 7.786 1.00 66.53 1179 LEU C N 1
ATOM 3686 C CA . LEU C 2 123 ? 69.690 25.035 8.936 1.00 59.60 1179 LEU C CA 1
ATOM 3687 C C . LEU C 2 123 ? 68.570 26.037 8.705 1.00 63.65 1179 LEU C C 1
ATOM 3688 O O . LEU C 2 123 ? 67.725 26.276 9.577 1.00 57.00 1179 LEU C O 1
ATOM 3693 N N . ASP C 2 124 ? 68.566 26.614 7.511 1.00 70.92 1180 ASP C N 1
ATOM 3694 C CA . ASP C 2 124 ? 67.523 27.543 7.106 1.00 71.39 1180 ASP C CA 1
ATOM 3695 C C . ASP C 2 124 ? 66.171 26.847 7.063 1.00 65.43 1180 ASP C C 1
ATOM 3696 O O . ASP C 2 124 ? 65.152 27.428 7.428 1.00 57.72 1180 ASP C O 1
ATOM 3701 N N . GLU C 2 125 ? 66.176 25.595 6.627 1.00 61.96 1181 GLU C N 1
ATOM 3702 C CA . GLU C 2 125 ? 64.957 24.798 6.580 1.00 66.05 1181 GLU C CA 1
ATOM 3703 C C . GLU C 2 125 ? 64.389 24.562 7.987 1.00 60.83 1181 GLU C C 1
ATOM 3704 O O . GLU C 2 125 ? 63.173 24.576 8.190 1.00 54.29 1181 GLU C O 1
ATOM 3710 N N . LEU C 2 126 ? 65.280 24.368 8.958 1.00 51.88 1182 LEU C N 1
ATOM 3711 C CA . LEU C 2 126 ? 64.874 24.068 10.321 1.00 52.18 1182 LEU C CA 1
ATOM 3712 C C . LEU C 2 126 ? 64.210 25.298 10.908 1.00 55.30 1182 LEU C C 1
ATOM 3713 O O . LEU C 2 126 ? 63.203 25.201 11.612 1.00 52.50 1182 LEU C O 1
ATOM 3718 N N . VAL C 2 127 ? 64.767 26.460 10.584 1.00 48.50 1183 VAL C N 1
ATOM 3719 C CA . VAL C 2 127 ? 64.189 27.730 10.988 1.00 48.32 1183 VAL C CA 1
ATOM 3720 C C . VAL C 2 127 ? 62.830 28.008 10.335 1.00 59.74 1183 VAL C C 1
ATOM 3721 O O . VAL C 2 127 ? 61.934 28.561 10.972 1.00 56.46 1183 VAL C O 1
ATOM 3725 N N . ALA C 2 128 ? 62.675 27.637 9.068 1.00 54.25 1184 ALA C N 1
ATOM 3726 C CA . ALA C 2 128 ? 61.391 27.821 8.384 1.00 51.72 1184 ALA C CA 1
ATOM 3727 C C . ALA C 2 128 ? 60.303 26.976 9.049 1.00 50.50 1184 ALA C C 1
ATOM 3728 O O . ALA C 2 128 ? 59.165 27.413 9.195 1.00 52.66 1184 ALA C O 1
ATOM 3730 N N . LEU C 2 129 ? 60.668 25.757 9.442 1.00 50.22 1185 LEU C N 1
ATOM 3731 C CA . LEU C 2 129 ? 59.757 24.865 10.151 1.00 48.44 1185 LEU C CA 1
ATOM 3732 C C . LEU C 2 129 ? 59.289 25.472 11.467 1.00 46.05 1185 LEU C C 1
ATOM 3733 O O . LEU C 2 129 ? 58.112 25.392 11.787 1.00 50.88 1185 LEU C O 1
ATOM 3738 N N . VAL C 2 130 ? 60.202 26.059 12.246 1.00 46.39 1186 VAL C N 1
ATOM 3739 C CA . VAL C 2 130 ? 59.794 26.678 13.506 1.00 46.52 1186 VAL C CA 1
ATOM 3740 C C . VAL C 2 130 ? 58.845 27.841 13.220 1.00 46.34 1186 VAL C C 1
ATOM 3741 O O . VAL C 2 130 ? 57.818 28.016 13.896 1.00 46.33 1186 VAL C O 1
ATOM 3745 N N . ASN C 2 131 ? 59.168 28.624 12.199 1.00 46.40 1187 ASN C N 1
ATOM 3746 C CA . ASN C 2 131 ? 58.288 29.729 11.808 1.00 50.95 1187 ASN C CA 1
ATOM 3747 C C . ASN C 2 131 ? 56.922 29.237 11.307 1.00 45.86 1187 ASN C C 1
ATOM 3748 O O . ASN C 2 131 ? 55.909 29.896 11.542 1.00 51.83 1187 ASN C O 1
ATOM 3753 N N . LYS C 2 132 ? 56.891 28.089 10.626 1.00 45.52 1188 LYS C N 1
ATOM 3754 C CA . LYS C 2 132 ? 55.607 27.546 10.144 1.00 47.61 1188 LYS C CA 1
ATOM 3755 C C . LYS C 2 132 ? 54.770 27.096 11.335 1.00 55.00 1188 LYS C C 1
ATOM 3756 O O . LYS C 2 132 ? 53.541 27.253 11.351 1.00 46.64 1188 LYS C O 1
ATOM 3762 N N . ARG C 2 133 ? 55.449 26.566 12.349 1.00 50.79 1189 ARG C N 1
ATOM 3763 C CA . ARG C 2 133 ? 54.799 26.175 13.591 1.00 47.63 1189 ARG C CA 1
ATOM 3764 C C . ARG C 2 133 ? 54.268 27.398 14.315 1.00 49.55 1189 ARG C C 1
ATOM 3765 O O . ARG C 2 133 ? 53.156 27.383 14.848 1.00 48.35 1189 ARG C O 1
ATOM 3773 N N . ASP C 2 134 ? 55.059 28.465 14.330 1.00 46.23 1190 ASP C N 1
ATOM 3774 C CA . ASP C 2 134 ? 54.661 29.675 15.022 1.00 46.86 1190 ASP C CA 1
ATOM 3775 C C . ASP C 2 134 ? 53.452 30.288 14.302 1.00 48.96 1190 ASP C C 1
ATOM 3776 O O . ASP C 2 134 ? 52.589 30.888 14.929 1.00 52.35 1190 ASP C O 1
ATOM 3781 N N . ALA C 2 135 ? 53.393 30.110 12.991 1.00 51.48 1191 ALA C N 1
ATOM 3782 C CA . ALA C 2 135 ? 52.229 30.535 12.206 1.00 59.50 1191 ALA C CA 1
ATOM 3783 C C . ALA C 2 135 ? 50.930 29.848 12.647 1.00 53.76 1191 ALA C C 1
ATOM 3784 O O . ALA C 2 135 ? 49.885 30.490 12.748 1.00 57.04 1191 ALA C O 1
ATOM 3786 N N . LEU C 2 136 ? 50.990 28.540 12.875 1.00 52.09 1192 LEU C N 1
ATOM 3787 C CA . LEU C 2 136 ? 49.829 27.804 13.356 1.00 57.87 1192 LEU C CA 1
ATOM 3788 C C . LEU C 2 136 ? 49.357 28.297 14.714 1.00 69.13 1192 LEU C C 1
ATOM 3789 O O . LEU C 2 136 ? 48.160 28.296 14.991 1.00 71.94 1192 LEU C O 1
ATOM 3794 N N . VAL C 2 137 ? 50.295 28.699 15.572 1.00 63.83 1193 VAL C N 1
ATOM 3795 C CA . VAL C 2 137 ? 49.930 29.243 16.874 1.00 58.58 1193 VAL C CA 1
ATOM 3796 C C . VAL C 2 137 ? 49.127 30.527 16.742 1.00 64.23 1193 VAL C C 1
ATOM 3797 O O . VAL C 2 137 ? 48.116 30.711 17.423 1.00 66.45 1193 VAL C O 1
ATOM 3801 N N . ARG C 2 138 ? 49.590 31.427 15.880 1.00 70.24 1194 ARG C N 1
ATOM 3802 C CA . ARG C 2 138 ? 48.864 32.662 15.620 1.00 75.01 1194 ARG C CA 1
ATOM 3803 C C . ARG C 2 138 ? 47.519 32.332 14.975 1.00 78.46 1194 ARG C C 1
ATOM 3804 O O . ARG C 2 138 ? 46.497 32.942 15.290 1.00 82.61 1194 ARG C O 1
ATOM 3812 N N . ASP C 2 139 ? 47.531 31.331 14.103 1.00 80.60 1195 ASP C N 1
ATOM 3813 C CA . ASP C 2 139 ? 46.319 30.804 13.479 1.00 88.44 1195 ASP C CA 1
ATOM 3814 C C . ASP C 2 139 ? 45.315 30.207 14.471 1.00 85.51 1195 ASP C C 1
ATOM 3815 O O . ASP C 2 139 ? 44.108 30.317 14.263 1.00 88.93 1195 ASP C O 1
ATOM 3820 N N . LEU C 2 140 ? 45.797 29.539 15.515 1.00 81.75 1196 LEU C N 1
ATOM 3821 C CA . LEU C 2 140 ? 44.892 28.836 16.416 1.00 81.26 1196 LEU C CA 1
ATOM 3822 C C . LEU C 2 140 ? 44.160 29.826 17.303 1.00 86.55 1196 LEU C C 1
ATOM 3823 O O . LEU C 2 140 ? 43.007 29.596 17.683 1.00 77.74 1196 LEU C O 1
ATOM 3828 N N . ASP C 2 141 ? 44.835 30.923 17.647 1.00 89.10 1197 ASP C N 1
ATOM 3829 C CA . ASP C 2 141 ? 44.230 31.901 18.561 1.00 97.64 1197 ASP C CA 1
ATOM 3830 C C . ASP C 2 141 ? 43.417 32.883 17.736 1.00 93.18 1197 ASP C C 1
ATOM 3831 O O . ASP C 2 141 ? 42.652 33.633 18.257 1.00 101.86 1197 ASP C O 1
ATOM 3836 N N . ALA C 2 142 ? 43.632 32.857 16.435 1.00 89.28 1198 ALA C N 1
ATOM 3837 C CA . ALA C 2 142 ? 42.695 33.476 15.537 1.00 90.14 1198 ALA C CA 1
ATOM 3838 C C . ALA C 2 142 ? 41.291 32.843 15.684 1.00 87.51 1198 ALA C C 1
ATOM 3839 O O . ALA C 2 142 ? 40.310 33.465 16.151 1.00 82.67 1198 ALA C O 1
ATOM 3841 N N . GLN C 2 143 ? 41.213 31.561 15.396 1.00 87.58 1199 GLN C N 1
ATOM 3842 C CA . GLN C 2 143 ? 39.942 30.837 15.398 1.00 96.87 1199 GLN C CA 1
ATOM 3843 C C . GLN C 2 143 ? 39.258 30.772 16.755 1.00 110.30 1199 GLN C C 1
ATOM 3844 O O . GLN C 2 143 ? 38.077 30.401 16.854 1.00 115.54 1199 GLN C O 1
ATOM 3850 N N . GLU C 2 144 ? 39.989 31.143 17.799 1.00 117.92 1200 GLU C N 1
ATOM 3851 C CA . GLU C 2 144 ? 39.419 31.108 19.124 1.00 125.03 1200 GLU C CA 1
ATOM 3852 C C . GLU C 2 144 ? 38.983 32.484 19.662 1.00 131.65 1200 GLU C C 1
ATOM 3853 O O . GLU C 2 144 ? 38.494 32.544 20.783 1.00 134.93 1200 GLU C O 1
ATOM 3859 N N . LYS C 2 145 ? 39.127 33.582 18.906 1.00 130.44 1201 LYS C N 1
ATOM 3860 C CA . LYS C 2 145 ? 38.494 34.831 19.375 1.00 133.72 1201 LYS C CA 1
ATOM 3861 C C . LYS C 2 145 ? 36.977 34.680 19.248 1.00 134.09 1201 LYS C C 1
ATOM 3862 O O . LYS C 2 145 ? 36.207 35.353 19.942 1.00 131.51 1201 LYS C O 1
ATOM 3868 N N . GLN C 2 146 ? 36.557 33.787 18.356 1.00 135.95 1202 GLN C N 1
ATOM 3869 C CA . GLN C 2 146 ? 35.142 33.524 18.145 1.00 136.37 1202 GLN C CA 1
ATOM 3870 C C . GLN C 2 146 ? 34.681 32.387 19.046 1.00 135.47 1202 GLN C C 1
ATOM 3871 O O . GLN C 2 146 ? 35.032 31.226 18.817 1.00 134.79 1202 GLN C O 1
ATOM 3877 N N . ALA C 2 147 ? 33.901 32.735 20.068 1.00 135.26 1203 ALA C N 1
ATOM 3878 C CA . ALA C 2 147 ? 33.420 31.776 21.062 1.00 133.75 1203 ALA C CA 1
ATOM 3879 C C . ALA C 2 147 ? 34.570 30.995 21.700 1.00 134.17 1203 ALA C C 1
ATOM 3880 O O . ALA C 2 147 ? 34.428 29.818 22.036 1.00 133.59 1203 ALA C O 1
ATOM 3882 N N . VAL D 2 18 ? 67.263 25.450 66.328 1.00 107.21 1074 VAL D N 1
ATOM 3883 C CA . VAL D 2 18 ? 67.079 25.600 67.765 1.00 111.95 1074 VAL D CA 1
ATOM 3884 C C . VAL D 2 18 ? 68.096 26.602 68.311 1.00 113.57 1074 VAL D C 1
ATOM 3885 O O . VAL D 2 18 ? 69.160 26.801 67.726 1.00 111.76 1074 VAL D O 1
ATOM 3889 N N . VAL D 2 19 ? 67.753 27.249 69.418 1.00 116.02 1075 VAL D N 1
ATOM 3890 C CA . VAL D 2 19 ? 68.629 28.244 70.021 1.00 114.71 1075 VAL D CA 1
ATOM 3891 C C . VAL D 2 19 ? 69.330 27.704 71.272 1.00 115.95 1075 VAL D C 1
ATOM 3892 O O . VAL D 2 19 ? 69.379 28.356 72.317 1.00 118.97 1075 VAL D O 1
ATOM 3896 N N . GLY D 2 20 ? 69.878 26.499 71.150 1.00 109.12 1076 GLY D N 1
ATOM 3897 C CA . GLY D 2 20 ? 70.816 25.993 72.134 1.00 102.49 1076 GLY D CA 1
ATOM 3898 C C . GLY D 2 20 ? 72.154 26.615 71.791 1.00 94.06 1076 GLY D C 1
ATOM 3899 O O . GLY D 2 20 ? 73.100 26.608 72.580 1.00 86.70 1076 GLY D O 1
ATOM 3900 N N . GLU D 2 21 ? 72.216 27.147 70.577 1.00 92.12 1077 GLU D N 1
ATOM 3901 C CA . GLU D 2 21 ? 73.342 27.936 70.125 1.00 87.44 1077 GLU D CA 1
ATOM 3902 C C . GLU D 2 21 ? 73.496 29.110 71.063 1.00 81.94 1077 GLU D C 1
ATOM 3903 O O . GLU D 2 21 ? 74.582 29.386 71.557 1.00 78.73 1077 GLU D O 1
ATOM 3909 N N . LEU D 2 22 ? 72.376 29.781 71.315 1.00 88.29 1078 LEU D N 1
ATOM 3910 C CA . LEU D 2 22 ? 72.338 30.976 72.146 1.00 85.97 1078 LEU D CA 1
ATOM 3911 C C . LEU D 2 22 ? 72.992 30.747 73.500 1.00 80.11 1078 LEU D C 1
ATOM 3912 O O . LEU D 2 22 ? 73.820 31.543 73.938 1.00 76.36 1078 LEU D O 1
ATOM 3917 N N . ALA D 2 23 ? 72.636 29.646 74.150 1.00 71.94 1079 ALA D N 1
ATOM 3918 C CA . ALA D 2 23 ? 73.183 29.337 75.460 1.00 73.96 1079 ALA D CA 1
ATOM 3919 C C . ALA D 2 23 ? 74.666 28.993 75.373 1.00 83.16 1079 ALA D C 1
ATOM 3920 O O . ALA D 2 23 ? 75.435 29.306 76.286 1.00 90.48 1079 ALA D O 1
ATOM 3922 N N . ALA D 2 24 ? 75.063 28.343 74.282 1.00 82.63 1080 ALA D N 1
ATOM 3923 C CA . ALA D 2 24 ? 76.463 27.978 74.084 1.00 81.08 1080 ALA D CA 1
ATOM 3924 C C . ALA D 2 24 ? 77.319 29.235 73.950 1.00 77.77 1080 ALA D C 1
ATOM 3925 O O . ALA D 2 24 ? 78.375 29.349 74.572 1.00 73.22 1080 ALA D O 1
ATOM 3927 N N . LEU D 2 25 ? 76.843 30.185 73.149 1.00 69.65 1081 LEU D N 1
ATOM 3928 C CA . LEU D 2 25 ? 77.543 31.448 72.965 1.00 72.65 1081 LEU D CA 1
ATOM 3929 C C . LEU D 2 25 ? 77.673 32.198 74.289 1.00 74.54 1081 LEU D C 1
ATOM 3930 O O . LEU D 2 25 ? 78.721 32.779 74.582 1.00 68.01 1081 LEU D O 1
ATOM 3935 N N . GLU D 2 26 ? 76.603 32.178 75.080 1.00 71.94 1082 GLU D N 1
ATOM 3936 C CA . GLU D 2 26 ? 76.618 32.760 76.418 1.00 74.83 1082 GLU D CA 1
ATOM 3937 C C . GLU D 2 26 ? 77.761 32.178 77.242 1.00 73.84 1082 GLU D C 1
ATOM 3938 O O . GLU D 2 26 ? 78.435 32.897 77.983 1.00 67.22 1082 GLU D O 1
ATOM 3944 N N . ASN D 2 27 ? 77.967 30.871 77.104 1.00 79.01 1083 ASN D N 1
ATOM 3945 C CA . ASN D 2 27 ? 79.067 30.183 77.766 1.00 77.37 1083 ASN D CA 1
ATOM 3946 C C . ASN D 2 27 ? 80.428 30.659 77.247 1.00 77.16 1083 ASN D C 1
ATOM 3947 O O . ASN D 2 27 ? 81.343 30.949 78.028 1.00 69.35 1083 ASN D O 1
ATOM 3952 N N . GLU D 2 28 ? 80.561 30.736 75.929 1.00 76.74 1084 GLU D N 1
ATOM 3953 C CA . GLU D 2 28 ? 81.794 31.217 75.328 1.00 75.17 1084 GLU D CA 1
ATOM 3954 C C . GLU D 2 28 ? 82.042 32.655 75.740 1.00 71.52 1084 GLU D C 1
ATOM 3955 O O . GLU D 2 28 ? 83.180 33.056 75.954 1.00 72.15 1084 GLU D O 1
ATOM 3961 N N . GLN D 2 29 ? 80.965 33.426 75.855 1.00 65.58 1085 GLN D N 1
ATOM 3962 C CA . GLN D 2 29 ? 81.071 34.834 76.233 1.00 70.90 1085 GLN D CA 1
ATOM 3963 C C . GLN D 2 29 ? 81.765 34.944 77.573 1.00 76.60 1085 GLN D C 1
ATOM 3964 O O . GLN D 2 29 ? 82.555 35.859 77.804 1.00 79.81 1085 GLN D O 1
ATOM 3970 N N . LYS D 2 30 ? 81.488 33.986 78.447 1.00 82.74 1086 LYS D N 1
ATOM 3971 C CA . LYS D 2 30 ? 81.930 34.102 79.819 1.00 85.19 1086 LYS D CA 1
ATOM 3972 C C . LYS D 2 30 ? 83.318 33.496 80.021 1.00 85.41 1086 LYS D C 1
ATOM 3973 O O . LYS D 2 30 ? 83.998 33.823 80.989 1.00 88.81 1086 LYS D O 1
ATOM 3979 N N . GLN D 2 31 ? 83.756 32.638 79.105 1.00 82.21 1087 GLN D N 1
ATOM 3980 C CA . GLN D 2 31 ? 85.148 32.185 79.126 1.00 72.78 1087 GLN D CA 1
ATOM 3981 C C . GLN D 2 31 ? 86.047 33.306 78.607 1.00 69.97 1087 GLN D C 1
ATOM 3982 O O . GLN D 2 31 ? 87.183 33.465 79.054 1.00 79.91 1087 GLN D O 1
ATOM 3988 N N . ILE D 2 32 ? 85.519 34.084 77.668 1.00 63.53 1088 ILE D N 1
ATOM 3989 C CA . ILE D 2 32 ? 86.252 35.187 77.062 1.00 66.76 1088 ILE D CA 1
ATOM 3990 C C . ILE D 2 32 ? 86.578 36.302 78.055 1.00 75.64 1088 ILE D C 1
ATOM 3991 O O . ILE D 2 32 ? 87.730 36.729 78.161 1.00 67.58 1088 ILE D O 1
ATOM 3996 N N . ASP D 2 33 ? 85.571 36.775 78.781 1.00 87.14 1089 ASP D N 1
ATOM 3997 C CA . ASP D 2 33 ? 85.768 37.909 79.680 1.00 94.69 1089 ASP D CA 1
ATOM 3998 C C . ASP D 2 33 ? 86.468 37.498 80.980 1.00 91.03 1089 ASP D C 1
ATOM 3999 O O . ASP D 2 33 ? 86.987 38.352 81.700 1.00 89.57 1089 ASP D O 1
ATOM 4004 N N . THR D 2 34 ? 86.491 36.201 81.281 1.00 85.36 1090 THR D N 1
ATOM 4005 C CA . THR D 2 34 ? 87.298 35.716 82.399 1.00 80.96 1090 THR D CA 1
ATOM 4006 C C . THR D 2 34 ? 88.762 35.673 81.970 1.00 78.07 1090 THR D C 1
ATOM 4007 O O . THR D 2 34 ? 89.652 36.072 82.722 1.00 79.95 1090 THR D O 1
ATOM 4011 N N . ARG D 2 35 ? 89.002 35.194 80.754 1.00 69.03 1091 ARG D N 1
ATOM 4012 C CA . ARG D 2 35 ? 90.337 35.244 80.176 1.00 70.53 1091 ARG D CA 1
ATOM 4013 C C . ARG D 2 35 ? 90.749 36.702 80.014 1.00 69.88 1091 ARG D C 1
ATOM 4014 O O . ARG D 2 35 ? 91.899 37.065 80.262 1.00 70.09 1091 ARG D O 1
ATOM 4022 N N . ALA D 2 36 ? 89.799 37.542 79.613 1.00 65.10 1092 ALA D N 1
ATOM 4023 C CA . ALA D 2 36 ? 90.091 38.952 79.419 1.00 64.17 1092 ALA D CA 1
ATOM 4024 C C . ALA D 2 36 ? 90.283 39.625 80.767 1.00 69.32 1092 ALA D C 1
ATOM 4025 O O . ALA D 2 36 ? 90.987 40.621 80.866 1.00 66.64 1092 ALA D O 1
ATOM 4027 N N . ALA D 2 37 ? 89.659 39.072 81.804 1.00 75.18 1093 ALA D N 1
ATOM 4028 C CA . ALA D 2 37 ? 89.859 39.576 83.156 1.00 78.97 1093 ALA D CA 1
ATOM 4029 C C . ALA D 2 37 ? 91.300 39.331 83.558 1.00 77.77 1093 ALA D C 1
ATOM 4030 O O . ALA D 2 37 ? 92.006 40.245 83.985 1.00 81.26 1093 ALA D O 1
ATOM 4032 N N . LEU D 2 38 ? 91.719 38.077 83.414 1.00 77.14 1094 LEU D N 1
ATOM 4033 C CA . LEU D 2 38 ? 93.092 37.668 83.648 1.00 70.17 1094 LEU D CA 1
ATOM 4034 C C . LEU D 2 38 ? 94.076 38.530 82.871 1.00 68.91 1094 LEU D C 1
ATOM 4035 O O . LEU D 2 38 ? 94.992 39.137 83.438 1.00 67.77 1094 LEU D O 1
ATOM 4040 N N . VAL D 2 39 ? 93.879 38.558 81.556 1.00 68.14 1095 VAL D N 1
ATOM 4041 C CA . VAL D 2 39 ? 94.774 39.262 80.652 1.00 68.74 1095 VAL D CA 1
ATOM 4042 C C . VAL D 2 39 ? 94.871 40.728 81.047 1.00 72.62 1095 VAL D C 1
ATOM 4043 O O . VAL D 2 39 ? 95.967 41.301 81.088 1.00 65.60 1095 VAL D O 1
ATOM 4047 N N . GLU D 2 40 ? 93.720 41.296 81.390 1.00 76.31 1096 GLU D N 1
ATOM 4048 C CA . GLU D 2 40 ? 93.600 42.684 81.818 1.00 85.09 1096 GLU D CA 1
ATOM 4049 C C . GLU D 2 40 ? 94.562 43.078 82.932 1.00 78.26 1096 GLU D C 1
ATOM 4050 O O . GLU D 2 40 ? 95.230 44.104 82.834 1.00 75.31 1096 GLU D O 1
ATOM 4056 N N . LYS D 2 41 ? 94.613 42.276 83.991 1.00 79.40 1097 LYS D N 1
ATOM 4057 C CA . LYS D 2 41 ? 95.416 42.613 85.169 1.00 86.21 1097 LYS D CA 1
ATOM 4058 C C . LYS D 2 41 ? 96.889 42.285 84.976 1.00 78.37 1097 LYS D C 1
ATOM 4059 O O . LYS D 2 41 ? 97.762 42.996 85.485 1.00 75.09 1097 LYS D O 1
ATOM 4065 N N . ARG D 2 42 ? 97.169 41.202 84.258 1.00 68.78 1098 ARG D N 1
ATOM 4066 C CA . ARG D 2 42 ? 98.547 40.868 83.923 1.00 76.66 1098 ARG D CA 1
ATOM 4067 C C . ARG D 2 42 ? 99.108 41.966 83.034 1.00 73.84 1098 ARG D C 1
ATOM 4068 O O . ARG D 2 42 ? 100.277 42.343 83.134 1.00 78.54 1098 ARG D O 1
ATOM 4076 N N . LEU D 2 43 ? 98.238 42.484 82.176 1.00 70.52 1099 LEU D N 1
ATOM 4077 C CA . LEU D 2 43 ? 98.545 43.624 81.334 1.00 72.14 1099 LEU D CA 1
ATOM 4078 C C . LEU D 2 43 ? 98.792 44.882 82.151 1.00 73.96 1099 LEU D C 1
ATOM 4079 O O . LEU D 2 43 ? 99.795 45.562 81.944 1.00 79.46 1099 LEU D O 1
ATOM 4084 N N . ARG D 2 44 ? 97.883 45.196 83.072 1.00 77.72 1100 ARG D N 1
ATOM 4085 C CA . ARG D 2 44 ? 98.033 46.411 83.865 1.00 88.36 1100 ARG D CA 1
ATOM 4086 C C . ARG D 2 44 ? 99.243 46.315 84.783 1.00 98.08 1100 ARG D C 1
ATOM 4087 O O . ARG D 2 44 ? 99.957 47.299 85.002 1.00 101.37 1100 ARG D O 1
ATOM 4095 N N . TYR D 2 45 ? 99.466 45.123 85.320 1.00 102.33 1101 TYR D N 1
ATOM 4096 C CA . TYR D 2 45 ? 100.670 44.858 86.092 1.00 106.80 1101 TYR D CA 1
ATOM 4097 C C . TYR D 2 45 ? 101.902 45.197 85.251 1.00 102.98 1101 TYR D C 1
ATOM 4098 O O . TYR D 2 45 ? 102.788 45.925 85.700 1.00 105.38 1101 TYR D O 1
ATOM 4107 N N . LEU D 2 46 ? 101.943 44.681 84.026 1.00 94.99 1102 LEU D N 1
ATOM 4108 C CA . LEU D 2 46 ? 103.125 44.815 83.181 1.00 86.44 1102 LEU D CA 1
ATOM 4109 C C . LEU D 2 46 ? 103.405 46.241 82.699 1.00 95.00 1102 LEU D C 1
ATOM 4110 O O . LEU D 2 46 ? 104.479 46.492 82.156 1.00 102.51 1102 LEU D O 1
ATOM 4115 N N . MET D 2 47 ? 102.458 47.168 82.875 1.00 104.45 1103 MET D N 1
ATOM 4116 C CA . MET D 2 47 ? 102.689 48.558 82.448 1.00 113.07 1103 MET D CA 1
ATOM 4117 C C . MET D 2 47 ? 103.009 49.472 83.611 1.00 114.04 1103 MET D C 1
ATOM 4118 O O . MET D 2 47 ? 103.991 50.211 83.558 1.00 121.65 1103 MET D O 1
ATOM 4123 N N . ASP D 2 48 ? 102.169 49.435 84.645 1.00 112.71 1104 ASP D N 1
ATOM 4124 C CA . ASP D 2 48 ? 102.375 50.260 85.829 1.00 116.29 1104 ASP D CA 1
ATOM 4125 C C . ASP D 2 48 ? 103.664 49.843 86.543 1.00 118.37 1104 ASP D C 1
ATOM 4126 O O . ASP D 2 48 ? 104.177 50.558 87.404 1.00 111.39 1104 ASP D O 1
ATOM 4131 N N . THR D 2 49 ? 104.175 48.673 86.175 1.00 121.23 1105 THR D N 1
ATOM 4132 C CA . THR D 2 49 ? 105.562 48.318 86.431 1.00 122.18 1105 THR D CA 1
ATOM 4133 C C . THR D 2 49 ? 106.149 47.880 85.099 1.00 124.56 1105 THR D C 1
ATOM 4134 O O . THR D 2 49 ? 105.748 46.857 84.549 1.00 131.06 1105 THR D O 1
ATOM 4138 N N . GLY D 2 50 ? 107.095 48.645 84.571 1.00 123.27 1106 GLY D N 1
ATOM 4139 C CA . GLY D 2 50 ? 107.669 48.323 83.277 1.00 122.22 1106 GLY D CA 1
ATOM 4140 C C . GLY D 2 50 ? 108.494 47.049 83.252 1.00 125.62 1106 GLY D C 1
ATOM 4141 O O . GLY D 2 50 ? 109.396 46.914 82.424 1.00 126.13 1106 GLY D O 1
ATOM 4142 N N . ARG D 2 51 ? 108.164 46.106 84.134 1.00 130.41 1107 ARG D N 1
ATOM 4143 C CA . ARG D 2 51 ? 108.964 44.900 84.329 1.00 135.93 1107 ARG D CA 1
ATOM 4144 C C . ARG D 2 51 ? 109.049 43.979 83.112 1.00 140.89 1107 ARG D C 1
ATOM 4145 O O . ARG D 2 51 ? 109.804 43.026 83.164 1.00 139.00 1107 ARG D O 1
ATOM 4153 N N . ASN D 2 52 ? 108.244 44.239 82.075 1.00 142.14 1108 ASN D N 1
ATOM 4154 C CA . ASN D 2 52 ? 108.316 43.622 80.731 1.00 140.90 1108 ASN D CA 1
ATOM 4155 C C . ASN D 2 52 ? 107.505 44.446 79.730 1.00 136.21 1108 ASN D C 1
ATOM 4156 O O . ASN D 2 52 ? 106.323 44.703 79.959 1.00 136.19 1108 ASN D O 1
ATOM 4161 N N . THR D 2 53 ? 108.123 44.871 78.630 1.00 131.24 1109 THR D N 1
ATOM 4162 C CA . THR D 2 53 ? 107.407 45.721 77.678 1.00 124.01 1109 THR D CA 1
ATOM 4163 C C . THR D 2 53 ? 107.046 45.039 76.349 1.00 125.95 1109 THR D C 1
ATOM 4164 O O . THR D 2 53 ? 106.341 45.630 75.531 1.00 123.46 1109 THR D O 1
ATOM 4168 N N . GLU D 2 54 ? 107.495 43.801 76.138 1.00 126.19 1110 GLU D N 1
ATOM 4169 C CA . GLU D 2 54 ? 107.176 43.066 74.900 1.00 122.98 1110 GLU D CA 1
ATOM 4170 C C . GLU D 2 54 ? 106.017 42.078 75.088 1.00 113.09 1110 GLU D C 1
ATOM 4171 O O . GLU D 2 54 ? 105.130 41.940 74.233 1.00 100.99 1110 GLU D O 1
ATOM 4177 N N . GLU D 2 55 ? 106.057 41.383 76.217 1.00 114.06 1111 GLU D N 1
ATOM 4178 C CA . GLU D 2 55 ? 105.006 40.480 76.653 1.00 107.01 1111 GLU D CA 1
ATOM 4179 C C . GLU D 2 55 ? 103.758 41.301 76.905 1.00 96.61 1111 GLU D C 1
ATOM 4180 O O . GLU D 2 55 ? 102.629 40.847 76.711 1.00 98.12 1111 GLU D O 1
ATOM 4186 N N . GLU D 2 56 ? 104.000 42.519 77.374 1.00 85.79 1112 GLU D N 1
ATOM 4187 C CA . GLU D 2 56 ? 102.972 43.522 77.584 1.00 82.23 1112 GLU D CA 1
ATOM 4188 C C . GLU D 2 56 ? 102.187 43.836 76.301 1.00 82.67 1112 GLU D C 1
ATOM 4189 O O . GLU D 2 56 ? 100.961 43.923 76.330 1.00 85.36 1112 GLU D O 1
ATOM 4195 N N . GLU D 2 57 ? 102.893 43.998 75.185 1.00 84.14 1113 GLU D N 1
ATOM 4196 C CA . GLU D 2 57 ? 102.267 44.191 73.876 1.00 83.62 1113 GLU D CA 1
ATOM 4197 C C . GLU D 2 57 ? 101.499 42.926 73.456 1.00 84.61 1113 GLU D C 1
ATOM 4198 O O . GLU D 2 57 ? 100.353 43.007 72.992 1.00 83.08 1113 GLU D O 1
ATOM 4204 N N . ALA D 2 58 ? 102.137 41.771 73.652 1.00 70.64 1114 ALA D N 1
ATOM 4205 C CA . ALA D 2 58 ? 101.535 40.460 73.439 1.00 70.16 1114 ALA D CA 1
ATOM 4206 C C . ALA D 2 58 ? 100.201 40.330 74.176 1.00 72.69 1114 ALA D C 1
ATOM 4207 O O . ALA D 2 58 ? 99.203 39.873 73.608 1.00 78.12 1114 ALA D O 1
ATOM 4209 N N . MET D 2 59 ? 100.180 40.752 75.435 1.00 68.40 1115 MET D N 1
ATOM 4210 C CA . MET D 2 59 ? 98.944 40.751 76.209 1.00 67.11 1115 MET D CA 1
ATOM 4211 C C . MET D 2 59 ? 97.941 41.739 75.629 1.00 74.25 1115 MET D C 1
ATOM 4212 O O . MET D 2 59 ? 96.739 41.446 75.530 1.00 72.56 1115 MET D O 1
ATOM 4217 N N . ALA D 2 60 ? 98.441 42.906 75.232 1.00 77.76 1116 ALA D N 1
ATOM 4218 C CA . ALA D 2 60 ? 97.608 43.912 74.582 1.00 80.38 1116 ALA D CA 1
ATOM 4219 C C . ALA D 2 60 ? 96.952 43.339 73.330 1.00 70.29 1116 ALA D C 1
ATOM 4220 O O . ALA D 2 60 ? 95.771 43.580 73.077 1.00 74.05 1116 ALA D O 1
ATOM 4222 N N . GLN D 2 61 ? 97.719 42.563 72.571 1.00 72.30 1117 GLN D N 1
ATOM 4223 C CA . GLN D 2 61 ? 97.219 41.910 71.364 1.00 77.43 1117 GLN D CA 1
ATOM 4224 C C . GLN D 2 61 ? 96.115 40.939 71.707 1.00 77.01 1117 GLN D C 1
ATOM 4225 O O . GLN D 2 61 ? 95.028 40.987 71.128 1.00 80.31 1117 GLN D O 1
ATOM 4231 N N . GLU D 2 62 ? 96.398 40.058 72.658 1.00 78.74 1118 GLU D N 1
ATOM 4232 C CA . GLU D 2 62 ? 95.404 39.093 73.096 1.00 71.61 1118 GLU D CA 1
ATOM 4233 C C . GLU D 2 62 ? 94.168 39.802 73.631 1.00 63.36 1118 GLU D C 1
ATOM 4234 O O . GLU D 2 62 ? 93.037 39.404 73.336 1.00 61.61 1118 GLU D O 1
ATOM 4240 N N . TRP D 2 63 ? 94.383 40.870 74.395 1.00 62.46 1119 TRP D N 1
ATOM 4241 C CA . TRP D 2 63 ? 93.268 41.596 74.983 1.00 66.78 1119 TRP D CA 1
ATOM 4242 C C . TRP D 2 63 ? 92.322 42.125 73.901 1.00 60.35 1119 TRP D C 1
ATOM 4243 O O . TRP D 2 63 ? 91.108 41.914 73.966 1.00 63.68 1119 TRP D O 1
ATOM 4254 N N . PHE D 2 64 ? 92.892 42.803 72.912 1.00 64.55 1120 PHE D N 1
ATOM 4255 C CA . PHE D 2 64 ? 92.129 43.367 71.794 1.00 70.11 1120 PHE D CA 1
ATOM 4256 C C . PHE D 2 64 ? 91.334 42.299 71.052 1.00 62.26 1120 PHE D C 1
ATOM 4257 O O . PHE D 2 64 ? 90.175 42.511 70.688 1.00 64.98 1120 PHE D O 1
ATOM 4265 N N . MET D 2 65 ? 91.970 41.154 70.826 1.00 66.22 1121 MET D N 1
ATOM 4266 C CA . MET D 2 65 ? 91.324 40.045 70.139 1.00 61.46 1121 MET D CA 1
ATOM 4267 C C . MET D 2 65 ? 90.184 39.527 70.988 1.00 66.19 1121 MET D C 1
ATOM 4268 O O . MET D 2 65 ? 89.112 39.201 70.475 1.00 71.06 1121 MET D O 1
ATOM 4273 N N . LEU D 2 66 ? 90.411 39.479 72.297 1.00 61.76 1122 LEU D N 1
ATOM 4274 C CA . LEU D 2 66 ? 89.399 38.984 73.217 1.00 62.69 1122 LEU D CA 1
ATOM 4275 C C . LEU D 2 66 ? 88.179 39.894 73.274 1.00 66.89 1122 LEU D C 1
ATOM 4276 O O . LEU D 2 66 ? 87.045 39.417 73.352 1.00 66.48 1122 LEU D O 1
ATOM 4281 N N . VAL D 2 67 ? 88.405 41.202 73.243 1.00 69.29 1123 VAL D N 1
ATOM 4282 C CA . VAL D 2 67 ? 87.293 42.131 73.357 1.00 73.62 1123 VAL D CA 1
ATOM 4283 C C . VAL D 2 67 ? 86.504 42.104 72.064 1.00 68.63 1123 VAL D C 1
ATOM 4284 O O . VAL D 2 67 ? 85.275 42.156 72.074 1.00 68.00 1123 VAL D O 1
ATOM 4288 N N . ASN D 2 68 ? 87.228 42.004 70.955 1.00 71.97 1124 ASN D N 1
ATOM 4289 C CA . ASN D 2 68 ? 86.616 41.908 69.638 1.00 74.39 1124 ASN D CA 1
ATOM 4290 C C . ASN D 2 68 ? 85.778 40.660 69.473 1.00 71.74 1124 ASN D C 1
ATOM 4291 O O . ASN D 2 68 ? 84.658 40.719 68.961 1.00 77.40 1124 ASN D O 1
ATOM 4296 N N . LYS D 2 69 ? 86.320 39.531 69.915 1.00 66.95 1125 LYS D N 1
ATOM 4297 C CA . LYS D 2 69 ? 85.572 38.291 69.858 1.00 64.80 1125 LYS D CA 1
ATOM 4298 C C . LYS D 2 69 ? 84.344 38.412 70.758 1.00 69.53 1125 LYS D C 1
ATOM 4299 O O . LYS D 2 69 ? 83.291 37.878 70.441 1.00 66.40 1125 LYS D O 1
ATOM 4305 N N . LYS D 2 70 ? 84.476 39.139 71.864 1.00 70.88 1126 LYS D N 1
ATOM 4306 C CA . LYS D 2 70 ? 83.338 39.367 72.751 1.00 72.63 1126 LYS D CA 1
ATOM 4307 C C . LYS D 2 70 ? 82.272 40.224 72.062 1.00 76.35 1126 LYS D C 1
ATOM 4308 O O . LYS D 2 70 ? 81.083 39.943 72.174 1.00 82.49 1126 LYS D O 1
ATOM 4314 N N . ASN D 2 71 ? 82.704 41.259 71.343 1.00 73.69 1127 ASN D N 1
ATOM 4315 C CA . ASN D 2 71 ? 81.787 42.135 70.617 1.00 71.37 1127 ASN D CA 1
ATOM 4316 C C . ASN D 2 71 ? 81.040 41.395 69.515 1.00 73.31 1127 ASN D C 1
ATOM 4317 O O . ASN D 2 71 ? 79.811 41.435 69.451 1.00 77.65 1127 ASN D O 1
ATOM 4322 N N . ALA D 2 72 ? 81.794 40.730 68.644 1.00 69.80 1128 ALA D N 1
ATOM 4323 C CA . ALA D 2 72 ? 81.206 39.939 67.573 1.00 71.68 1128 ALA D CA 1
ATOM 4324 C C . ALA D 2 72 ? 80.270 38.889 68.154 1.00 73.56 1128 ALA D C 1
ATOM 4325 O O . ALA D 2 72 ? 79.238 38.565 67.567 1.00 73.40 1128 ALA D O 1
ATOM 4327 N N . LEU D 2 73 ? 80.636 38.374 69.322 1.00 72.25 1129 LEU D N 1
ATOM 4328 C CA . LEU D 2 73 ? 79.843 37.358 69.993 1.00 67.89 1129 LEU D CA 1
ATOM 4329 C C . LEU D 2 73 ? 78.482 37.888 70.419 1.00 74.96 1129 LEU D C 1
ATOM 4330 O O . LEU D 2 73 ? 77.449 37.336 70.036 1.00 74.02 1129 LEU D O 1
ATOM 4335 N N . ILE D 2 74 ? 78.493 38.950 71.222 1.00 75.56 1130 ILE D N 1
ATOM 4336 C CA . ILE D 2 74 ? 77.267 39.512 71.774 1.00 77.06 1130 ILE D CA 1
ATOM 4337 C C . ILE D 2 74 ? 76.323 39.985 70.664 1.00 81.55 1130 ILE D C 1
ATOM 4338 O O . ILE D 2 74 ? 75.102 39.930 70.812 1.00 88.96 1130 ILE D O 1
ATOM 4343 N N . ARG D 2 75 ? 76.890 40.437 69.551 1.00 76.57 1131 ARG D N 1
ATOM 4344 C CA . ARG D 2 75 ? 76.095 40.844 68.404 1.00 81.05 1131 ARG D CA 1
ATOM 4345 C C . ARG D 2 75 ? 75.371 39.640 67.796 1.00 82.69 1131 ARG D C 1
ATOM 4346 O O . ARG D 2 75 ? 74.204 39.736 67.427 1.00 78.19 1131 ARG D O 1
ATOM 4354 N N . ARG D 2 76 ? 76.063 38.507 67.715 1.00 83.11 1132 ARG D N 1
ATOM 4355 C CA . ARG D 2 76 ? 75.454 37.265 67.246 1.00 80.87 1132 ARG D CA 1
ATOM 4356 C C . ARG D 2 76 ? 74.343 36.797 68.178 1.00 78.38 1132 ARG D C 1
ATOM 4357 O O . ARG D 2 76 ? 73.294 36.329 67.730 1.00 79.30 1132 ARG D O 1
ATOM 4365 N N . MET D 2 77 ? 74.585 36.919 69.479 1.00 73.76 1133 MET D N 1
ATOM 4366 C CA . MET D 2 77 ? 73.608 36.516 70.482 1.00 74.59 1133 MET D CA 1
ATOM 4367 C C . MET D 2 77 ? 72.412 37.458 70.511 1.00 73.69 1133 MET D C 1
ATOM 4368 O O . MET D 2 77 ? 71.296 37.033 70.797 1.00 77.00 1133 MET D O 1
ATOM 4373 N N . ASN D 2 78 ? 72.649 38.735 70.223 1.00 70.08 1134 ASN D N 1
ATOM 4374 C CA . ASN D 2 78 ? 71.569 39.714 70.204 1.00 74.20 1134 ASN D CA 1
ATOM 4375 C C . ASN D 2 78 ? 70.539 39.395 69.124 1.00 79.40 1134 ASN D C 1
ATOM 4376 O O . ASN D 2 78 ? 69.339 39.353 69.391 1.00 86.02 1134 ASN D O 1
ATOM 4381 N N . GLN D 2 79 ? 71.011 39.158 67.906 1.00 73.46 1135 GLN D N 1
ATOM 4382 C CA . GLN D 2 79 ? 70.110 38.848 66.808 1.00 77.32 1135 GLN D CA 1
ATOM 4383 C C . GLN D 2 79 ? 69.489 37.471 66.999 1.00 70.53 1135 GLN D C 1
ATOM 4384 O O . GLN D 2 79 ? 68.340 37.250 66.638 1.00 73.38 1135 GLN D O 1
ATOM 4390 N N . LEU D 2 80 ? 70.246 36.557 67.588 1.00 56.71 1136 LEU D N 1
ATOM 4391 C CA . LEU D 2 80 ? 69.744 35.222 67.878 1.00 59.55 1136 LEU D CA 1
ATOM 4392 C C . LEU D 2 80 ? 68.648 35.215 68.942 1.00 63.06 1136 LEU D C 1
ATOM 4393 O O . LEU D 2 80 ? 67.711 34.426 68.864 1.00 67.09 1136 LEU D O 1
ATOM 4398 N N . SER D 2 81 ? 68.772 36.073 69.950 1.00 64.45 1137 SER D N 1
ATOM 4399 C CA . SER D 2 81 ? 67.774 36.108 71.017 1.00 69.91 1137 SER D CA 1
ATOM 4400 C C . SER D 2 81 ? 66.551 36.911 70.584 1.00 64.49 1137 SER D C 1
ATOM 4401 O O . SER D 2 81 ? 65.437 36.645 71.025 1.00 59.66 1137 SER D O 1
ATOM 4404 N N . LEU D 2 82 ? 66.775 37.906 69.737 1.00 59.91 1138 LEU D N 1
ATOM 4405 C CA . LEU D 2 82 ? 65.677 38.679 69.175 1.00 70.64 1138 LEU D CA 1
ATOM 4406 C C . LEU D 2 82 ? 64.793 37.730 68.387 1.00 66.00 1138 LEU D C 1
ATOM 4407 O O . LEU D 2 82 ? 63.567 37.806 68.445 1.00 68.00 1138 LEU D O 1
ATOM 4412 N N . LEU D 2 83 ? 65.441 36.814 67.678 1.00 58.80 1139 LEU D N 1
ATOM 4413 C CA . LEU D 2 83 ? 64.759 35.784 66.922 1.00 65.36 1139 LEU D CA 1
ATOM 4414 C C . LEU D 2 83 ? 63.989 34.833 67.825 1.00 68.66 1139 LEU D C 1
ATOM 4415 O O . LEU D 2 83 ? 62.895 34.391 67.470 1.00 68.87 1139 LEU D O 1
ATOM 4420 N N . GLU D 2 84 ? 64.548 34.514 68.989 1.00 63.81 1140 GLU D N 1
ATOM 4421 C CA . GLU D 2 84 ? 63.852 33.617 69.898 1.00 66.75 1140 GLU D CA 1
ATOM 4422 C C . GLU D 2 84 ? 62.639 34.304 70.494 1.00 56.99 1140 GLU D C 1
ATOM 4423 O O . GLU D 2 84 ? 61.570 33.700 70.590 1.00 65.01 1140 GLU D O 1
ATOM 4429 N N . LYS D 2 85 ? 62.811 35.552 70.914 1.00 49.87 1141 LYS D N 1
ATOM 4430 C CA . LYS D 2 85 ? 61.714 36.296 71.538 1.00 58.91 1141 LYS D CA 1
ATOM 4431 C C . LYS D 2 85 ? 60.549 36.417 70.580 1.00 60.29 1141 LYS D C 1
ATOM 4432 O O . LYS D 2 85 ? 59.400 36.236 70.969 1.00 66.45 1141 LYS D O 1
ATOM 4438 N N . GLU D 2 86 ? 60.863 36.724 69.326 1.00 59.24 1142 GLU D N 1
ATOM 4439 C CA . GLU D 2 86 ? 59.853 36.863 68.289 1.00 64.19 1142 GLU D CA 1
ATOM 4440 C C . GLU D 2 86 ? 59.125 35.544 68.068 1.00 62.20 1142 GLU D C 1
ATOM 4441 O O . GLU D 2 86 ? 57.893 35.502 68.027 1.00 60.72 1142 GLU D O 1
ATOM 4447 N N . HIS D 2 87 ? 59.898 34.470 67.941 1.00 65.42 1143 HIS D N 1
ATOM 4448 C CA . HIS D 2 87 ? 59.346 33.125 67.848 1.00 67.43 1143 HIS D CA 1
ATOM 4449 C C . HIS D 2 87 ? 58.390 32.881 69.009 1.00 59.17 1143 HIS D C 1
ATOM 4450 O O . HIS D 2 87 ? 57.297 32.366 68.821 1.00 64.11 1143 HIS D O 1
ATOM 4457 N N . ASP D 2 88 ? 58.809 33.278 70.206 1.00 58.35 1144 ASP D N 1
ATOM 4458 C CA . ASP D 2 88 ? 58.017 33.059 71.412 1.00 61.72 1144 ASP D CA 1
ATOM 4459 C C . ASP D 2 88 ? 56.695 33.819 71.369 1.00 61.12 1144 ASP D C 1
ATOM 4460 O O . ASP D 2 88 ? 55.629 33.236 71.589 1.00 58.55 1144 ASP D O 1
ATOM 4465 N N . LEU D 2 89 ? 56.786 35.118 71.095 1.00 59.21 1145 LEU D N 1
ATOM 4466 C CA . LEU D 2 89 ? 55.625 36.009 71.042 1.00 58.27 1145 LEU D CA 1
ATOM 4467 C C . LEU D 2 89 ? 54.625 35.547 69.995 1.00 52.08 1145 LEU D C 1
ATOM 4468 O O . LEU D 2 89 ? 53.413 35.582 70.211 1.00 58.06 1145 LEU D O 1
ATOM 4473 N N . GLU D 2 90 ? 55.134 35.107 68.852 1.00 55.33 1146 GLU D N 1
ATOM 4474 C CA . GLU D 2 90 ? 54.262 34.655 67.789 1.00 63.20 1146 GLU D CA 1
ATOM 4475 C C . GLU D 2 90 ? 53.442 33.467 68.263 1.00 66.77 1146 GLU D C 1
ATOM 4476 O O . GLU D 2 90 ? 52.228 33.470 68.150 1.00 62.41 1146 GLU D O 1
ATOM 4482 N N . ARG D 2 91 ? 54.095 32.473 68.851 1.00 81.34 1147 ARG D N 1
ATOM 4483 C CA . ARG D 2 91 ? 53.364 31.295 69.308 1.00 81.84 1147 ARG D CA 1
ATOM 4484 C C . ARG D 2 91 ? 52.481 31.611 70.513 1.00 65.37 1147 ARG D C 1
ATOM 4485 O O . ARG D 2 91 ? 51.441 30.984 70.696 1.00 65.97 1147 ARG D O 1
ATOM 4493 N N . ARG D 2 92 ? 52.858 32.603 71.313 1.00 54.82 1148 ARG D N 1
ATOM 4494 C CA . ARG D 2 92 ? 51.939 33.068 72.350 1.00 53.87 1148 ARG D CA 1
ATOM 4495 C C . ARG D 2 92 ? 50.739 33.760 71.710 1.00 62.12 1148 ARG D C 1
ATOM 4496 O O . ARG D 2 92 ? 49.589 33.543 72.107 1.00 59.08 1148 ARG D O 1
ATOM 4504 N N . TYR D 2 93 ? 51.008 34.578 70.700 1.00 60.15 1149 TYR D N 1
ATOM 4505 C CA . TYR D 2 93 ? 49.931 35.278 70.022 1.00 52.17 1149 TYR D CA 1
ATOM 4506 C C . TYR D 2 93 ? 49.004 34.284 69.322 1.00 54.02 1149 TYR D C 1
ATOM 4507 O O . TYR D 2 93 ? 47.783 34.362 69.457 1.00 54.34 1149 TYR D O 1
ATOM 4516 N N . GLU D 2 94 ? 49.584 33.363 68.560 1.00 54.10 1150 GLU D N 1
ATOM 4517 C CA . GLU D 2 94 ? 48.782 32.423 67.776 1.00 59.25 1150 GLU D CA 1
ATOM 4518 C C . GLU D 2 94 ? 47.841 31.608 68.647 1.00 59.32 1150 GLU D C 1
ATOM 4519 O O . GLU D 2 94 ? 46.681 31.397 68.290 1.00 60.79 1150 GLU D O 1
ATOM 4525 N N . LEU D 2 95 ? 48.319 31.167 69.802 1.00 61.00 1151 LEU D N 1
ATOM 4526 C CA . LEU D 2 95 ? 47.471 30.349 70.653 1.00 68.25 1151 LEU D CA 1
ATOM 4527 C C . LEU D 2 95 ? 46.458 31.173 71.459 1.00 61.52 1151 LEU D C 1
ATOM 4528 O O . LEU D 2 95 ? 45.342 30.706 71.720 1.00 57.45 1151 LEU D O 1
ATOM 4533 N N . LEU D 2 96 ? 46.818 32.398 71.829 1.00 56.42 1152 LEU D N 1
ATOM 4534 C CA . LEU D 2 96 ? 45.860 33.276 72.504 1.00 55.06 1152 LEU D CA 1
ATOM 4535 C C . LEU D 2 96 ? 44.776 33.743 71.526 1.00 50.16 1152 LEU D C 1
ATOM 4536 O O . LEU D 2 96 ? 43.626 33.960 71.912 1.00 52.79 1152 LEU D O 1
ATOM 4541 N N . ASN D 2 97 ? 45.149 33.883 70.258 1.00 50.98 1153 ASN D N 1
ATOM 4542 C CA . ASN D 2 97 ? 44.211 34.305 69.227 1.00 51.91 1153 ASN D CA 1
ATOM 4543 C C . ASN D 2 97 ? 43.181 33.210 68.933 1.00 61.90 1153 ASN D C 1
ATOM 4544 O O . ASN D 2 97 ? 41.973 33.475 68.901 1.00 55.07 1153 ASN D O 1
ATOM 4549 N N . ARG D 2 98 ? 43.675 31.988 68.725 1.00 55.03 1154 ARG D N 1
ATOM 4550 C CA . ARG D 2 98 ? 42.820 30.833 68.478 1.00 63.29 1154 ARG D CA 1
ATOM 4551 C C . ARG D 2 98 ? 41.888 30.633 69.657 1.00 58.96 1154 ARG D C 1
ATOM 4552 O O . ARG D 2 98 ? 40.725 30.317 69.490 1.00 65.17 1154 ARG D O 1
ATOM 4560 N N . GLU D 2 99 ? 42.424 30.828 70.851 1.00 55.00 1155 GLU D N 1
ATOM 4561 C CA . GLU D 2 99 ? 41.676 30.657 72.081 1.00 57.66 1155 GLU D CA 1
ATOM 4562 C C . GLU D 2 99 ? 40.574 31.675 72.204 1.00 64.82 1155 GLU D C 1
ATOM 4563 O O . GLU D 2 99 ? 39.423 31.310 72.396 1.00 64.26 1155 GLU D O 1
ATOM 4569 N N . LEU D 2 100 ? 40.917 32.955 72.069 1.00 68.95 1156 LEU D N 1
ATOM 4570 C CA . LEU D 2 100 ? 39.914 34.008 72.142 1.00 63.19 1156 LEU D CA 1
ATOM 4571 C C . LEU D 2 100 ? 38.913 33.862 71.003 1.00 61.64 1156 LEU D C 1
ATOM 4572 O O . LEU D 2 100 ? 37.749 34.212 71.157 1.00 58.88 1156 LEU D O 1
ATOM 4577 N N . ARG D 2 101 ? 39.375 33.350 69.863 1.00 67.26 1157 ARG D N 1
ATOM 4578 C CA . ARG D 2 101 ? 38.498 33.141 68.708 1.00 64.38 1157 ARG D CA 1
ATOM 4579 C C . ARG D 2 101 ? 37.421 32.140 69.078 1.00 66.60 1157 ARG D C 1
ATOM 4580 O O . ARG D 2 101 ? 36.251 32.331 68.765 1.00 70.56 1157 ARG D O 1
ATOM 4588 N N . ALA D 2 102 ? 37.825 31.078 69.761 1.00 60.65 1158 ALA D N 1
ATOM 4589 C CA . ALA D 2 102 ? 36.895 30.037 70.177 1.00 65.41 1158 ALA D CA 1
ATOM 4590 C C . ALA D 2 102 ? 35.949 30.522 71.281 1.00 75.38 1158 ALA D C 1
ATOM 4591 O O . ALA D 2 102 ? 34.820 30.044 71.381 1.00 94.10 1158 ALA D O 1
ATOM 4593 N N . MET D 2 103 ? 36.396 31.477 72.092 1.00 68.13 1159 MET D N 1
ATOM 4594 C CA . MET D 2 103 ? 35.557 32.039 73.155 1.00 64.34 1159 MET D CA 1
ATOM 4595 C C . MET D 2 103 ? 34.556 33.080 72.641 1.00 72.77 1159 MET D C 1
ATOM 4596 O O . MET D 2 103 ? 33.374 33.020 72.975 1.00 79.81 1159 MET D O 1
ATOM 4601 N N . LEU D 2 104 ? 35.025 34.036 71.845 1.00 70.71 1160 LEU D N 1
ATOM 4602 C CA . LEU D 2 104 ? 34.134 35.075 71.321 1.00 73.46 1160 LEU D CA 1
ATOM 4603 C C . LEU D 2 104 ? 33.168 34.529 70.275 1.00 82.61 1160 LEU D C 1
ATOM 4604 O O . LEU D 2 104 ? 32.192 35.186 69.921 1.00 84.39 1160 LEU D O 1
ATOM 4609 N N . ALA D 2 105 ? 33.449 33.330 69.777 1.00 88.79 1161 ALA D N 1
ATOM 4610 C CA . ALA D 2 105 ? 32.586 32.699 68.790 1.00 92.88 1161 ALA D CA 1
ATOM 4611 C C . ALA D 2 105 ? 31.321 32.159 69.442 1.00 96.99 1161 ALA D C 1
ATOM 4612 O O . ALA D 2 105 ? 30.396 31.733 68.750 1.00 107.55 1161 ALA D O 1
ATOM 4614 N N . ILE D 2 106 ? 31.282 32.162 70.771 1.00 88.74 1162 ILE D N 1
ATOM 4615 C CA . ILE D 2 106 ? 30.033 31.899 71.467 1.00 86.09 1162 ILE D CA 1
ATOM 4616 C C . ILE D 2 106 ? 29.456 33.247 71.915 1.00 88.90 1162 ILE D C 1
ATOM 4617 O O . ILE D 2 106 ? 30.189 34.205 72.194 1.00 75.24 1162 ILE D O 1
ATOM 4622 N N . GLU D 2 107 ? 28.128 33.308 71.937 1.00 97.82 1163 GLU D N 1
ATOM 4623 C CA . GLU D 2 107 ? 27.371 34.546 72.104 1.00 102.22 1163 GLU D CA 1
ATOM 4624 C C . GLU D 2 107 ? 27.484 35.133 73.505 1.00 97.99 1163 GLU D C 1
ATOM 4625 O O . GLU D 2 107 ? 27.601 34.395 74.480 1.00 104.74 1163 GLU D O 1
ATOM 4631 N N . ASP D 2 108 ? 27.427 36.461 73.596 1.00 93.43 1164 ASP D N 1
ATOM 4632 C CA . ASP D 2 108 ? 27.645 37.170 74.858 1.00 97.59 1164 ASP D CA 1
ATOM 4633 C C . ASP D 2 108 ? 26.620 36.832 75.950 1.00 105.67 1164 ASP D C 1
ATOM 4634 O O . ASP D 2 108 ? 26.922 36.952 77.140 1.00 110.41 1164 ASP D O 1
ATOM 4639 N N . TRP D 2 109 ? 25.427 36.394 75.558 1.00 108.08 1165 TRP D N 1
ATOM 4640 C CA . TRP D 2 109 ? 24.366 36.134 76.533 1.00 108.99 1165 TRP D CA 1
ATOM 4641 C C . TRP D 2 109 ? 24.520 34.785 77.227 1.00 107.29 1165 TRP D C 1
ATOM 4642 O O . TRP D 2 109 ? 24.104 34.626 78.373 1.00 109.94 1165 TRP D O 1
ATOM 4653 N N . GLN D 2 110 ? 25.121 33.821 76.537 1.00 105.72 1166 GLN D N 1
ATOM 4654 C CA . GLN D 2 110 ? 25.382 32.508 77.127 1.00 105.57 1166 GLN D CA 1
ATOM 4655 C C . GLN D 2 110 ? 26.496 32.538 78.170 1.00 102.76 1166 GLN D C 1
ATOM 4656 O O . GLN D 2 110 ? 26.755 31.535 78.835 1.00 107.23 1166 GLN D O 1
ATOM 4662 N N . LYS D 2 111 ? 27.161 33.681 78.307 1.00 99.51 1167 LYS D N 1
ATOM 4663 C CA . LYS D 2 111 ? 28.296 33.782 79.217 1.00 91.70 1167 LYS D CA 1
ATOM 4664 C C . LYS D 2 111 ? 27.913 34.404 80.546 1.00 81.76 1167 LYS D C 1
ATOM 4665 O O . LYS D 2 111 ? 27.027 35.257 80.614 1.00 84.98 1167 LYS D O 1
ATOM 4671 N N . THR D 2 112 ? 28.600 33.984 81.600 1.00 74.84 1168 THR D N 1
ATOM 4672 C CA . THR D 2 112 ? 28.524 34.684 82.869 1.00 81.60 1168 THR D CA 1
ATOM 4673 C C . THR D 2 112 ? 29.188 36.038 82.683 1.00 87.26 1168 THR D C 1
ATOM 4674 O O . THR D 2 112 ? 30.002 36.211 81.771 1.00 89.51 1168 THR D O 1
ATOM 4678 N N . GLU D 2 113 ? 28.847 37.001 83.530 1.00 91.57 1169 GLU D N 1
ATOM 4679 C CA . GLU D 2 113 ? 29.476 38.312 83.440 1.00 97.91 1169 GLU D CA 1
ATOM 4680 C C . GLU D 2 113 ? 30.986 38.180 83.699 1.00 89.79 1169 GLU D C 1
ATOM 4681 O O . GLU D 2 113 ? 31.801 38.879 83.093 1.00 83.28 1169 GLU D O 1
ATOM 4687 N N . ALA D 2 114 ? 31.357 37.255 84.578 1.00 89.48 1170 ALA D N 1
ATOM 4688 C CA . ALA D 2 114 ? 32.762 37.056 84.911 1.00 83.36 1170 ALA D CA 1
ATOM 4689 C C . ALA D 2 114 ? 33.563 36.540 83.712 1.00 81.57 1170 ALA D C 1
ATOM 4690 O O . ALA D 2 114 ? 34.737 36.887 83.548 1.00 74.62 1170 ALA D O 1
ATOM 4692 N N . GLN D 2 115 ? 32.938 35.713 82.877 1.00 82.17 1171 GLN D N 1
ATOM 4693 C CA . GLN D 2 115 ? 33.625 35.196 81.696 1.00 80.04 1171 GLN D CA 1
ATOM 4694 C C . GLN D 2 115 ? 33.813 36.301 80.693 1.00 71.74 1171 GLN D C 1
ATOM 4695 O O . GLN D 2 115 ? 34.797 36.316 79.962 1.00 68.03 1171 GLN D O 1
ATOM 4701 N N . LYS D 2 116 ? 32.866 37.234 80.680 1.00 70.03 1172 LYS D N 1
ATOM 4702 C CA . LYS D 2 116 ? 32.925 38.369 79.780 1.00 71.62 1172 LYS D CA 1
ATOM 4703 C C . LYS D 2 116 ? 34.083 39.289 80.130 1.00 70.55 1172 LYS D C 1
ATOM 4704 O O . LYS D 2 116 ? 34.734 39.834 79.237 1.00 69.15 1172 LYS D O 1
ATOM 4710 N N . ARG D 2 117 ? 34.352 39.461 81.421 1.00 68.48 1173 ARG D N 1
ATOM 4711 C CA . ARG D 2 117 ? 35.425 40.369 81.827 1.00 75.91 1173 ARG D CA 1
ATOM 4712 C C . ARG D 2 117 ? 36.782 39.698 81.729 1.00 70.80 1173 ARG D C 1
ATOM 4713 O O . ARG D 2 117 ? 37.792 40.350 81.419 1.00 67.31 1173 ARG D O 1
ATOM 4721 N N . ARG D 2 118 ? 36.804 38.393 81.983 1.00 68.78 1174 ARG D N 1
ATOM 4722 C CA . ARG D 2 118 ? 37.994 37.599 81.708 1.00 68.99 1174 ARG D CA 1
ATOM 4723 C C . ARG D 2 118 ? 38.372 37.711 80.220 1.00 65.41 1174 ARG D C 1
ATOM 4724 O O . ARG D 2 118 ? 39.552 37.817 79.877 1.00 58.99 1174 ARG D O 1
ATOM 4732 N N . GLU D 2 119 ? 37.364 37.705 79.345 1.00 61.06 1175 GLU D N 1
ATOM 4733 C CA . GLU D 2 119 ? 37.587 37.891 77.905 1.00 60.45 1175 GLU D CA 1
ATOM 4734 C C . GLU D 2 119 ? 38.149 39.274 77.558 1.00 64.10 1175 GLU D C 1
ATOM 4735 O O . GLU D 2 119 ? 39.007 39.391 76.681 1.00 59.14 1175 GLU D O 1
ATOM 4741 N N . GLN D 2 120 ? 37.652 40.317 78.218 1.00 52.91 1176 GLN D N 1
ATOM 4742 C CA . GLN D 2 120 ? 38.152 41.664 77.986 1.00 61.90 1176 GLN D CA 1
ATOM 4743 C C . GLN D 2 120 ? 39.619 41.779 78.415 1.00 68.09 1176 GLN D C 1
ATOM 4744 O O . GLN D 2 120 ? 40.442 42.380 77.717 1.00 62.07 1176 GLN D O 1
ATOM 4750 N N . LEU D 2 121 ? 39.930 41.197 79.566 1.00 65.39 1177 LEU D N 1
ATOM 4751 C CA . LEU D 2 121 ? 41.299 41.139 80.062 1.00 61.65 1177 LEU D CA 1
ATOM 4752 C C . LEU D 2 121 ? 42.203 40.413 79.086 1.00 62.69 1177 LEU D C 1
ATOM 4753 O O . LEU D 2 121 ? 43.347 40.807 78.874 1.00 59.90 1177 LEU D O 1
ATOM 4758 N N . LEU D 2 122 ? 41.686 39.341 78.496 1.00 51.72 1178 LEU D N 1
ATOM 4759 C CA . LEU D 2 122 ? 42.456 38.559 77.537 1.00 53.84 1178 LEU D CA 1
ATOM 4760 C C . LEU D 2 122 ? 42.652 39.347 76.248 1.00 51.67 1178 LEU D C 1
ATOM 4761 O O . LEU D 2 122 ? 43.697 39.273 75.610 1.00 48.41 1178 LEU D O 1
ATOM 4766 N N . LEU D 2 123 ? 41.627 40.093 75.866 1.00 57.31 1179 LEU D N 1
ATOM 4767 C CA . LEU D 2 123 ? 41.690 40.953 74.691 1.00 52.43 1179 LEU D CA 1
ATOM 4768 C C . LEU D 2 123 ? 42.826 41.968 74.834 1.00 55.66 1179 LEU D C 1
ATOM 4769 O O . LEU D 2 123 ? 43.573 42.236 73.881 1.00 49.77 1179 LEU D O 1
ATOM 4774 N N . ASP D 2 124 ? 42.955 42.515 76.037 1.00 52.48 1180 ASP D N 1
ATOM 4775 C CA . ASP D 2 124 ? 43.998 43.484 76.344 1.00 55.48 1180 ASP D CA 1
ATOM 4776 C C . ASP D 2 124 ? 45.374 42.854 76.251 1.00 53.85 1180 ASP D C 1
ATOM 4777 O O . ASP D 2 124 ? 46.323 43.479 75.781 1.00 50.44 1180 ASP D O 1
ATOM 4782 N N . GLU D 2 125 ? 45.475 41.617 76.720 1.00 50.41 1181 GLU D N 1
ATOM 4783 C CA . GLU D 2 125 ? 46.718 40.879 76.658 1.00 50.91 1181 GLU D CA 1
ATOM 4784 C C . GLU D 2 125 ? 47.051 40.564 75.194 1.00 51.82 1181 GLU D C 1
ATOM 4785 O O . GLU D 2 125 ? 48.209 40.631 74.792 1.00 45.83 1181 GLU D O 1
ATOM 4791 N N . LEU D 2 126 ? 46.037 40.252 74.389 1.00 47.56 1182 LEU D N 1
ATOM 4792 C CA . LEU D 2 126 ? 46.270 39.992 72.971 1.00 45.59 1182 LEU D CA 1
ATOM 4793 C C . LEU D 2 126 ? 46.825 41.245 72.280 1.00 44.82 1182 LEU D C 1
ATOM 4794 O O . LEU D 2 126 ? 47.796 41.154 71.519 1.00 45.59 1182 LEU D O 1
ATOM 4799 N N . VAL D 2 127 ? 46.235 42.408 72.558 1.00 44.40 1183 VAL D N 1
ATOM 4800 C CA . VAL D 2 127 ? 46.777 43.678 72.049 1.00 48.40 1183 VAL D CA 1
ATOM 4801 C C . VAL D 2 127 ? 48.233 43.888 72.525 1.00 46.10 1183 VAL D C 1
ATOM 4802 O O . VAL D 2 127 ? 49.116 44.255 71.736 1.00 46.66 1183 VAL D O 1
ATOM 4806 N N . ALA D 2 128 ? 48.465 43.654 73.810 1.00 47.90 1184 ALA D N 1
ATOM 4807 C CA . ALA D 2 128 ? 49.805 43.729 74.395 1.00 46.00 1184 ALA D CA 1
ATOM 4808 C C . ALA D 2 128 ? 50.809 42.894 73.612 1.00 45.60 1184 ALA D C 1
ATOM 4809 O O . ALA D 2 128 ? 51.914 43.360 73.335 1.00 51.92 1184 ALA D O 1
ATOM 4811 N N . LEU D 2 129 ? 50.423 41.681 73.228 1.00 45.82 1185 LEU D N 1
ATOM 4812 C CA . LEU D 2 129 ? 51.311 40.812 72.453 1.00 45.65 1185 LEU D CA 1
ATOM 4813 C C . LEU D 2 129 ? 51.622 41.365 71.079 1.00 49.53 1185 LEU D C 1
ATOM 4814 O O . LEU D 2 129 ? 52.767 41.312 70.645 1.00 44.78 1185 LEU D O 1
ATOM 4819 N N . VAL D 2 130 ? 50.610 41.867 70.371 1.00 43.08 1186 VAL D N 1
ATOM 4820 C CA . VAL D 2 130 ? 50.856 42.464 69.087 1.00 42.65 1186 VAL D CA 1
ATOM 4821 C C . VAL D 2 130 ? 51.847 43.618 69.239 1.00 42.31 1186 VAL D C 1
ATOM 4822 O O . VAL D 2 130 ? 52.756 43.763 68.423 1.00 43.03 1186 VAL D O 1
ATOM 4826 N N . ASN D 2 131 ? 51.661 44.429 70.269 1.00 42.35 1187 ASN D N 1
ATOM 4827 C CA . ASN D 2 131 ? 52.524 45.588 70.484 1.00 43.56 1187 ASN D CA 1
ATOM 4828 C C . ASN D 2 131 ? 53.969 45.159 70.805 1.00 47.46 1187 ASN D C 1
ATOM 4829 O O . ASN D 2 131 ? 54.937 45.805 70.383 1.00 44.40 1187 ASN D O 1
ATOM 4834 N N . LYS D 2 132 ? 54.114 44.073 71.550 1.00 44.96 1188 LYS D N 1
ATOM 4835 C CA . LYS D 2 132 ? 55.454 43.565 71.866 1.00 43.41 1188 LYS D CA 1
ATOM 4836 C C . LYS D 2 132 ? 56.109 43.031 70.610 1.00 48.26 1188 LYS D C 1
ATOM 4837 O O . LYS D 2 132 ? 57.320 43.187 70.436 1.00 45.96 1188 LYS D O 1
ATOM 4843 N N . ARG D 2 133 ? 55.309 42.416 69.728 1.00 42.62 1189 ARG D N 1
ATOM 4844 C CA . ARG D 2 133 ? 55.809 41.943 68.439 1.00 42.72 1189 ARG D CA 1
ATOM 4845 C C . ARG D 2 133 ? 56.253 43.118 67.581 1.00 46.17 1189 ARG D C 1
ATOM 4846 O O . ARG D 2 133 ? 57.283 43.057 66.917 1.00 42.79 1189 ARG D O 1
ATOM 4854 N N . ASP D 2 134 ? 55.472 44.192 67.590 1.00 45.18 1190 ASP D N 1
ATOM 4855 C CA . ASP D 2 134 ? 55.846 45.394 66.854 1.00 46.00 1190 ASP D CA 1
ATOM 4856 C C . ASP D 2 134 ? 57.143 46.000 67.415 1.00 42.26 1190 ASP D C 1
ATOM 4857 O O . ASP D 2 134 ? 57.966 46.509 66.653 1.00 47.80 1190 ASP D O 1
ATOM 4862 N N . ALA D 2 135 ? 57.283 45.966 68.737 1.00 42.22 1191 ALA D N 1
ATOM 4863 C CA . ALA D 2 135 ? 58.488 46.469 69.412 1.00 46.64 1191 ALA D CA 1
ATOM 4864 C C . ALA D 2 135 ? 59.754 45.746 68.951 1.00 44.73 1191 ALA D C 1
ATOM 4865 O O . ALA D 2 135 ? 60.806 46.354 68.834 1.00 45.39 1191 ALA D O 1
ATOM 4867 N N . LEU D 2 136 ? 59.649 44.447 68.693 1.00 51.75 1192 LEU D N 1
ATOM 4868 C CA . LEU D 2 136 ? 60.767 43.699 68.127 1.00 53.39 1192 LEU D CA 1
ATOM 4869 C C . LEU D 2 136 ? 61.088 44.114 66.692 1.00 55.98 1192 LEU D C 1
ATOM 4870 O O . LEU D 2 136 ? 62.251 44.115 66.298 1.00 60.02 1192 LEU D O 1
ATOM 4875 N N . VAL D 2 137 ? 60.065 44.460 65.908 1.00 48.51 1193 VAL D N 1
ATOM 4876 C CA . VAL D 2 137 ? 60.288 44.980 64.564 1.00 48.93 1193 VAL D CA 1
ATOM 4877 C C . VAL D 2 137 ? 61.120 46.265 64.627 1.00 52.81 1193 VAL D C 1
ATOM 4878 O O . VAL D 2 137 ? 62.071 46.444 63.858 1.00 54.74 1193 VAL D O 1
ATOM 4882 N N . ARG D 2 138 ? 60.764 47.147 65.555 1.00 46.46 1194 ARG D N 1
ATOM 4883 C CA . ARG D 2 138 ? 61.486 48.403 65.742 1.00 60.84 1194 ARG D CA 1
ATOM 4884 C C . ARG D 2 138 ? 62.912 48.182 66.263 1.00 62.05 1194 ARG D C 1
ATOM 4885 O O . ARG D 2 138 ? 63.834 48.883 65.858 1.00 65.17 1194 ARG D O 1
ATOM 4893 N N . ASP D 2 139 ? 63.084 47.196 67.139 1.00 58.69 1195 ASP D N 1
ATOM 4894 C CA . ASP D 2 139 ? 64.402 46.883 67.688 1.00 73.26 1195 ASP D CA 1
ATOM 4895 C C . ASP D 2 139 ? 65.313 46.233 66.665 1.00 74.86 1195 ASP D C 1
ATOM 4896 O O . ASP D 2 139 ? 66.521 46.471 66.666 1.00 82.15 1195 ASP D O 1
ATOM 4901 N N . LEU D 2 140 ? 64.737 45.395 65.809 1.00 64.58 1196 LEU D N 1
ATOM 4902 C CA . LEU D 2 140 ? 65.491 44.775 64.733 1.00 64.24 1196 LEU D CA 1
ATOM 4903 C C . LEU D 2 140 ? 66.033 45.872 63.831 1.00 66.21 1196 LEU D C 1
ATOM 4904 O O . LEU D 2 140 ? 67.143 45.780 63.299 1.00 64.64 1196 LEU D O 1
ATOM 4909 N N . ASP D 2 141 ? 65.227 46.914 63.684 1.00 59.15 1197 ASP D N 1
ATOM 4910 C CA . ASP D 2 141 ? 65.553 48.063 62.857 1.00 66.05 1197 ASP D CA 1
ATOM 4911 C C . ASP D 2 141 ? 66.752 48.812 63.425 1.00 70.35 1197 ASP D C 1
ATOM 4912 O O . ASP D 2 141 ? 67.615 49.267 62.677 1.00 70.22 1197 ASP D O 1
ATOM 4917 N N . ALA D 2 142 ? 66.807 48.917 64.748 1.00 66.26 1198 ALA D N 1
ATOM 4918 C CA . ALA D 2 142 ? 67.913 49.589 65.424 1.00 65.85 1198 ALA D CA 1
ATOM 4919 C C . ALA D 2 142 ? 69.184 48.745 65.374 1.00 71.80 1198 ALA D C 1
ATOM 4920 O O . ALA D 2 142 ? 70.265 49.260 65.115 1.00 71.91 1198 ALA D O 1
ATOM 4922 N N . GLN D 2 143 ? 69.044 47.450 65.633 1.00 77.33 1199 GLN D N 1
ATOM 4923 C CA . GLN D 2 143 ? 70.137 46.498 65.488 1.00 85.83 1199 GLN D CA 1
ATOM 4924 C C . GLN D 2 143 ? 70.830 46.618 64.130 1.00 90.32 1199 GLN D C 1
ATOM 4925 O O . GLN D 2 143 ? 72.055 46.696 64.046 1.00 95.21 1199 GLN D O 1
ATOM 4931 N N . GLU D 2 144 ? 70.033 46.646 63.068 1.00 86.39 1200 GLU D N 1
ATOM 4932 C CA . GLU D 2 144 ? 70.559 46.646 61.707 1.00 85.96 1200 GLU D CA 1
ATOM 4933 C C . GLU D 2 144 ? 71.281 47.924 61.314 1.00 86.78 1200 GLU D C 1
ATOM 4934 O O . GLU D 2 144 ? 72.324 47.869 60.663 1.00 87.11 1200 GLU D O 1
ATOM 4940 N N . LYS D 2 145 ? 70.727 49.074 61.683 1.00 90.44 1201 LYS D N 1
ATOM 4941 C CA . LYS D 2 145 ? 71.340 50.343 61.300 1.00 98.42 1201 LYS D CA 1
ATOM 4942 C C . LYS D 2 145 ? 72.363 50.793 62.340 1.00 107.82 1201 LYS D C 1
ATOM 4943 O O . LYS D 2 145 ? 72.928 51.887 62.255 1.00 109.65 1201 LYS D O 1
ATOM 4949 N N . GLN D 2 146 ? 72.593 49.926 63.318 1.00 110.80 1202 GLN D N 1
ATOM 4950 C CA . GLN D 2 146 ? 73.679 50.079 64.275 1.00 117.10 1202 GLN D CA 1
ATOM 4951 C C . GLN D 2 146 ? 74.905 49.285 63.831 1.00 121.93 1202 GLN D C 1
ATOM 4952 O O . GLN D 2 146 ? 76.044 49.681 64.084 1.00 122.36 1202 GLN D O 1
ATOM 4958 N N . ALA D 2 147 ? 74.656 48.168 63.153 1.00 122.84 1203 ALA D N 1
ATOM 4959 C CA . ALA D 2 147 ? 75.688 47.171 62.881 1.00 125.14 1203 ALA D CA 1
ATOM 4960 C C . ALA D 2 147 ? 76.790 47.677 61.962 1.00 134.04 1203 ALA D C 1
ATOM 4961 O O . ALA D 2 147 ? 77.966 47.478 62.251 1.00 139.15 1203 ALA D O 1
ATOM 4963 N N . GLU D 2 148 ? 76.437 48.311 60.848 1.00 137.27 1204 GLU D N 1
ATOM 4964 C CA . GLU D 2 148 ? 77.479 48.958 60.059 1.00 143.62 1204 GLU D CA 1
ATOM 4965 C C . GLU D 2 148 ? 77.310 50.467 60.104 1.00 146.00 1204 GLU D C 1
ATOM 4966 O O . GLU D 2 148 ? 76.935 51.122 59.130 1.00 147.74 1204 GLU D O 1
ATOM 4972 N N . GLU D 2 149 ? 77.543 50.989 61.297 1.00 145.80 1205 GLU D N 1
ATOM 4973 C CA . GLU D 2 149 ? 78.063 52.326 61.466 1.00 145.58 1205 GLU D CA 1
ATOM 4974 C C . GLU D 2 149 ? 79.430 52.059 62.087 1.00 148.47 1205 GLU D C 1
ATOM 4975 O O . GLU D 2 149 ? 80.244 52.959 62.292 1.00 154.78 1205 GLU D O 1
ATOM 4981 N N . GLU D 2 150 ? 79.655 50.773 62.352 1.00 143.62 1206 GLU D N 1
ATOM 4982 C CA . GLU D 2 150 ? 80.913 50.236 62.856 1.00 137.63 1206 GLU D CA 1
ATOM 4983 C C . GLU D 2 150 ? 82.013 50.322 61.797 1.00 137.92 1206 GLU D C 1
ATOM 4984 O O . GLU D 2 150 ? 82.463 51.408 61.428 1.00 138.52 1206 GLU D O 1
#

Organism: Homo sapiens (NCBI:txid9606)

B-factor: mean 70.54, std 29.24, range [23.43, 195.66]